Protein AF-0000000083462001 (afdb_homodimer)

Radius of gyration: 26.42 Å; Cα contacts (8 Å, |Δi|>4): 1053; chains: 2; bounding box: 104×72×60 Å

InterPro domains:
  IPR003000 Sirtuin family [PF02146] (65-248)
  IPR017328 Sirtuin, class I [PIRSF037938] (41-307)
  IPR026590 Sirtuin family, catalytic core domain [PS50305] (39-300)
  IPR026591 Sirtuin, catalytic core small domain superfamily [G3DSA:3.30.1600.10] (71-220)
  IPR029035 DHS-like NAD/FAD-binding domain superfamily [SSF52467] (35-302)
  IPR050134 NAD-dependent sirtuin protein deacylases [PTHR11085] (43-302)

pLDDT: mean 82.97, std 24.14, range [19.23, 98.94]

Secondary structure (DSSP, 8-state):
--------------------------S-HHHHHHHHHH-S--HHHHHHHHHHHHHT-S-EEEEE-HHHHGGGT---TTSTTSHHHHHHHTT--SSGGGGGBHHHHHH--HHHHHHHHHH-TTTS----HHHHHHHHHHHTT-EEEEEE---S-HHHHTT--GGGEEETTEEEEEEEETTT-PEE-HHHHHHHHHTT---B-TTT--BEEEEEPPBTSPPPHHHHHHHTTHHHH-SEEEEES----STTGGGHHHHS-TTSEEEEEESS--TTTTSSTTEEEEES-HHHHHHHHHHHHT-HHHHHHHHHHHH-/--------------------------S-HHHHHHHHHH-S--HHHHHHHHHHHHHT-S-EEEEE-HHHHGGGT---TTSTTSHHHHHHHTT--SSGGGGGBHHHHHH--HHHHHHHHHH-TTTS----HHHHHHHHHHHTT-EEEEEE---S-HHHHTT--GGGEEETTEEEEEEEETTT--EE-HHHHHHHHHTT---B-TTT--BEEEEEPPBTSPPPHHHHHHHTTHHHH-SEEEEES----STTGGGHHHHS-TTSEEEEEESS--TTTTSSTTEEEEES-HHHHHHHHHHHHT-HHHHHHHHHHHH-

Nearest PDB structures (foldseek):
  4bn5-assembly2_B  TM=9.596E-01  e=2.320E-32  Homo sapiens
  5ol0-assembly1_A  TM=9.399E-01  e=1.014E-30  Leishmania infantum
  5g4c-assembly2_B  TM=9.016E-01  e=3.365E-30  Homo sapiens
  5ol0-assembly2_B  TM=9.178E-01  e=3.981E-27  Leishmania infantum
  7bot-assembly1_A  TM=8.966E-01  e=7.427E-28  Homo sapiens

Organism: Laodelphax striatellus (NCBI:txid195883)

Foldseek 3Di:
DDDPPPPPPPPPVVDPPPPPPPPDCDVCVPVVVVLVVPLPPDPVLLLVQLCCLQPPAQEEEEEEEPQQQVVQVDDDCVDPPDPNVVVLVVVVDVDSLLQQAPVSCQVPVQSVLSVCLVQAEPPRTEHDLSLLLQVVCVVSNRYNAYEYCDQSCRNVLLPDDPVRYHHFQAYLCWKAFPPPGHTDHSVVCSVCSNVVHFDADPPPRGGMGGSGHGPPGDTDPVCVVCLVPSLAVGQEYEYAGDQLPDPPSSVSQVSRDLNHAYEYQYQDDHDCASVHPSYHYDHRRRNVVSCVSCVSSVNNVVSVVSVVVSVD/DDDPPPPPPPPVVVDDPCPCPPPDPDVCVVVVVVLVVPLPPDPVLLLVQLCCLQPPAQEEEEEEEPQQQVVQVDDDCVDPPDPNVVVLVVVVDVDSLLQQALVSCQVPVQSVLSVCLVQAEPPRTEHDLSLLLQVVCVVSNRYNAYEYCDQSCRNVLLPDDPVRYHHFQAYLCWKAFPPPGHTDHSVVCSVCSNVVHFDADPPPRGGMGGSGHGPPGDTDPVCVVCLVPSLAVGQEYEYAGDQLPDPPSSVSQVSRDLNHAYEYQYQDDHDCASVHPSYHYDHRRRNVVSCVSCVSSVNNVVSVVSVVVSVD

Sequence (624 aa):
MHGIIGFIKPHIQFGAIPVLFPLKKVKVKGALLQLLQRCSTTSNSFQNAANQLKNSSSRVLVLTGAGLSTASGIPDFRSPGSGLYDNLEKYNLPYPEAIFDLSYFHQNPKPFLTLAQELYPGSKYVPNIGHYFVRLLENKKKLLRVFTQNIDGLERLAGVSDELLVEAHGSFVTASCIKCKRQADGELVKQQILTNKIPECEICKNLVKPDIVFFGEQLPERYIELSMNDPFLADFLIVIGTSLQVYPFAGLANMVPSNVTRMLINRETVGSFGMRDNDVVLNGDITSNIELLAKELGWWDDLVALEKDLVSMHGIIGFIKPHIQFGAIPVLFPLKKVKVKGALLQLLQRCSTTSNSFQNAANQLKNSSSRVLVLTGAGLSTASGIPDFRSPGSGLYDNLEKYNLPYPEAIFDLSYFHQNPKPFLTLAQELYPGSKYVPNIGHYFVRLLENKKKLLRVFTQNIDGLERLAGVSDELLVEAHGSFVTASCIKCKRQADGELVKQQILTNKIPECEICKNLVKPDIVFFGEQLPERYIELSMNDPFLADFLIVIGTSLQVYPFAGLANMVPSNVTRMLINRETVGSFGMRDNDVVLNGDITSNIELLAKELGWWDDLVALEKDLVS

Structure (mmCIF, N/CA/C/O backbone):
data_AF-0000000083462001-model_v1
#
loop_
_entity.id
_entity.type
_entity.pdbx_description
1 polymer 'NAD-dependent protein deacetylase'
#
loop_
_atom_site.group_PDB
_atom_site.id
_atom_site.type_symbol
_atom_site.label_atom_id
_atom_site.label_alt_id
_atom_site.label_comp_id
_atom_site.label_asym_id
_atom_site.label_entity_id
_atom_site.label_seq_id
_atom_site.pdbx_PDB_ins_code
_atom_site.Cartn_x
_atom_site.Cartn_y
_atom_site.Cartn_z
_atom_site.occupancy
_atom_site.B_iso_or_equiv
_atom_site.auth_seq_id
_atom_site.auth_comp_id
_atom_site.auth_asym_id
_atom_site.auth_atom_id
_atom_site.pdbx_PDB_model_num
ATOM 1 N N . MET A 1 1 ? -54.531 16.297 -11.859 1 21.23 1 MET A N 1
ATOM 2 C CA . MET A 1 1 ? -53.844 16.984 -12.945 1 21.23 1 MET A CA 1
ATOM 3 C C . MET A 1 1 ? -52.344 17 -12.719 1 21.23 1 MET A C 1
ATOM 5 O O . MET A 1 1 ? -51.812 17.906 -12.07 1 21.23 1 MET A O 1
ATOM 9 N N . HIS A 1 2 ? -51.688 15.898 -12.172 1 22.28 2 HIS A N 1
ATOM 10 C CA . HIS A 1 2 ? -50.656 15.305 -11.32 1 22.28 2 HIS A CA 1
ATOM 11 C C . HIS A 1 2 ? -49.281 15.305 -12.023 1 22.28 2 HIS A C 1
ATOM 13 O O . HIS A 1 2 ? -49.125 14.641 -13.039 1 22.28 2 HIS A O 1
ATOM 19 N N . GLY A 1 3 ? -48.531 16.469 -12.094 1 20.16 3 GLY A N 1
ATOM 20 C CA . GLY A 1 3 ? -47.438 16.938 -12.922 1 20.16 3 GLY A CA 1
ATOM 21 C C . GLY A 1 3 ? -46.188 16.094 -12.812 1 20.16 3 GLY A C 1
ATOM 22 O O . GLY A 1 3 ? -45.812 15.648 -11.711 1 20.16 3 GLY A O 1
ATOM 23 N N . ILE A 1 4 ? -45.656 15.273 -13.828 1 20.52 4 ILE A N 1
ATOM 24 C CA . ILE A 1 4 ? -44.781 14.203 -14.266 1 20.52 4 ILE A CA 1
ATOM 25 C C . ILE A 1 4 ? -43.312 14.664 -14.141 1 20.52 4 ILE A C 1
ATOM 27 O O . ILE A 1 4 ? -42.844 15.43 -14.969 1 20.52 4 ILE A O 1
ATOM 31 N N . ILE A 1 5 ? -42.844 15.258 -12.953 1 20.39 5 ILE A N 1
ATOM 32 C CA . ILE A 1 5 ? -41.562 15.953 -12.914 1 20.39 5 ILE A CA 1
ATOM 33 C C . ILE A 1 5 ? -40.438 14.984 -13.281 1 20.39 5 ILE A C 1
ATOM 35 O O . ILE A 1 5 ? -40.312 13.914 -12.672 1 20.39 5 ILE A O 1
ATOM 39 N N . GLY A 1 6 ? -40 14.914 -14.531 1 19.36 6 GLY A N 1
ATOM 40 C CA . GLY A 1 6 ? -39.062 14.141 -15.328 1 19.36 6 GLY A CA 1
ATOM 41 C C . GLY A 1 6 ? -37.656 14.117 -14.75 1 19.36 6 GLY A C 1
ATOM 42 O O . GLY A 1 6 ? -37.062 15.172 -14.492 1 19.36 6 GLY A O 1
ATOM 43 N N . PHE A 1 7 ? -37.312 13.242 -13.805 1 19.61 7 PHE A N 1
ATOM 44 C CA . PHE A 1 7 ? -36.125 13.016 -12.984 1 19.61 7 PHE A CA 1
ATOM 45 C C . PHE A 1 7 ? -34.906 12.844 -13.852 1 19.61 7 PHE A C 1
ATOM 47 O O . PHE A 1 7 ? -34.875 11.969 -14.719 1 19.61 7 PHE A O 1
ATOM 54 N N . ILE A 1 8 ? -34.25 13.969 -14.312 1 19.55 8 ILE A N 1
ATOM 55 C CA . ILE A 1 8 ? -33.125 14.023 -15.227 1 19.55 8 ILE A CA 1
ATOM 56 C C . ILE A 1 8 ? -31.953 13.227 -14.648 1 19.55 8 ILE A C 1
ATOM 58 O O . ILE A 1 8 ? -31.531 13.469 -13.516 1 19.55 8 ILE A O 1
ATOM 62 N N . LYS A 1 9 ? -31.812 12.031 -15.062 1 21.17 9 LYS A N 1
ATOM 63 C CA . LYS A 1 9 ? -30.812 11.016 -14.734 1 21.17 9 LYS A CA 1
ATOM 64 C C . LYS A 1 9 ? -29.406 11.562 -14.867 1 21.17 9 LYS A C 1
ATOM 66 O O . LYS A 1 9 ? -28.953 11.867 -15.969 1 21.17 9 LYS A O 1
ATOM 71 N N . PRO A 1 10 ? -28.938 12.508 -13.93 1 20.69 10 PRO A N 1
ATOM 72 C CA . PRO A 1 10 ? -27.656 13.141 -14.234 1 20.69 10 PRO A CA 1
ATOM 73 C C . PRO A 1 10 ? -26.516 12.133 -14.367 1 20.69 10 PRO A C 1
ATOM 75 O O . PRO A 1 10 ? -26.422 11.195 -13.57 1 20.69 10 PRO A O 1
ATOM 78 N N . HIS A 1 11 ? -26.203 11.664 -15.57 1 21.38 11 HIS A N 1
ATOM 79 C CA . HIS A 1 11 ? -25.125 10.805 -16.062 1 21.38 11 HIS A CA 1
ATOM 80 C C . HIS A 1 11 ? -23.766 11.281 -15.562 1 21.38 11 HIS A C 1
ATOM 82 O O . HIS A 1 11 ? -23.172 12.195 -16.141 1 21.38 11 HIS A O 1
ATOM 88 N N . ILE A 1 12 ? -23.672 11.555 -14.266 1 20.73 12 ILE A N 1
ATOM 89 C CA . ILE A 1 12 ? -22.422 12.148 -13.797 1 20.73 12 ILE A CA 1
ATOM 90 C C . ILE A 1 12 ? -21.25 11.25 -14.18 1 20.73 12 ILE A C 1
ATOM 92 O O . ILE A 1 12 ? -21.172 10.102 -13.727 1 20.73 12 ILE A O 1
ATOM 96 N N . GLN A 1 13 ? -20.906 11.227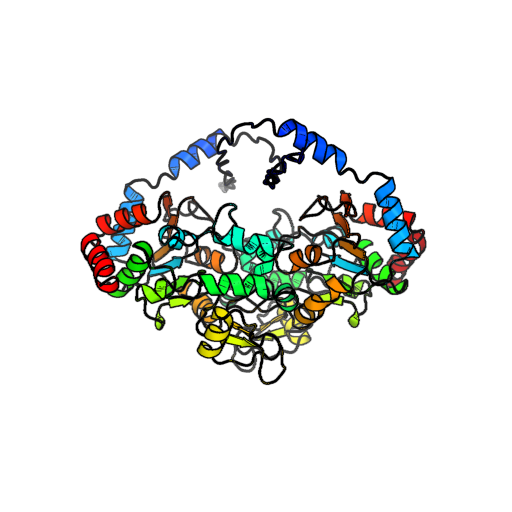 -15.453 1 20.03 13 GLN A N 1
ATOM 97 C CA . GLN A 1 13 ? -19.734 10.555 -16.031 1 20.03 13 GLN A CA 1
ATOM 98 C C . GLN A 1 13 ? -18.453 10.961 -15.297 1 20.03 13 GLN A C 1
ATOM 100 O O . GLN A 1 13 ? -18.094 12.141 -15.258 1 20.03 13 GLN A O 1
ATOM 105 N N . PHE A 1 14 ? -18.266 10.445 -14.195 1 20.81 14 PHE A N 1
ATOM 106 C CA . PHE A 1 14 ? -17.047 10.656 -13.406 1 20.81 14 PHE A CA 1
ATOM 107 C C . PHE A 1 14 ? -15.805 10.555 -14.281 1 20.81 14 PHE A C 1
ATOM 109 O O . PHE A 1 14 ? -15.562 9.516 -14.898 1 20.81 14 PHE A O 1
ATOM 116 N N . GLY A 1 15 ? -15.5 11.656 -15.023 1 20.8 15 GLY A N 1
ATOM 117 C CA . GLY A 1 15 ? -14.438 11.836 -16 1 20.8 15 GLY A CA 1
ATOM 118 C C . GLY A 1 15 ? -13.078 11.43 -15.477 1 20.8 15 GLY A C 1
ATOM 119 O O . GLY A 1 15 ? -12.812 11.516 -14.273 1 20.8 15 GLY A O 1
ATOM 120 N N . ALA A 1 16 ? -12.539 10.492 -16.078 1 21.52 16 ALA A N 1
ATOM 121 C CA . ALA A 1 16 ? -11.188 9.945 -16 1 21.52 16 ALA A CA 1
ATOM 122 C C . ALA A 1 16 ? -10.141 11.047 -16.125 1 21.52 16 ALA A C 1
ATOM 124 O O . ALA A 1 16 ? -10.141 11.805 -17.109 1 21.52 16 ALA A O 1
ATOM 125 N N . ILE A 1 17 ? -9.977 11.906 -15.164 1 20.69 17 ILE A N 1
ATOM 126 C CA . ILE A 1 17 ? -9.023 13 -15.25 1 20.69 17 ILE A CA 1
ATOM 127 C C . ILE A 1 17 ? -7.707 12.5 -15.844 1 20.69 17 ILE A C 1
ATOM 129 O O . ILE A 1 17 ? -7.074 11.594 -15.297 1 20.69 17 ILE A O 1
ATOM 133 N N . PRO A 1 18 ? -7.57 12.609 -17.172 1 21.91 18 PRO A N 1
ATOM 134 C CA . PRO A 1 18 ? -6.359 12.164 -17.875 1 21.91 18 PRO A CA 1
ATOM 135 C C . PRO A 1 18 ? -5.109 12.914 -17.422 1 21.91 18 PRO A C 1
ATOM 137 O O . PRO A 1 18 ? -5.082 14.148 -17.438 1 21.91 18 PRO A O 1
ATOM 140 N N . VAL A 1 19 ? -4.695 12.844 -16.359 1 20.06 19 VAL A N 1
ATOM 141 C CA . VAL A 1 19 ? -3.512 13.625 -16.016 1 20.06 19 VAL A CA 1
ATOM 142 C C . VAL A 1 19 ? -2.41 13.367 -17.031 1 20.06 19 VAL A C 1
ATOM 144 O O . VAL A 1 19 ? -1.828 12.281 -17.078 1 20.06 19 VAL A O 1
ATOM 147 N N . LEU A 1 20 ? -2.68 13.805 -18.328 1 21.11 20 LEU A N 1
ATOM 148 C CA . LEU A 1 20 ? -1.68 13.688 -19.391 1 21.11 20 LEU A CA 1
ATOM 149 C C . LEU A 1 20 ? -0.491 14.602 -19.109 1 21.11 20 LEU A C 1
ATOM 151 O O . LEU A 1 20 ? -0.658 15.812 -18.984 1 21.11 20 LEU A O 1
ATOM 155 N N . PHE A 1 21 ? 0.269 14.422 -18.281 1 20.11 21 PHE A N 1
ATOM 156 C CA . PHE A 1 21 ? 1.467 15.25 -18.375 1 20.11 21 PHE A CA 1
ATOM 157 C C . PHE A 1 21 ? 2.039 15.211 -19.797 1 20.11 21 PHE A C 1
ATOM 159 O O . PHE A 1 21 ? 2.109 14.141 -20.406 1 20.11 21 PHE A O 1
ATOM 166 N N . PRO A 1 22 ? 1.883 16.375 -20.5 1 22.61 22 PRO A N 1
ATOM 167 C CA . PRO A 1 22 ? 2.426 16.484 -21.844 1 22.61 22 PRO A CA 1
ATOM 168 C C . PRO A 1 22 ? 3.914 16.156 -21.922 1 22.61 22 PRO A C 1
ATOM 170 O O . PRO A 1 22 ? 4.723 16.812 -21.25 1 22.61 22 PRO A O 1
ATOM 173 N N . LEU A 1 23 ? 4.289 14.977 -21.812 1 21.08 23 LEU A N 1
ATOM 174 C CA . LEU A 1 23 ? 5.645 14.688 -22.281 1 21.08 23 LEU A CA 1
ATOM 175 C C . LEU A 1 23 ? 5.848 15.18 -23.703 1 21.08 23 LEU A C 1
ATOM 177 O O . LEU A 1 23 ? 5.008 14.945 -24.578 1 21.08 23 LEU A O 1
ATOM 181 N N . LYS A 1 24 ? 6.496 16.266 -23.828 1 24.2 24 LYS A N 1
ATOM 182 C CA . LYS A 1 24 ? 6.914 16.781 -25.125 1 24.2 24 LYS A CA 1
ATOM 183 C C . LYS A 1 24 ? 7.262 15.641 -26.078 1 24.2 24 LYS A C 1
ATOM 185 O O . LYS A 1 24 ? 7.723 14.586 -25.656 1 24.2 24 LYS A O 1
ATOM 190 N N . LYS A 1 25 ? 6.84 15.766 -27.375 1 26.2 25 LYS A N 1
ATOM 191 C CA . LYS A 1 25 ? 6.938 15.008 -28.609 1 26.2 25 LYS A CA 1
ATOM 192 C C . LYS A 1 25 ? 8.383 14.609 -28.906 1 26.2 25 LYS A C 1
ATOM 194 O O . LYS A 1 25 ? 9.109 15.336 -29.594 1 26.2 25 LYS A O 1
ATOM 199 N N . VAL A 1 26 ? 9.148 14.344 -28.016 1 22.38 26 VAL A N 1
ATOM 200 C CA . VAL A 1 26 ? 10.414 14.062 -28.688 1 22.38 26 VAL A CA 1
ATOM 201 C C . VAL A 1 26 ? 10.227 12.922 -29.688 1 22.38 26 VAL A C 1
ATOM 203 O O . VAL A 1 26 ? 9.406 12.023 -29.469 1 22.38 26 VAL A O 1
ATOM 206 N N . LYS A 1 27 ? 10.727 12.945 -30.906 1 25.91 27 LYS A N 1
ATOM 207 C CA . LYS A 1 27 ? 10.633 12.156 -32.125 1 25.91 27 LYS A CA 1
ATOM 208 C C . LYS A 1 27 ? 10.797 10.664 -31.844 1 25.91 27 LYS A C 1
ATOM 210 O O . LYS A 1 27 ? 11.891 10.117 -32 1 25.91 27 LYS A O 1
ATOM 215 N N . VAL A 1 28 ? 10.453 10.32 -30.703 1 26.23 28 VAL A N 1
ATOM 216 C CA . VAL A 1 28 ? 10.609 8.906 -30.406 1 26.23 28 VAL A CA 1
ATOM 217 C C . VAL A 1 28 ? 9.555 8.094 -31.156 1 26.23 28 VAL A C 1
ATOM 219 O O . VAL A 1 28 ? 9.258 6.957 -30.797 1 26.23 28 VAL A O 1
ATOM 222 N N . LYS A 1 29 ? 8.875 8.703 -32.094 1 27.66 29 LYS A N 1
ATOM 223 C CA . LYS A 1 29 ? 7.871 8.07 -32.969 1 27.66 29 LYS A CA 1
ATOM 224 C C . LYS A 1 29 ? 8.438 6.836 -33.656 1 27.66 29 LYS A C 1
ATOM 226 O O . LYS A 1 29 ? 7.746 5.82 -33.781 1 27.66 29 LYS A O 1
ATOM 231 N N . GLY A 1 30 ? 9.617 7.109 -34.156 1 27.28 30 GLY A N 1
ATOM 232 C CA . GLY A 1 30 ? 10.109 6.098 -35.094 1 27.28 30 GLY A CA 1
ATOM 233 C C . GLY A 1 30 ? 10.477 4.797 -34.406 1 27.28 30 GLY A C 1
ATOM 234 O O . GLY A 1 30 ? 10.18 3.715 -34.906 1 27.28 30 GLY A O 1
ATOM 235 N N . ALA A 1 31 ? 11.305 5.02 -33.312 1 28.08 31 ALA A N 1
ATOM 236 C CA . ALA A 1 31 ? 11.844 3.807 -32.688 1 28.08 31 ALA A CA 1
ATOM 237 C C . ALA A 1 31 ? 10.766 3.074 -31.891 1 28.08 31 ALA A C 1
ATOM 239 O O . ALA A 1 31 ? 10.781 1.844 -31.812 1 28.08 31 ALA A O 1
ATOM 240 N N . LEU A 1 32 ? 9.844 3.838 -31.281 1 31.02 32 LEU A N 1
ATOM 241 C CA . LEU A 1 32 ? 8.773 3.24 -30.484 1 31.02 32 LEU A CA 1
ATOM 242 C C . LEU A 1 32 ? 7.875 2.367 -31.359 1 31.02 32 LEU A C 1
ATOM 244 O O . LEU A 1 32 ? 7.453 1.288 -30.922 1 31.02 32 LEU A O 1
ATOM 248 N N . LEU A 1 33 ? 7.578 2.906 -32.5 1 29.3 33 LEU A N 1
ATOM 249 C CA . LEU A 1 33 ? 6.844 2.133 -33.5 1 29.3 33 LEU A CA 1
ATOM 250 C C . LEU A 1 33 ? 7.586 0.849 -33.844 1 29.3 33 LEU A C 1
ATOM 252 O O . LEU A 1 33 ? 6.965 -0.2 -34.031 1 29.3 33 LEU A O 1
ATOM 256 N N . GLN A 1 34 ? 8.891 1.005 -33.969 1 30.83 34 GLN A N 1
ATOM 257 C CA . GLN A 1 34 ? 9.68 -0.16 -34.344 1 30.83 34 GLN A CA 1
ATOM 258 C C . GLN A 1 34 ? 9.758 -1.177 -33.219 1 30.83 34 GLN A C 1
ATOM 260 O O . GLN A 1 34 ? 9.75 -2.385 -33.469 1 30.83 34 GLN A O 1
ATOM 265 N N . LEU A 1 35 ? 9.875 -0.706 -31.891 1 32.31 35 LEU A N 1
ATOM 266 C CA . LEU A 1 35 ? 9.93 -1.604 -30.75 1 32.31 35 LEU A CA 1
ATOM 267 C C . LEU A 1 35 ? 8.562 -2.227 -30.484 1 32.31 35 LEU A C 1
ATOM 269 O O . LEU A 1 35 ? 8.469 -3.408 -30.141 1 32.31 35 LEU A O 1
ATOM 273 N N . LEU A 1 36 ? 7.488 -1.529 -30.484 1 35.88 36 LEU A N 1
ATOM 274 C CA . LEU A 1 36 ? 6.141 -2.074 -30.359 1 35.88 36 LEU A CA 1
ATOM 275 C C . LEU A 1 36 ? 5.895 -3.143 -31.422 1 35.88 36 LEU A C 1
ATOM 277 O O . LEU A 1 36 ? 5.152 -4.098 -31.188 1 35.88 36 LEU A O 1
ATOM 281 N N . GLN A 1 37 ? 6.316 -2.867 -32.594 1 33.75 37 GLN A N 1
ATOM 282 C CA . GLN A 1 37 ? 6.16 -3.875 -33.625 1 33.75 37 GLN A CA 1
ATOM 283 C C . GLN A 1 37 ? 6.945 -5.141 -33.312 1 33.75 37 GLN A C 1
ATOM 285 O O . GLN A 1 37 ? 6.66 -6.215 -33.844 1 33.75 37 GLN A O 1
ATOM 290 N N . ARG A 1 38 ? 8.109 -4.918 -32.562 1 35.56 38 ARG A N 1
ATOM 291 C CA . ARG A 1 38 ? 8.969 -6.09 -32.406 1 35.56 38 ARG A CA 1
ATOM 292 C C . ARG A 1 38 ? 8.477 -6.969 -31.266 1 35.56 38 ARG A C 1
ATOM 294 O O . ARG A 1 38 ? 8.992 -8.07 -31.062 1 35.56 38 ARG A O 1
ATOM 301 N N . CYS A 1 39 ? 7.816 -6.418 -30.219 1 40.28 39 CYS A N 1
ATOM 302 C CA . CYS A 1 39 ? 7.52 -7.273 -29.078 1 40.28 39 CYS A CA 1
ATOM 303 C C . CYS A 1 39 ? 6.465 -8.312 -29.438 1 40.28 39 CYS A C 1
ATOM 305 O O . CYS A 1 39 ? 5.641 -8.68 -28.594 1 40.28 39 CYS A O 1
ATOM 307 N N . SER A 1 40 ? 5.969 -8.242 -30.5 1 39.47 40 SER A N 1
ATOM 308 C CA . SER A 1 40 ? 5.203 -9.422 -30.875 1 39.47 40 SER A CA 1
ATOM 309 C C . SER A 1 40 ? 5.98 -10.703 -30.594 1 39.47 40 SER A C 1
ATOM 311 O O . SER A 1 40 ? 7.164 -10.805 -30.922 1 39.47 40 SER A O 1
ATOM 313 N N . THR A 1 41 ? 5.785 -11.25 -29.359 1 50.62 41 THR A N 1
ATOM 314 C CA . THR A 1 41 ? 6.281 -12.602 -29.141 1 50.62 41 THR A CA 1
ATOM 315 C C . THR A 1 41 ? 6.418 -13.344 -30.469 1 50.62 41 THR A C 1
ATOM 317 O O . THR A 1 41 ? 5.441 -13.477 -31.219 1 50.62 41 THR A O 1
ATOM 320 N N . THR A 1 42 ? 7.523 -13.242 -31 1 53.5 42 THR A N 1
ATOM 321 C CA . THR A 1 42 ? 7.719 -14.125 -32.156 1 53.5 42 THR A CA 1
ATOM 322 C C . THR A 1 42 ? 7.293 -15.547 -31.812 1 53.5 42 THR A C 1
ATOM 324 O O . THR A 1 42 ? 7.328 -15.953 -30.641 1 53.5 42 THR A O 1
ATOM 327 N N . SER A 1 43 ? 6.371 -16.141 -32.562 1 61.5 43 SER A N 1
ATOM 328 C CA . SER A 1 43 ? 5.945 -17.531 -32.531 1 61.5 43 SER A CA 1
ATOM 329 C C . SER A 1 43 ? 7.035 -18.438 -31.953 1 61.5 43 SER A C 1
ATOM 331 O O . SER A 1 43 ? 6.754 -19.328 -31.156 1 61.5 43 SER A O 1
ATOM 333 N N . ASN A 1 44 ? 8.297 -17.969 -32.031 1 77.75 44 ASN A N 1
ATOM 334 C CA . ASN A 1 44 ? 9.383 -18.828 -31.578 1 77.75 44 ASN A CA 1
ATOM 335 C C . ASN A 1 44 ? 9.609 -18.688 -30.078 1 77.75 44 ASN A C 1
ATOM 337 O O . ASN A 1 44 ? 9.898 -19.672 -29.391 1 77.75 44 ASN A O 1
ATOM 341 N N . SER A 1 45 ? 9.266 -17.531 -29.531 1 90.19 45 SER A N 1
ATOM 342 C CA . SER A 1 45 ? 9.484 -17.328 -28.094 1 90.19 45 SER A CA 1
ATOM 343 C C . SER A 1 45 ? 8.43 -18.047 -27.266 1 90.19 45 SER A C 1
ATOM 345 O O . SER A 1 45 ? 8.75 -18.641 -26.234 1 90.19 45 SER A O 1
ATOM 347 N N . PHE A 1 46 ? 7.242 -18.047 -27.844 1 95.56 46 PHE A N 1
ATOM 348 C CA . PHE A 1 46 ? 6.148 -18.719 -27.156 1 95.56 46 PHE A CA 1
ATOM 349 C C . PHE A 1 46 ? 6.375 -20.234 -27.141 1 95.56 46 PHE A C 1
ATOM 351 O O . PHE A 1 46 ? 6.273 -20.875 -26.094 1 95.56 46 PHE A O 1
ATOM 358 N N . GLN A 1 47 ? 6.715 -20.812 -28.219 1 95.62 47 GLN A N 1
ATOM 359 C CA . GLN A 1 47 ? 6.949 -22.25 -28.312 1 95.62 47 GLN A CA 1
ATOM 360 C C . GLN A 1 47 ? 8.133 -22.672 -27.453 1 95.62 47 GLN A C 1
ATOM 362 O O . GLN A 1 47 ? 8.078 -23.703 -26.781 1 95.62 47 GLN A O 1
ATOM 367 N N . ASN A 1 48 ? 9.148 -21.859 -27.469 1 95.75 48 ASN A N 1
ATOM 368 C CA . ASN A 1 48 ? 10.32 -22.156 -26.641 1 95.75 48 ASN A CA 1
ATOM 369 C C . ASN A 1 48 ? 9.977 -22.125 -25.156 1 95.75 48 ASN A C 1
ATOM 371 O O . ASN A 1 48 ? 10.406 -23 -24.391 1 95.75 48 ASN A O 1
ATOM 375 N N . ALA A 1 49 ? 9.219 -21.172 -24.781 1 97.38 49 ALA A N 1
ATOM 376 C CA . ALA A 1 49 ? 8.812 -21.062 -23.391 1 97.38 49 ALA A CA 1
ATOM 377 C C . ALA A 1 49 ? 7.922 -22.234 -22.984 1 97.38 49 ALA A C 1
ATOM 379 O O . ALA A 1 49 ? 8.07 -22.781 -21.891 1 97.38 49 ALA A O 1
ATOM 380 N N . ALA A 1 50 ? 7.004 -22.578 -23.891 1 97.75 50 ALA A N 1
ATOM 381 C CA . ALA A 1 50 ? 6.145 -23.734 -23.625 1 97.75 50 ALA A CA 1
ATOM 382 C C . ALA A 1 50 ? 6.969 -25 -23.469 1 97.75 50 ALA A C 1
ATOM 384 O O . ALA A 1 50 ? 6.719 -25.812 -22.562 1 97.75 50 ALA A O 1
ATOM 385 N N . ASN A 1 51 ? 7.898 -25.156 -24.297 1 96.81 51 ASN A N 1
ATOM 386 C CA . ASN A 1 51 ? 8.781 -26.328 -24.219 1 96.81 51 ASN A CA 1
ATOM 387 C C . ASN A 1 51 ? 9.562 -26.344 -22.906 1 96.81 51 ASN A C 1
ATOM 389 O O . ASN A 1 51 ? 9.711 -27.391 -22.281 1 96.81 51 ASN A O 1
ATOM 393 N N . GLN A 1 52 ? 10.039 -25.234 -22.547 1 97.5 52 GLN A N 1
ATOM 394 C CA . GLN A 1 52 ? 10.742 -25.125 -21.266 1 97.5 52 GLN A CA 1
ATOM 395 C C . GLN A 1 52 ? 9.828 -25.484 -20.094 1 97.5 52 GLN A C 1
ATOM 397 O O . GLN A 1 52 ? 10.219 -26.25 -19.219 1 97.5 52 GLN A O 1
ATOM 402 N N . LEU A 1 53 ? 8.656 -24.922 -20.125 1 97.75 53 LEU A N 1
ATOM 403 C CA . LEU A 1 53 ? 7.68 -25.188 -19.078 1 97.75 53 LEU A CA 1
ATOM 404 C C . LEU A 1 53 ? 7.375 -26.672 -18.984 1 97.75 53 LEU A C 1
ATOM 406 O O . LEU A 1 53 ? 7.332 -27.234 -17.891 1 97.75 53 LEU A O 1
ATOM 410 N N . LYS A 1 54 ? 7.242 -27.297 -20.109 1 97.06 54 LYS A N 1
ATOM 411 C CA . LYS A 1 54 ? 6.852 -28.703 -20.172 1 97.06 54 LYS A CA 1
ATOM 412 C C . LYS A 1 54 ? 8.016 -29.609 -19.766 1 97.06 54 LYS A C 1
ATOM 414 O O . LYS A 1 54 ? 7.828 -30.562 -19.016 1 97.06 54 LYS A O 1
ATOM 419 N N . ASN A 1 55 ? 9.227 -29.266 -20.188 1 94.44 55 ASN A N 1
ATOM 420 C CA . ASN A 1 55 ? 10.281 -30.281 -20.141 1 94.44 55 ASN A CA 1
ATOM 421 C C . ASN A 1 55 ? 11.391 -29.906 -19.156 1 94.44 55 ASN A C 1
ATOM 423 O O . ASN A 1 55 ? 12.102 -30.766 -18.672 1 94.44 55 ASN A O 1
ATOM 427 N N . SER A 1 56 ? 11.523 -28.656 -18.797 1 92.12 56 SER A N 1
ATOM 428 C CA . SER A 1 56 ? 12.727 -28.234 -18.094 1 92.12 56 SER A CA 1
ATOM 429 C C . SER A 1 56 ? 12.391 -27.594 -16.75 1 92.12 56 SER A C 1
ATOM 431 O O . SER A 1 56 ? 13.211 -27.609 -15.828 1 92.12 56 SER A O 1
ATOM 433 N N . SER A 1 57 ? 11.242 -27.047 -16.641 1 94.06 57 SER A N 1
ATOM 434 C CA . SER A 1 57 ? 10.906 -26.328 -15.422 1 94.06 57 SER A CA 1
ATOM 435 C C . SER A 1 57 ? 10.188 -27.234 -14.414 1 94.06 57 SER A C 1
ATOM 437 O O . SER A 1 57 ? 9.344 -28.031 -14.797 1 94.06 57 SER A O 1
ATOM 439 N N . SER A 1 58 ? 10.602 -27.125 -13.133 1 95.25 58 SER A N 1
ATOM 440 C CA . SER A 1 58 ? 9.977 -27.922 -12.086 1 95.25 58 SER A CA 1
ATOM 441 C C . SER A 1 58 ? 9.609 -27.062 -10.883 1 95.25 58 SER A C 1
ATOM 443 O O . SER A 1 58 ? 9.055 -27.562 -9.898 1 95.25 58 SER A O 1
ATOM 445 N N . ARG A 1 59 ? 9.906 -25.797 -10.898 1 98.5 59 ARG A N 1
ATOM 446 C CA . ARG A 1 59 ? 9.586 -24.844 -9.836 1 98.5 59 ARG A CA 1
ATOM 447 C C . ARG A 1 59 ? 8.93 -23.594 -10.406 1 98.5 59 ARG A C 1
ATOM 449 O O . ARG A 1 59 ? 9.508 -22.5 -10.367 1 98.5 59 ARG A O 1
ATOM 456 N N . VAL A 1 60 ? 7.691 -23.781 -10.805 1 98.88 60 VAL A N 1
ATOM 457 C CA . VAL A 1 60 ? 6.949 -22.703 -11.461 1 98.88 60 VAL A CA 1
ATOM 458 C C . VAL A 1 60 ? 6.266 -21.828 -10.414 1 98.88 60 VAL A C 1
ATOM 460 O O . VAL A 1 60 ? 5.492 -22.328 -9.586 1 98.88 60 VAL A O 1
ATOM 463 N N . LEU A 1 61 ? 6.609 -20.578 -10.414 1 98.88 61 LEU A N 1
ATOM 464 C CA . LEU A 1 61 ? 5.922 -19.578 -9.594 1 98.88 61 LEU A CA 1
ATOM 465 C C . LEU A 1 61 ? 4.777 -18.938 -10.375 1 98.88 61 LEU A C 1
ATOM 467 O O . LEU A 1 61 ? 4.949 -18.547 -11.523 1 98.88 61 LEU A O 1
ATOM 471 N N . VAL A 1 62 ? 3.592 -18.875 -9.773 1 98.94 62 VAL A N 1
ATOM 472 C CA . VAL A 1 62 ? 2.432 -18.281 -10.43 1 98.94 62 VAL A CA 1
ATOM 473 C C . VAL A 1 62 ? 1.93 -17.094 -9.602 1 98.94 62 VAL A C 1
ATOM 475 O O . VAL A 1 62 ? 1.78 -17.203 -8.383 1 98.94 62 VAL A O 1
ATOM 478 N N . LEU A 1 63 ? 1.77 -15.969 -10.227 1 98.81 63 LEU A N 1
ATOM 479 C CA . LEU A 1 63 ? 1.153 -14.789 -9.633 1 98.81 63 LEU A CA 1
ATOM 480 C C . LEU A 1 63 ? -0.191 -14.492 -10.289 1 98.81 63 LEU A C 1
ATOM 482 O O . LEU A 1 63 ? -0.279 -14.375 -11.516 1 98.81 63 LEU A O 1
ATOM 486 N N . THR A 1 64 ? -1.257 -14.375 -9.492 1 98.5 64 THR A N 1
ATOM 487 C CA . THR A 1 64 ? -2.572 -14.133 -10.078 1 98.5 64 THR A CA 1
ATOM 488 C C . THR A 1 64 ? -3.236 -12.93 -9.422 1 98.5 64 THR A C 1
ATOM 490 O O . THR A 1 64 ? -2.912 -12.57 -8.289 1 98.5 64 THR A O 1
ATOM 493 N N . GLY A 1 65 ? -4.078 -12.297 -10.172 1 95.81 65 GLY A N 1
ATOM 494 C CA . GLY A 1 65 ? -4.875 -11.188 -9.688 1 95.81 65 GLY A CA 1
ATOM 495 C C . GLY A 1 65 ? -6.312 -11.227 -10.172 1 95.81 65 GLY A C 1
ATOM 496 O O . GLY A 1 65 ? -6.793 -12.266 -10.617 1 95.81 65 GLY A O 1
ATOM 497 N N . ALA A 1 66 ? -7 -10.062 -10.062 1 92.5 66 ALA A N 1
ATOM 498 C CA . ALA A 1 66 ? -8.438 -9.992 -10.281 1 92.5 66 ALA A CA 1
ATOM 499 C C . ALA A 1 66 ? -8.797 -10.344 -11.719 1 92.5 66 ALA A C 1
ATOM 501 O O . ALA A 1 66 ? -9.883 -10.859 -11.992 1 92.5 66 ALA A O 1
ATOM 502 N N . GLY A 1 67 ? -7.906 -10.148 -12.641 1 93.25 67 GLY A N 1
ATOM 503 C CA . GLY A 1 67 ? -8.172 -10.469 -14.031 1 93.25 67 GLY A CA 1
ATOM 504 C C . GLY A 1 67 ? -8.484 -11.938 -14.258 1 93.25 67 GLY A C 1
ATOM 505 O O . GLY A 1 67 ? -9.273 -12.281 -15.141 1 93.25 67 GLY A O 1
ATOM 506 N N . LEU A 1 68 ? -7.879 -12.766 -13.539 1 96.12 68 LEU A N 1
ATOM 507 C CA . LEU A 1 68 ? -8.094 -14.203 -13.68 1 96.12 68 LEU A CA 1
ATOM 508 C C . LEU A 1 68 ? -9.539 -14.562 -13.344 1 96.12 68 LEU A C 1
ATOM 510 O O . LEU A 1 68 ? -10.102 -15.492 -13.93 1 96.12 68 LEU A O 1
ATOM 514 N N . SER A 1 69 ? -10.117 -13.805 -12.43 1 93.31 69 SER A N 1
ATOM 515 C CA . SER A 1 69 ? -11.422 -14.195 -11.898 1 93.31 69 SER A CA 1
ATOM 516 C C . SER A 1 69 ? -12.555 -13.547 -12.68 1 93.31 69 SER A C 1
ATOM 518 O O . SER A 1 69 ? -13.727 -13.844 -12.438 1 93.31 69 SER A O 1
ATOM 520 N N . THR A 1 70 ? -12.227 -12.664 -13.594 1 89.56 70 THR A N 1
ATOM 521 C CA . THR A 1 70 ? -13.266 -11.961 -14.336 1 89.56 70 THR A CA 1
ATOM 522 C C . THR A 1 70 ? -14.156 -12.953 -15.094 1 89.56 70 THR A C 1
ATOM 524 O O . THR A 1 70 ? -15.375 -12.789 -15.148 1 89.56 70 THR A O 1
ATOM 527 N N . ALA A 1 71 ? -13.555 -14.008 -15.594 1 91.44 71 ALA A N 1
ATOM 528 C CA . ALA A 1 71 ? -14.297 -14.992 -16.375 1 91.44 71 ALA A CA 1
ATOM 529 C C . ALA A 1 71 ? -15.203 -15.836 -15.492 1 91.44 71 ALA A C 1
ATOM 531 O O . ALA A 1 71 ? -16.078 -16.562 -15.984 1 91.44 71 ALA A O 1
ATOM 532 N N . SER A 1 72 ? -14.992 -15.766 -14.242 1 92.62 72 SER A N 1
ATOM 533 C CA . SER A 1 72 ? -15.844 -16.484 -13.289 1 92.62 72 SER A CA 1
ATOM 534 C C . SER A 1 72 ? -17.062 -15.641 -12.898 1 92.62 72 SER A C 1
ATOM 536 O O . SER A 1 72 ? -17.859 -16.062 -12.062 1 92.62 72 SER A O 1
ATOM 538 N N . GLY A 1 73 ? -17.109 -14.422 -13.445 1 86.19 73 GLY A N 1
ATOM 539 C CA . GLY A 1 73 ? -18.281 -13.586 -13.234 1 86.19 73 GLY A CA 1
ATOM 540 C C . GLY A 1 73 ? -18.141 -12.641 -12.062 1 86.19 73 GLY A C 1
ATOM 541 O O . GLY A 1 73 ? -19.125 -12.055 -11.602 1 86.19 73 GLY A O 1
ATOM 542 N N . ILE A 1 74 ? -17 -12.562 -11.484 1 82.25 74 ILE A N 1
ATOM 543 C CA . ILE A 1 74 ? -16.797 -11.633 -10.375 1 82.25 74 ILE A CA 1
ATOM 544 C C . ILE A 1 74 ? -16.641 -10.211 -10.914 1 82.25 74 ILE A C 1
ATOM 546 O O . ILE A 1 74 ? -15.727 -9.93 -11.695 1 82.25 74 ILE A O 1
ATOM 550 N N . PRO A 1 75 ? -17.562 -9.398 -10.609 1 69.56 75 PRO A N 1
ATOM 551 C CA . PRO A 1 75 ? -17.5 -8.031 -11.133 1 69.56 75 PRO A CA 1
ATOM 552 C C . PRO A 1 75 ? -16.375 -7.215 -10.508 1 69.56 75 PRO A C 1
ATOM 554 O O . PRO A 1 75 ? -15.938 -7.504 -9.391 1 69.56 75 PRO A O 1
ATOM 557 N N . ASP A 1 76 ? -15.789 -6.41 -11.328 1 64.88 76 ASP A N 1
ATOM 558 C CA . ASP A 1 76 ? -14.891 -5.391 -10.781 1 64.88 76 ASP A CA 1
ATOM 559 C C . ASP A 1 76 ? -15.656 -4.406 -9.898 1 64.88 76 ASP A C 1
ATOM 561 O O . ASP A 1 76 ? -16.703 -3.904 -10.289 1 64.88 76 ASP A O 1
ATOM 565 N N . PHE A 1 77 ? -15.445 -4.289 -8.672 1 62.91 77 PHE A N 1
ATOM 566 C CA . PHE A 1 77 ? -16.266 -3.453 -7.805 1 62.91 77 PHE A CA 1
ATOM 567 C C . PHE A 1 77 ? -15.992 -1.975 -8.062 1 62.91 77 PHE A C 1
ATOM 569 O O . PHE A 1 77 ? -16.656 -1.107 -7.5 1 62.91 77 PHE A O 1
ATOM 576 N N . ARG A 1 78 ? -15.086 -1.736 -8.984 1 61.69 78 ARG A N 1
ATOM 577 C CA . ARG A 1 78 ? -14.766 -0.336 -9.242 1 61.69 78 ARG A CA 1
ATOM 578 C C . ARG A 1 78 ? -15.445 0.149 -10.523 1 61.69 78 ARG A C 1
ATOM 580 O O . ARG A 1 78 ? -15.5 1.353 -10.781 1 61.69 78 ARG A O 1
ATOM 587 N N . SER A 1 79 ? -15.898 -0.875 -11.281 1 60.41 79 SER A N 1
ATOM 588 C CA . SER A 1 79 ? -16.469 -0.499 -12.57 1 60.41 79 SER A CA 1
ATOM 589 C C . SER A 1 79 ? -17.953 -0.188 -12.453 1 60.41 79 SER A C 1
ATOM 591 O O . SER A 1 79 ? -18.734 -1.032 -12.008 1 60.41 79 SER A O 1
ATOM 593 N N . PRO A 1 80 ? -18.297 1.072 -12.844 1 61.47 80 PRO A N 1
ATOM 594 C CA . PRO A 1 80 ? -19.719 1.407 -12.844 1 61.47 80 PRO A CA 1
ATOM 595 C C . PRO A 1 80 ? -20.562 0.444 -13.68 1 61.47 80 PRO A C 1
ATOM 597 O O . PRO A 1 80 ? -20.109 0.007 -14.75 1 61.47 80 PRO A O 1
ATOM 600 N N . GLY A 1 81 ? -21.719 0.05 -13.219 1 61 81 GLY A N 1
ATOM 601 C CA . GLY A 1 81 ? -22.641 -0.798 -13.953 1 61 81 GLY A CA 1
ATOM 602 C C . GLY A 1 81 ? -22.594 -2.254 -13.523 1 61 81 GLY A C 1
ATOM 603 O O . GLY A 1 81 ? -23.469 -3.045 -13.883 1 61 81 GLY A O 1
ATOM 604 N N . SER A 1 82 ? -21.547 -2.414 -12.781 1 64.19 82 SER A N 1
ATOM 605 C CA . SER A 1 82 ? -21.562 -3.773 -12.25 1 64.19 82 SER A CA 1
ATOM 606 C C . SER A 1 82 ? -22.5 -3.893 -1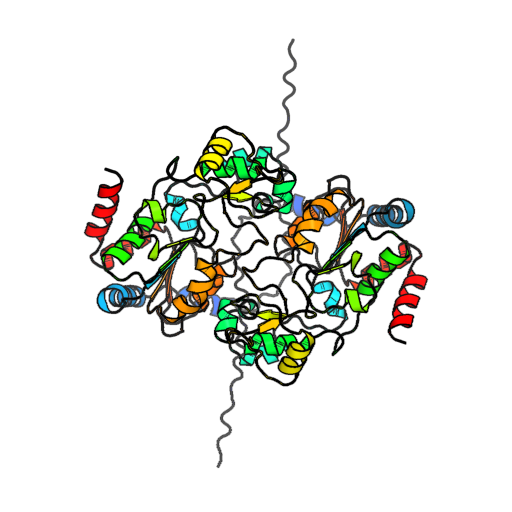1.062 1 64.19 82 SER A C 1
ATOM 608 O O . SER A 1 82 ? -22.828 -2.895 -10.414 1 64.19 82 SER A O 1
ATOM 610 N N . GLY A 1 83 ? -23.141 -5.09 -10.969 1 63.12 83 GLY A N 1
ATOM 611 C CA . GLY A 1 83 ? -24.031 -5.336 -9.836 1 63.12 83 GLY A CA 1
ATOM 612 C C . GLY A 1 83 ? -23.406 -5 -8.5 1 63.12 83 GLY A C 1
ATOM 613 O O . GLY A 1 83 ? -24.016 -4.332 -7.668 1 63.12 83 GLY A O 1
ATOM 614 N N . LEU A 1 84 ? -22.141 -5.238 -8.281 1 70.75 84 LEU A N 1
ATOM 615 C CA . LEU A 1 84 ? -21.453 -4.992 -7.016 1 70.75 84 LEU A CA 1
ATOM 616 C C . LEU A 1 84 ? -21.203 -3.5 -6.816 1 70.75 84 LEU A C 1
ATOM 618 O O . LEU A 1 84 ? -21.391 -2.979 -5.715 1 70.75 84 LEU A O 1
ATOM 622 N N . TYR A 1 85 ? -20.797 -2.857 -7.891 1 68.44 85 TYR A N 1
ATOM 623 C CA . TYR A 1 85 ? -20.609 -1.414 -7.805 1 68.44 85 TYR A CA 1
ATOM 624 C C . TYR A 1 85 ? -21.891 -0.711 -7.398 1 68.44 85 TYR A C 1
ATOM 626 O O . TYR A 1 85 ? -21.875 0.164 -6.527 1 68.44 85 TYR A O 1
ATOM 634 N N . ASP A 1 86 ? -22.953 -1.146 -8.055 1 71.19 86 ASP A N 1
ATOM 635 C CA . ASP A 1 86 ? -24.25 -0.53 -7.77 1 71.19 86 ASP A CA 1
ATOM 636 C C . ASP A 1 86 ? -24.641 -0.737 -6.309 1 71.19 86 ASP A C 1
ATOM 638 O O . ASP A 1 86 ? -25.156 0.177 -5.664 1 71.19 86 ASP A O 1
ATOM 642 N N . ASN A 1 87 ? -24.391 -1.895 -5.883 1 74.38 87 ASN A N 1
ATOM 643 C CA . ASN A 1 87 ? -24.703 -2.209 -4.492 1 74.38 87 ASN A CA 1
ATOM 644 C C . ASN A 1 87 ? -23.859 -1.38 -3.525 1 74.38 87 ASN A C 1
ATOM 646 O O . ASN A 1 87 ? -24.297 -1.068 -2.42 1 74.38 87 ASN A O 1
ATOM 650 N N . LEU A 1 88 ? -22.734 -0.998 -3.99 1 79.56 88 LEU A N 1
ATOM 651 C CA . LEU A 1 88 ? -21.812 -0.275 -3.113 1 79.56 88 LEU A CA 1
ATOM 652 C C . LEU A 1 88 ? -22.016 1.231 -3.236 1 79.56 88 LEU A C 1
ATOM 654 O O . LEU A 1 88 ? -21.656 1.987 -2.334 1 79.56 88 LEU A O 1
ATOM 658 N N . GLU A 1 89 ? -22.656 1.616 -4.285 1 78.19 89 GLU A N 1
ATOM 659 C CA . GLU A 1 89 ? -22.891 3.033 -4.547 1 78.19 89 GLU A CA 1
ATOM 660 C C . GLU A 1 89 ? -23.781 3.66 -3.477 1 78.19 89 GLU A C 1
ATOM 662 O O . GLU A 1 89 ? -23.609 4.832 -3.137 1 78.19 89 GLU A O 1
ATOM 667 N N . LYS A 1 90 ? -24.641 2.865 -2.947 1 80.5 90 LYS A N 1
ATOM 668 C CA . LYS A 1 90 ? -25.594 3.361 -1.96 1 80.5 90 LYS A CA 1
ATOM 669 C C . LYS A 1 90 ? -24.875 3.859 -0.707 1 80.5 90 LYS A C 1
ATOM 671 O O . LYS A 1 90 ? -25.453 4.609 0.085 1 80.5 90 LYS A O 1
ATOM 676 N N . TYR A 1 91 ? -23.688 3.484 -0.547 1 83.81 91 TYR A N 1
ATOM 677 C CA . TYR A 1 91 ? -22.984 3.85 0.675 1 83.81 91 TYR A CA 1
ATOM 678 C C . TYR A 1 91 ? -22.172 5.129 0.48 1 83.81 91 TYR A C 1
ATOM 680 O O . TYR A 1 91 ? -21.562 5.637 1.422 1 83.81 91 TYR A O 1
ATOM 688 N N . ASN A 1 92 ? -22.156 5.723 -0.656 1 82.25 92 ASN A N 1
ATOM 689 C CA . ASN A 1 92 ? -21.5 6.996 -0.914 1 82.25 92 ASN A CA 1
ATOM 690 C C . ASN A 1 92 ? -20.062 7.008 -0.372 1 82.25 92 ASN A C 1
ATOM 692 O O . ASN A 1 92 ? -19.688 7.906 0.379 1 82.25 92 ASN A O 1
ATOM 696 N N . LEU A 1 93 ? -19.375 6.066 -0.837 1 85.12 93 LEU A N 1
ATOM 697 C CA . LEU A 1 93 ? -17.984 5.98 -0.399 1 85.12 93 LEU A CA 1
ATOM 698 C C . LEU A 1 93 ? -17.219 7.262 -0.737 1 85.12 93 LEU A C 1
ATOM 700 O O . LEU A 1 93 ? -17.406 7.832 -1.813 1 85.12 93 LEU A O 1
ATOM 704 N N . PRO A 1 94 ? -16.453 7.762 0.186 1 80.06 94 PRO A N 1
ATOM 705 C CA . PRO A 1 94 ? -15.688 8.969 -0.112 1 80.06 94 PRO A CA 1
ATOM 706 C C . PRO A 1 94 ? -14.703 8.773 -1.261 1 80.06 94 PRO A C 1
ATOM 708 O O . PRO A 1 94 ? -14.367 9.734 -1.961 1 80.06 94 PRO A O 1
ATOM 711 N N . TYR A 1 95 ? -14.141 7.617 -1.479 1 75.88 95 TYR A N 1
ATOM 712 C CA . TYR A 1 95 ? -13.312 7.137 -2.582 1 75.88 95 TYR A CA 1
ATOM 713 C C . TYR A 1 95 ? -13.406 5.621 -2.707 1 75.88 95 TYR A C 1
ATOM 715 O O . TYR A 1 95 ? -13.68 4.926 -1.726 1 75.88 95 TYR A O 1
ATOM 723 N N . PRO A 1 96 ? -13.289 5.066 -3.84 1 75.44 96 PRO A N 1
ATOM 724 C CA . PRO A 1 96 ? -13.547 3.639 -4.039 1 75.44 96 PRO A CA 1
ATOM 725 C C . PRO A 1 96 ? -12.734 2.754 -3.098 1 75.44 96 PRO A C 1
ATOM 727 O O . PRO A 1 96 ? -13.266 1.781 -2.551 1 75.44 96 PRO A O 1
ATOM 730 N N . GLU A 1 97 ? -11.523 3.107 -2.824 1 81.25 97 GLU A N 1
ATOM 731 C CA . GLU A 1 97 ? -10.625 2.285 -2.023 1 81.25 97 GLU A CA 1
ATOM 732 C C . GLU A 1 97 ? -11 2.332 -0.545 1 81.25 97 GLU A C 1
ATOM 734 O O . GLU A 1 97 ? -10.523 1.516 0.247 1 81.25 97 GLU A O 1
ATOM 739 N N . ALA A 1 98 ? -11.992 3.158 -0.214 1 87.19 98 ALA A N 1
ATOM 740 C CA . ALA A 1 98 ? -12.375 3.338 1.185 1 87.19 98 ALA A CA 1
ATOM 741 C C . ALA A 1 98 ? -12.93 2.043 1.772 1 87.19 98 ALA A C 1
ATOM 743 O O . ALA A 1 98 ? -12.852 1.822 2.982 1 87.19 98 ALA A O 1
ATOM 744 N N . ILE A 1 99 ? -13.422 1.221 0.889 1 89.19 99 ILE A N 1
ATOM 745 C CA . ILE A 1 99 ? -14.047 -0.025 1.319 1 89.19 99 ILE A CA 1
ATOM 746 C C . ILE A 1 99 ? -13.008 -0.918 1.993 1 89.19 99 ILE A C 1
ATOM 748 O O . ILE A 1 99 ? -13.359 -1.781 2.803 1 89.19 99 ILE A O 1
ATOM 752 N N . PHE A 1 100 ? -11.727 -0.703 1.684 1 90.56 100 PHE A N 1
ATOM 753 C CA . PHE A 1 100 ? -10.656 -1.506 2.256 1 90.56 100 PHE A CA 1
ATOM 754 C C . PHE A 1 100 ? -9.766 -0.658 3.156 1 90.56 100 PHE A C 1
ATOM 756 O O . PHE A 1 100 ? -8.57 -0.927 3.287 1 90.56 100 PHE A O 1
ATOM 763 N N . ASP A 1 101 ? -10.281 0.328 3.713 1 90.31 101 ASP A N 1
ATOM 764 C CA . ASP A 1 101 ? -9.594 1.215 4.641 1 90.31 101 ASP A CA 1
ATOM 765 C C . ASP A 1 101 ? -10.062 0.982 6.078 1 90.31 101 ASP A C 1
ATOM 767 O O . ASP A 1 101 ? -11.25 1.119 6.375 1 90.31 101 ASP A O 1
ATOM 771 N N . LEU A 1 102 ? -9.148 0.684 6.93 1 88.81 102 LEU A N 1
ATOM 772 C CA . LEU A 1 102 ? -9.484 0.325 8.305 1 88.81 102 LEU A CA 1
ATOM 773 C C . LEU A 1 102 ? -10.188 1.479 9.008 1 88.81 102 LEU A C 1
ATOM 775 O O . LEU A 1 102 ? -11.148 1.265 9.75 1 88.81 102 LEU A O 1
ATOM 779 N N . SER A 1 103 ? -9.695 2.66 8.836 1 86.88 103 SER A N 1
ATOM 780 C CA . SER A 1 103 ? -10.297 3.82 9.484 1 86.88 103 SER A CA 1
ATOM 781 C C . SER A 1 103 ? -11.734 4.035 9.023 1 86.88 103 SER A C 1
ATOM 783 O O . SER A 1 103 ? -12.609 4.344 9.836 1 86.88 103 SER A O 1
ATOM 785 N N . TYR A 1 104 ? -11.93 3.854 7.797 1 89.19 104 TYR A N 1
ATOM 786 C CA . TYR A 1 104 ? -13.289 3.986 7.285 1 89.19 104 TYR A CA 1
ATOM 787 C C . TYR A 1 104 ? -14.172 2.846 7.777 1 89.19 104 TYR A C 1
ATOM 789 O O . TYR A 1 104 ? -15.336 3.059 8.125 1 89.19 104 TYR A O 1
ATOM 797 N N . PHE A 1 105 ? -13.648 1.677 7.777 1 93.62 105 PHE A N 1
ATOM 798 C CA . PHE A 1 105 ? -14.375 0.515 8.273 1 93.62 105 PHE A CA 1
ATOM 799 C C . PHE A 1 105 ? -14.836 0.738 9.703 1 93.62 105 PHE A C 1
ATOM 801 O O . PHE A 1 105 ? -15.953 0.357 10.07 1 93.62 105 PHE A O 1
ATOM 808 N N . HIS A 1 106 ? -13.992 1.294 10.438 1 90.69 106 HIS A N 1
ATOM 809 C CA . HIS A 1 106 ? -14.336 1.591 11.82 1 90.69 106 HIS A CA 1
ATOM 810 C C . HIS A 1 106 ? -15.547 2.514 11.906 1 90.69 106 HIS A C 1
ATOM 812 O O . HIS A 1 106 ? -16.406 2.34 12.766 1 90.69 106 HIS A O 1
ATOM 818 N N . GLN A 1 107 ? -15.617 3.438 11.008 1 88.75 107 GLN A N 1
ATOM 819 C CA . GLN A 1 107 ? -16.703 4.414 11.008 1 88.75 107 GLN A CA 1
ATOM 820 C C . GLN A 1 107 ? -17.953 3.842 10.367 1 88.75 107 GLN A C 1
ATOM 822 O O . GLN A 1 107 ? -19.078 4.09 10.836 1 88.75 107 GLN A O 1
ATOM 827 N N . ASN A 1 108 ? -17.766 3.15 9.32 1 92.19 108 ASN A N 1
ATOM 828 C CA . ASN A 1 108 ? -18.859 2.562 8.555 1 92.19 108 ASN A CA 1
ATOM 829 C C . ASN A 1 108 ? -18.484 1.194 7.992 1 92.19 108 ASN A C 1
ATOM 831 O O . ASN A 1 108 ? -17.969 1.096 6.875 1 92.19 108 ASN A O 1
ATOM 835 N N . PRO A 1 109 ? -18.828 0.132 8.727 1 95 109 PRO A N 1
ATOM 836 C CA . PRO A 1 109 ? -18.406 -1.208 8.32 1 95 109 PRO A CA 1
ATOM 837 C C . PRO A 1 109 ? -19.297 -1.812 7.238 1 95 109 PRO A C 1
ATOM 839 O O . PRO A 1 109 ? -18.938 -2.832 6.645 1 95 109 PRO A O 1
ATOM 842 N N . LYS A 1 110 ? -20.406 -1.205 6.914 1 93.81 110 LYS A N 1
ATOM 843 C CA . LYS A 1 110 ? -21.453 -1.821 6.109 1 93.81 110 LYS A CA 1
ATOM 844 C C . LYS A 1 110 ? -20.984 -2.061 4.68 1 93.81 110 LYS A C 1
ATOM 846 O O . LYS A 1 110 ? -21.25 -3.119 4.102 1 93.81 110 LYS A O 1
ATOM 851 N N . PRO A 1 111 ? -20.234 -1.026 4.141 1 91.25 111 PRO A N 1
ATOM 852 C CA . PRO A 1 111 ? -19.828 -1.253 2.754 1 91.25 111 PRO A CA 1
ATOM 853 C C . PRO A 1 111 ? -18.984 -2.518 2.59 1 91.25 111 PRO A C 1
ATOM 855 O O . PRO A 1 111 ? -19.25 -3.33 1.702 1 91.25 111 PRO A O 1
ATOM 858 N N . PHE A 1 112 ? -18.047 -2.752 3.4 1 93.62 112 PHE A N 1
ATOM 859 C CA . PHE A 1 112 ? -17.219 -3.943 3.303 1 93.62 112 PHE A CA 1
ATOM 860 C C . PHE A 1 112 ? -18.031 -5.199 3.594 1 93.62 112 PHE A C 1
ATOM 862 O O . PHE A 1 112 ? -17.859 -6.223 2.924 1 93.62 112 PHE A O 1
ATOM 869 N N . LEU A 1 113 ? -18.875 -5.117 4.555 1 92.88 113 LEU A N 1
ATOM 870 C CA . LEU A 1 113 ? -19.672 -6.289 4.922 1 92.88 113 LEU A CA 1
ATOM 871 C C . LEU A 1 113 ? -20.609 -6.688 3.785 1 92.88 113 LEU A C 1
ATOM 873 O O . LEU A 1 113 ? -20.844 -7.879 3.562 1 92.88 113 LEU A O 1
ATOM 877 N N . THR A 1 114 ? -21.078 -5.738 3.117 1 89.56 114 THR A N 1
ATOM 878 C CA . THR A 1 114 ? -21.891 -6.004 1.936 1 89.56 114 THR A CA 1
ATOM 879 C C . THR A 1 114 ? -21.062 -6.699 0.857 1 89.56 114 THR A C 1
ATOM 881 O O . THR A 1 114 ? -21.516 -7.668 0.247 1 89.56 114 THR A O 1
ATOM 884 N N . LEU A 1 115 ? -19.875 -6.191 0.65 1 87.81 115 LEU A N 1
ATOM 885 C CA . LEU A 1 115 ? -18.969 -6.828 -0.299 1 87.81 115 LEU A CA 1
ATOM 886 C C . LEU A 1 115 ? -18.641 -8.258 0.13 1 87.81 115 LEU A C 1
ATOM 888 O O . LEU A 1 115 ? -18.641 -9.172 -0.697 1 87.81 115 LEU A O 1
ATOM 892 N N . ALA A 1 116 ? -18.406 -8.406 1.38 1 90.25 116 ALA A N 1
ATOM 893 C CA . ALA A 1 116 ? -18.062 -9.711 1.932 1 90.25 116 ALA A CA 1
ATOM 894 C C . ALA A 1 116 ? -19.172 -10.719 1.695 1 90.25 116 ALA A C 1
ATOM 896 O O . ALA A 1 116 ? -18.922 -11.875 1.359 1 90.25 116 ALA A O 1
ATOM 897 N N . GLN A 1 117 ? -20.344 -10.273 1.826 1 89 117 GLN A N 1
ATOM 898 C CA . GLN A 1 117 ? -21.5 -11.141 1.571 1 89 117 GLN A CA 1
ATOM 899 C C . GLN A 1 117 ? -21.453 -11.695 0.149 1 89 117 GLN A C 1
ATOM 901 O O . GLN A 1 117 ? -21.812 -12.852 -0.081 1 89 117 GLN A O 1
ATOM 906 N N . GLU A 1 118 ? -20.984 -10.859 -0.664 1 83.25 118 GLU A N 1
ATOM 907 C CA . GLU A 1 118 ? -20.953 -11.242 -2.074 1 83.25 118 GLU A CA 1
ATOM 908 C C . GLU A 1 118 ? -19.781 -12.164 -2.375 1 83.25 118 GLU A C 1
ATOM 910 O O . GLU A 1 118 ? -19.859 -13.008 -3.27 1 83.25 118 GLU A O 1
ATOM 915 N N . LEU A 1 119 ? -18.75 -12.086 -1.616 1 85.31 119 LEU A N 1
ATOM 916 C CA . LEU A 1 119 ? -17.484 -12.711 -2.037 1 85.31 119 LEU A CA 1
ATOM 917 C C . LEU A 1 119 ? -17.203 -13.969 -1.222 1 85.31 119 LEU A C 1
ATOM 919 O O . LEU A 1 119 ? -16.297 -14.734 -1.551 1 85.31 119 LEU A O 1
ATOM 923 N N . TYR A 1 120 ? -17.938 -14.086 -0.174 1 86.31 120 TYR A N 1
ATOM 924 C CA . TYR A 1 120 ? -17.672 -15.312 0.577 1 86.31 120 TYR A CA 1
ATOM 925 C C . TYR A 1 120 ? -17.609 -16.516 -0.35 1 86.31 120 TYR A C 1
ATOM 927 O O . TYR A 1 120 ? -18.5 -16.719 -1.179 1 86.31 120 TYR A O 1
ATOM 935 N N . PRO A 1 121 ? -16.531 -17.266 -0.234 1 74.25 121 PRO A N 1
ATOM 936 C CA . PRO A 1 121 ? -16.312 -18.391 -1.143 1 74.25 121 PRO A CA 1
ATOM 937 C C . PRO A 1 121 ? -17.453 -19.422 -1.083 1 74.25 121 PRO A C 1
ATOM 939 O O . PRO A 1 121 ? -17.984 -19.688 -0.007 1 74.25 121 PRO A O 1
ATOM 942 N N . GLY A 1 122 ? -17.609 -20.078 -2.184 1 69.62 122 GLY A N 1
ATOM 943 C CA . GLY A 1 122 ? -18.578 -21.156 -2.277 1 69.62 122 GLY A CA 1
ATOM 944 C C . GLY A 1 122 ? -20.016 -20.656 -2.449 1 69.62 122 GLY A C 1
ATOM 945 O O . GLY A 1 122 ? -20.938 -21.453 -2.59 1 69.62 122 GLY A O 1
ATOM 946 N N . SER A 1 123 ? -20.141 -19.422 -2.5 1 68.81 123 SER A N 1
ATOM 947 C CA . SER A 1 123 ? -21.516 -18.922 -2.525 1 68.81 123 SER A CA 1
ATOM 948 C C . SER A 1 123 ? -21.984 -18.656 -3.953 1 68.81 123 SER A C 1
ATOM 950 O O . SER A 1 123 ? -23.031 -19.156 -4.371 1 68.81 123 SER A O 1
ATOM 952 N N . LYS A 1 124 ? -21.188 -17.922 -4.738 1 81.06 124 LYS A N 1
ATOM 953 C CA . LYS A 1 124 ? -21.75 -17.422 -5.98 1 81.06 124 LYS A CA 1
ATOM 954 C C . LYS A 1 124 ? -20.828 -17.688 -7.164 1 81.06 124 LYS A C 1
ATOM 956 O O . LYS A 1 124 ? -21.297 -18 -8.266 1 81.06 124 LYS A O 1
ATOM 961 N N . TYR A 1 125 ? -19.562 -17.859 -6.91 1 88.25 125 TYR A N 1
ATOM 962 C CA . TYR A 1 125 ? -18.609 -17.875 -8.008 1 88.25 125 TYR A CA 1
ATOM 963 C C . TYR A 1 125 ? -17.844 -19.188 -8.055 1 88.25 125 TYR A C 1
ATOM 965 O O . TYR A 1 125 ? -17.594 -19.812 -7.02 1 88.25 125 TYR A O 1
ATOM 973 N N . VAL A 1 126 ? -17.578 -19.625 -9.273 1 92 126 VAL A N 1
ATOM 974 C CA . VAL A 1 126 ? -16.875 -20.891 -9.469 1 92 126 VAL A CA 1
ATOM 975 C C . VAL A 1 126 ? -15.578 -20.641 -10.234 1 92 126 VAL A C 1
ATOM 977 O O . VAL A 1 126 ? -15.477 -19.688 -11 1 92 126 VAL A O 1
ATOM 980 N N . PRO A 1 127 ? -14.594 -21.531 -10.047 1 95.88 127 PRO A N 1
ATOM 981 C CA . PRO A 1 127 ? -13.336 -21.406 -10.789 1 95.88 127 PRO A CA 1
ATOM 982 C C . PRO A 1 127 ? -13.523 -21.547 -12.297 1 95.88 127 PRO A C 1
ATOM 984 O O . PRO A 1 127 ? -14.477 -22.203 -12.742 1 95.88 127 PRO A O 1
ATOM 987 N N . ASN A 1 128 ? -12.742 -20.922 -13.047 1 95.88 128 ASN A N 1
ATOM 988 C CA . ASN A 1 128 ? -12.68 -21.094 -14.492 1 95.88 128 ASN A CA 1
ATOM 989 C C . ASN A 1 128 ? -11.422 -21.844 -14.922 1 95.88 128 ASN A C 1
ATOM 991 O O . ASN A 1 128 ? -10.672 -22.328 -14.07 1 95.88 128 ASN A O 1
ATOM 995 N N . ILE A 1 129 ? -11.188 -21.969 -16.188 1 97.25 129 ILE A N 1
ATOM 996 C CA . ILE A 1 129 ? -10.141 -22.812 -16.719 1 97.25 129 ILE A CA 1
ATOM 997 C C . ILE A 1 129 ? -8.773 -22.312 -16.266 1 97.25 129 ILE A C 1
ATOM 999 O O . ILE A 1 129 ? -7.836 -23.094 -16.094 1 97.25 129 ILE A O 1
ATOM 1003 N N . GLY A 1 130 ? -8.648 -21.031 -16.078 1 98.06 130 GLY A N 1
ATOM 1004 C CA . GLY A 1 130 ? -7.395 -20.469 -15.586 1 98.06 130 GLY A CA 1
ATOM 1005 C C . GLY A 1 130 ? -7.027 -20.953 -14.203 1 98.06 130 GLY A C 1
ATOM 1006 O O . GLY A 1 130 ? -5.863 -21.25 -13.93 1 98.06 130 GLY A O 1
ATOM 1007 N N . HIS A 1 131 ? -7.957 -21.031 -13.312 1 98.19 131 HIS A N 1
ATOM 1008 C CA . HIS A 1 131 ? -7.723 -21.562 -11.977 1 98.19 131 HIS A CA 1
ATOM 1009 C C . HIS A 1 131 ? -7.332 -23.031 -12.039 1 98.19 131 HIS A C 1
ATOM 1011 O O . HIS A 1 131 ? -6.398 -23.469 -11.352 1 98.19 131 HIS A O 1
ATOM 1017 N N . TYR A 1 132 ? -8.031 -23.734 -12.875 1 98.25 132 TYR A N 1
ATOM 1018 C CA . TYR A 1 132 ? -7.742 -25.156 -13.008 1 98.25 132 TYR A CA 1
ATOM 1019 C C . TYR A 1 132 ? -6.371 -25.391 -13.625 1 98.25 132 TYR A C 1
ATOM 1021 O O . TYR A 1 132 ? -5.711 -26.391 -13.344 1 98.25 132 TYR A O 1
ATOM 1029 N N . PHE A 1 133 ? -5.914 -24.516 -14.461 1 98.75 133 PHE A N 1
ATOM 1030 C CA . PHE A 1 133 ? -4.574 -24.625 -15.031 1 98.75 133 PHE A CA 1
ATOM 1031 C C . PHE A 1 133 ? -3.518 -24.594 -13.938 1 98.75 133 PHE A C 1
ATOM 1033 O O . PHE A 1 133 ? -2.541 -25.344 -13.984 1 98.75 133 PHE A O 1
ATOM 1040 N N . VAL A 1 134 ? -3.715 -23.688 -12.977 1 98.69 134 VAL A N 1
ATOM 1041 C CA . VAL A 1 134 ? -2.791 -23.625 -11.852 1 98.69 134 VAL A CA 1
ATOM 1042 C C . VAL A 1 134 ? -2.789 -24.969 -11.109 1 98.69 134 VAL A C 1
ATOM 1044 O O . VAL A 1 134 ? -1.728 -25.5 -10.773 1 98.69 134 VAL A O 1
ATOM 1047 N N . ARG A 1 135 ? -3.969 -25.5 -10.93 1 98.38 135 ARG A N 1
ATOM 1048 C CA . ARG A 1 135 ? -4.094 -26.828 -10.312 1 98.38 135 ARG A CA 1
ATOM 1049 C C . ARG A 1 135 ? -3.379 -27.891 -11.141 1 98.38 135 ARG A C 1
ATOM 1051 O O . ARG A 1 135 ? -2.732 -28.781 -10.594 1 98.38 135 ARG A O 1
ATOM 1058 N N . LEU A 1 136 ? -3.525 -27.812 -12.391 1 98.56 136 LEU A N 1
ATOM 1059 C CA . LEU A 1 136 ? -2.889 -28.766 -13.297 1 98.56 136 LEU A CA 1
ATOM 1060 C C . LEU A 1 136 ? -1.37 -28.703 -13.156 1 98.56 136 LEU A C 1
ATOM 1062 O O . LEU A 1 136 ? -0.702 -29.734 -13.188 1 98.56 136 LEU A O 1
ATOM 1066 N N . LEU A 1 137 ? -0.782 -27.484 -13.016 1 98.62 137 LEU A N 1
ATOM 1067 C CA . LEU A 1 137 ? 0.652 -27.359 -12.789 1 98.62 137 LEU A CA 1
ATOM 1068 C C . LEU A 1 137 ? 1.08 -28.141 -11.555 1 98.62 137 LEU A C 1
ATOM 1070 O O . LEU A 1 137 ? 2.15 -28.75 -11.547 1 98.62 137 LEU A O 1
ATOM 1074 N N . GLU A 1 138 ? 0.255 -28.047 -10.5 1 98.5 138 GLU A N 1
ATOM 1075 C CA . GLU A 1 138 ? 0.529 -28.844 -9.305 1 98.5 138 GLU A CA 1
ATOM 1076 C C . GLU A 1 138 ? 0.483 -30.328 -9.594 1 98.5 138 GLU A C 1
ATOM 1078 O O . GLU A 1 138 ? 1.38 -31.078 -9.195 1 98.5 138 GLU A O 1
ATOM 1083 N N . ASN A 1 139 ? -0.53 -30.75 -10.352 1 97.75 139 ASN A N 1
ATOM 1084 C CA . ASN A 1 139 ? -0.667 -32.156 -10.695 1 97.75 139 ASN A CA 1
ATOM 1085 C C . ASN A 1 139 ? 0.536 -32.656 -11.492 1 97.75 139 ASN A C 1
ATOM 1087 O O . ASN A 1 139 ? 0.941 -33.812 -11.352 1 97.75 139 ASN A O 1
ATOM 1091 N N . LYS A 1 140 ? 1.025 -31.812 -12.328 1 98.12 140 LYS A N 1
ATOM 1092 C CA . LYS A 1 140 ? 2.178 -32.156 -13.156 1 98.12 140 LYS A CA 1
ATOM 1093 C C . LYS A 1 140 ? 3.477 -32.031 -12.359 1 98.12 140 LYS A C 1
ATOM 1095 O O . LYS A 1 140 ? 4.566 -32.188 -12.914 1 98.12 140 LYS A O 1
ATOM 1100 N N . LYS A 1 141 ? 3.355 -31.703 -11 1 97.94 141 LYS A N 1
ATOM 1101 C CA . LYS A 1 141 ? 4.473 -31.594 -10.07 1 97.94 141 LYS A CA 1
ATOM 1102 C C . LYS A 1 141 ? 5.445 -30.5 -10.508 1 97.94 141 LYS A C 1
ATOM 1104 O O . LYS A 1 141 ? 6.664 -30.672 -10.422 1 97.94 141 LYS A O 1
ATOM 1109 N N . LYS A 1 142 ? 4.875 -29.453 -10.977 1 98.56 142 LYS A N 1
ATOM 1110 C CA . LYS A 1 142 ? 5.715 -28.359 -11.484 1 98.56 142 LYS A CA 1
ATOM 1111 C C . LYS A 1 142 ? 5.535 -27.094 -10.656 1 98.56 142 LYS A C 1
ATOM 1113 O O . LYS A 1 142 ? 6.383 -26.203 -10.695 1 98.56 142 LYS A O 1
ATOM 1118 N N . LEU A 1 143 ? 4.469 -26.984 -9.93 1 98.81 143 LEU A N 1
ATOM 1119 C CA . LEU A 1 143 ? 4.109 -25.766 -9.211 1 98.81 143 LEU A CA 1
ATOM 1120 C C . LEU A 1 143 ? 4.961 -25.594 -7.957 1 98.81 143 LEU A C 1
ATOM 1122 O O . LEU A 1 143 ? 4.914 -26.438 -7.059 1 98.81 143 LEU A O 1
ATOM 1126 N N . LEU A 1 144 ? 5.715 -24.578 -7.945 1 98.75 144 LEU A N 1
ATOM 1127 C CA . LEU A 1 144 ? 6.426 -24.203 -6.727 1 98.75 144 LEU A CA 1
ATOM 1128 C C . LEU A 1 144 ? 5.477 -23.578 -5.715 1 98.75 144 LEU A C 1
ATOM 1130 O O . LEU A 1 144 ? 5.418 -24.016 -4.559 1 98.75 144 LEU A O 1
ATOM 1134 N N . ARG A 1 145 ? 4.762 -22.516 -6.172 1 98.88 145 ARG A N 1
ATOM 1135 C CA . ARG A 1 145 ? 3.826 -21.734 -5.367 1 98.88 145 ARG A CA 1
ATOM 1136 C C . ARG A 1 145 ? 2.9 -20.906 -6.254 1 98.88 145 ARG A C 1
ATOM 1138 O O . ARG A 1 145 ? 3.273 -20.516 -7.363 1 98.88 145 ARG A O 1
ATOM 1145 N N . VAL A 1 146 ? 1.738 -20.75 -5.84 1 98.88 146 VAL A N 1
ATOM 1146 C CA . VAL A 1 146 ? 0.887 -19.719 -6.426 1 98.88 146 VAL A CA 1
ATOM 1147 C C . VAL A 1 146 ? 0.588 -18.641 -5.383 1 98.88 146 VAL A C 1
ATOM 1149 O O . VAL A 1 146 ? 0.111 -18.938 -4.289 1 98.88 146 VAL A O 1
ATOM 1152 N N . PHE A 1 147 ? 0.985 -17.422 -5.707 1 98.75 147 PHE A N 1
ATOM 1153 C CA . PHE A 1 147 ? 0.572 -16.234 -4.965 1 98.75 147 PHE A CA 1
ATOM 1154 C C . PHE A 1 147 ? -0.624 -15.562 -5.633 1 98.75 147 PHE A C 1
ATOM 1156 O O . PHE A 1 147 ? -0.565 -15.211 -6.812 1 98.75 147 PHE A O 1
ATOM 1163 N N . THR A 1 148 ? -1.68 -15.398 -4.898 1 98.12 148 THR A N 1
ATOM 1164 C CA . THR A 1 148 ? -2.842 -14.719 -5.461 1 98.12 148 THR A CA 1
ATOM 1165 C C . THR A 1 148 ? -3.193 -13.484 -4.637 1 98.12 148 THR A C 1
ATOM 1167 O O . THR A 1 148 ? -3.129 -13.508 -3.406 1 98.12 148 THR A O 1
ATOM 1170 N N . GLN A 1 149 ? -3.494 -12.414 -5.344 1 96.06 149 GLN A N 1
ATOM 1171 C CA . GLN A 1 149 ? -4.016 -11.211 -4.703 1 96.06 149 GLN A CA 1
ATOM 1172 C C . GLN A 1 149 ? -5.508 -11.344 -4.418 1 96.06 149 GLN A C 1
ATOM 1174 O O . GLN A 1 149 ? -6.078 -10.523 -3.688 1 96.06 149 GLN A O 1
ATOM 1179 N N . ASN A 1 150 ? -6.133 -12.297 -4.992 1 93.12 150 ASN A N 1
ATOM 1180 C CA . ASN A 1 150 ? -7.582 -12.445 -4.91 1 93.12 150 ASN A CA 1
ATOM 1181 C C . ASN A 1 150 ? -8.008 -12.984 -3.551 1 93.12 150 ASN A C 1
ATOM 1183 O O . ASN A 1 150 ? -7.32 -13.82 -2.963 1 93.12 150 ASN A O 1
ATOM 1187 N N . ILE A 1 151 ? -9.172 -12.539 -3.162 1 92.06 151 ILE A N 1
ATOM 1188 C CA . ILE A 1 151 ? -9.711 -13 -1.89 1 92.06 151 ILE A CA 1
ATOM 1189 C C . ILE A 1 151 ? -10.953 -13.852 -2.135 1 92.06 151 ILE A C 1
ATOM 1191 O O . ILE A 1 151 ? -11.641 -14.242 -1.19 1 92.06 151 ILE A O 1
ATOM 1195 N N . ASP A 1 152 ? -11.219 -14.211 -3.34 1 89.81 152 ASP A N 1
ATOM 1196 C CA . ASP A 1 152 ? -12.453 -14.891 -3.719 1 89.81 152 ASP A CA 1
ATOM 1197 C C . ASP A 1 152 ? -12.359 -16.391 -3.447 1 89.81 152 ASP A C 1
ATOM 1199 O O . ASP A 1 152 ? -13.367 -17.094 -3.473 1 89.81 152 ASP A O 1
ATOM 1203 N N . GLY A 1 153 ? -11.188 -16.891 -3.262 1 92.12 153 GLY A N 1
ATOM 1204 C CA . GLY A 1 153 ? -10.992 -18.281 -2.871 1 92.12 153 GLY A CA 1
ATOM 1205 C C . GLY A 1 153 ? -11.086 -19.25 -4.035 1 92.12 153 GLY A C 1
ATOM 1206 O O . GLY A 1 153 ? -11.141 -20.469 -3.838 1 92.12 153 GLY A O 1
ATOM 1207 N N . LEU A 1 154 ? -10.977 -18.797 -5.211 1 94.62 154 LEU A N 1
ATOM 1208 C CA . LEU A 1 154 ? -11.258 -19.656 -6.359 1 94.62 154 LEU A CA 1
ATOM 1209 C C . LEU A 1 154 ? -10.094 -20.609 -6.621 1 94.62 154 LEU A C 1
ATOM 1211 O O . LEU A 1 154 ? -10.297 -21.734 -7.082 1 94.62 154 LEU A O 1
ATOM 1215 N N . GLU A 1 155 ? -8.883 -20.219 -6.301 1 96.25 155 GLU A N 1
ATOM 1216 C CA . GLU A 1 155 ? -7.758 -21.141 -6.418 1 96.25 155 GLU A CA 1
ATOM 1217 C C . GLU A 1 155 ? -7.945 -22.359 -5.527 1 96.25 155 GLU A C 1
ATOM 1219 O O . GLU A 1 155 ? -7.715 -23.484 -5.957 1 96.25 155 GLU A O 1
ATOM 1224 N N . ARG A 1 156 ? -8.383 -22.078 -4.328 1 93.44 156 ARG A N 1
ATOM 1225 C CA . ARG A 1 156 ? -8.664 -23.156 -3.396 1 93.44 156 ARG A CA 1
ATOM 1226 C C . ARG A 1 156 ? -9.797 -24.047 -3.912 1 93.44 156 ARG A C 1
ATOM 1228 O O . ARG A 1 156 ? -9.703 -25.266 -3.861 1 93.44 156 ARG A O 1
ATOM 1235 N N . LEU A 1 157 ? -10.812 -23.438 -4.383 1 93 157 LEU A N 1
ATOM 1236 C CA . LEU A 1 157 ? -11.961 -24.172 -4.906 1 93 157 LEU A CA 1
ATOM 1237 C C . LEU A 1 157 ? -11.562 -25.031 -6.105 1 93 157 LEU A C 1
ATOM 1239 O O . LEU A 1 157 ? -12.125 -26.094 -6.328 1 93 157 LEU A O 1
ATOM 1243 N N . ALA A 1 158 ? -10.609 -24.516 -6.824 1 96.12 158 ALA A N 1
ATOM 1244 C CA . ALA A 1 158 ? -10.125 -25.266 -7.988 1 96.12 158 ALA A CA 1
ATOM 1245 C C . ALA A 1 158 ? -9.281 -26.469 -7.559 1 96.12 158 ALA A C 1
ATOM 1247 O O . ALA A 1 158 ? -8.906 -27.297 -8.391 1 96.12 158 ALA A O 1
ATOM 1248 N N . GLY A 1 159 ? -8.93 -26.484 -6.277 1 95.81 159 GLY A N 1
ATOM 1249 C CA . GLY A 1 159 ? -8.273 -27.672 -5.75 1 95.81 159 GLY A CA 1
ATOM 1250 C C . GLY A 1 159 ? -6.789 -27.484 -5.523 1 95.81 159 GLY A C 1
ATOM 1251 O O . GLY A 1 159 ? -6.066 -28.453 -5.273 1 95.81 159 GLY A O 1
ATOM 1252 N N . VAL A 1 160 ? -6.258 -26.328 -5.609 1 97.88 160 VAL A N 1
ATOM 1253 C CA . VAL A 1 160 ? -4.852 -26.094 -5.289 1 97.88 160 VAL A CA 1
ATOM 1254 C C . VAL A 1 160 ? -4.605 -26.375 -3.809 1 97.88 160 VAL A C 1
ATOM 1256 O O . VAL A 1 160 ? -5.383 -25.953 -2.951 1 97.88 160 VAL A O 1
ATOM 1259 N N . SER A 1 161 ? -3.547 -27.109 -3.506 1 97.94 161 SER A N 1
ATOM 1260 C CA . SER A 1 161 ? -3.234 -27.469 -2.127 1 97.94 161 SER A CA 1
ATOM 1261 C C . SER A 1 161 ? -2.869 -26.25 -1.299 1 97.94 161 SER A C 1
ATOM 1263 O O . SER A 1 161 ? -2.203 -25.328 -1.792 1 97.94 161 SER A O 1
ATOM 1265 N N . ASP A 1 162 ? -3.242 -26.234 -0.006 1 96.19 162 ASP A N 1
ATOM 1266 C CA . ASP A 1 162 ? -2.986 -25.141 0.911 1 96.19 162 ASP A CA 1
ATOM 1267 C C . ASP A 1 162 ? -1.492 -24.844 1.011 1 96.19 162 ASP A C 1
ATOM 1269 O O . ASP A 1 162 ? -1.09 -23.688 1.129 1 96.19 162 ASP A O 1
ATOM 1273 N N . GLU A 1 163 ? -0.761 -25.875 0.903 1 97.5 163 GLU A N 1
ATOM 1274 C CA . GLU A 1 163 ? 0.683 -25.734 1.064 1 97.5 163 GLU A CA 1
ATOM 1275 C C . GLU A 1 163 ? 1.292 -24.953 -0.091 1 97.5 163 GLU A C 1
ATOM 1277 O O . GLU A 1 163 ? 2.352 -24.328 0.059 1 97.5 163 GLU A O 1
ATOM 1282 N N . LEU A 1 164 ? 0.62 -24.938 -1.222 1 98.56 164 LEU A N 1
ATOM 1283 C CA . LEU A 1 164 ? 1.181 -24.312 -2.408 1 98.56 164 LEU A CA 1
ATOM 1284 C C . LEU A 1 164 ? 0.461 -23 -2.713 1 98.56 164 LEU A C 1
ATOM 1286 O O . LEU A 1 164 ? 0.825 -22.281 -3.654 1 98.56 164 LEU A O 1
ATOM 1290 N N . LEU A 1 165 ? -0.501 -22.719 -1.914 1 98.31 165 LEU A N 1
ATOM 1291 C CA . LEU A 1 165 ? -1.322 -21.531 -2.139 1 98.31 165 LEU A CA 1
ATOM 1292 C C . LEU A 1 165 ? -0.995 -20.438 -1.122 1 98.31 165 LEU A C 1
ATOM 1294 O O . LEU A 1 165 ? -0.969 -20.703 0.084 1 98.31 165 LEU A O 1
ATOM 1298 N N . VAL A 1 166 ? -0.708 -19.281 -1.634 1 98.19 166 VAL A N 1
ATOM 1299 C CA . VAL A 1 166 ? -0.518 -18.109 -0.785 1 98.19 166 VAL A CA 1
ATOM 1300 C C . VAL A 1 166 ? -1.531 -17.031 -1.159 1 98.19 166 VAL A C 1
ATOM 1302 O O . VAL A 1 166 ? -1.46 -16.453 -2.248 1 98.19 166 VAL A O 1
ATOM 1305 N N . GLU A 1 167 ? -2.43 -16.781 -0.302 1 97.06 167 GLU A N 1
ATOM 1306 C CA . GLU A 1 167 ? -3.363 -15.672 -0.441 1 97.06 167 GLU A CA 1
ATOM 1307 C C . GLU A 1 167 ? -2.773 -14.383 0.123 1 97.06 167 GLU A C 1
ATOM 1309 O O . GLU A 1 167 ? -2.877 -14.117 1.323 1 97.06 167 GLU A O 1
ATOM 1314 N N . ALA A 1 168 ? -2.285 -13.555 -0.764 1 96.94 168 ALA A N 1
ATOM 1315 C CA . ALA A 1 168 ? -1.433 -12.422 -0.41 1 96.94 168 ALA A CA 1
ATOM 1316 C C . ALA A 1 168 ? -2.211 -11.375 0.382 1 96.94 168 ALA A C 1
ATOM 1318 O O . ALA A 1 168 ? -1.631 -10.625 1.172 1 96.94 168 ALA A O 1
ATOM 1319 N N . HIS A 1 169 ? -3.525 -11.281 0.164 1 95.56 169 HIS A N 1
ATOM 1320 C CA . HIS A 1 169 ? -4.332 -10.273 0.835 1 95.56 169 HIS A CA 1
ATOM 1321 C C . HIS A 1 169 ? -5.289 -10.898 1.838 1 95.56 169 HIS A C 1
ATOM 1323 O O . HIS A 1 169 ? -6.34 -10.336 2.141 1 95.56 169 HIS A O 1
ATOM 1329 N N . GLY A 1 170 ? -4.938 -12.109 2.303 1 94.94 170 GLY A N 1
ATOM 1330 C CA . GLY A 1 170 ? -5.734 -12.781 3.318 1 94.94 170 GLY A CA 1
ATOM 1331 C C . GLY A 1 170 ? -6.91 -13.547 2.744 1 94.94 170 GLY A C 1
ATOM 1332 O O . GLY A 1 170 ? -6.973 -13.789 1.535 1 94.94 170 GLY A O 1
ATOM 1333 N N . SER A 1 171 ? -7.785 -14.047 3.613 1 91.75 171 SER A N 1
ATOM 1334 C CA . SER A 1 171 ? -8.914 -14.875 3.199 1 91.75 171 SER A CA 1
ATOM 1335 C C . SER A 1 171 ? -10.102 -14.695 4.145 1 91.75 171 SER A C 1
ATOM 1337 O O . SER A 1 171 ? -9.977 -14.07 5.199 1 91.75 171 SER A O 1
ATOM 1339 N N . PHE A 1 172 ? -11.164 -15.258 3.777 1 91.44 172 PHE A N 1
ATOM 1340 C CA . PHE A 1 172 ? -12.406 -15.172 4.539 1 91.44 172 PHE A CA 1
ATOM 1341 C C . PHE A 1 172 ? -12.5 -16.297 5.555 1 91.44 172 PHE A C 1
ATOM 1343 O O . PHE A 1 172 ? -13.492 -16.406 6.277 1 91.44 172 PHE A O 1
ATOM 1350 N N . VAL A 1 173 ? -11.5 -17.078 5.652 1 87.88 173 VAL A N 1
ATOM 1351 C CA . VAL A 1 173 ? -11.562 -18.281 6.473 1 87.88 173 VAL A CA 1
ATOM 1352 C C . VAL A 1 173 ? -11.516 -17.906 7.949 1 87.88 173 VAL A C 1
ATOM 1354 O O . VAL A 1 173 ? -12.281 -18.453 8.758 1 87.88 173 VAL A O 1
ATOM 1357 N N . THR A 1 174 ? -10.641 -17.016 8.305 1 93 174 THR A N 1
ATOM 1358 C CA . THR A 1 174 ? -10.5 -16.562 9.688 1 93 174 THR A CA 1
ATOM 1359 C C . THR A 1 174 ? -10.969 -15.125 9.852 1 93 174 THR A C 1
ATOM 1361 O O . THR A 1 174 ? -11.234 -14.438 8.859 1 93 174 THR A O 1
ATOM 1364 N N . ALA A 1 175 ? -11.148 -14.75 11.094 1 96.81 175 ALA A N 1
ATOM 1365 C CA . ALA A 1 175 ? -11.594 -13.398 11.422 1 96.81 175 ALA A CA 1
ATOM 1366 C C . ALA A 1 175 ? -10.961 -12.906 12.719 1 96.81 175 ALA A C 1
ATOM 1368 O O . ALA A 1 175 ? -10.656 -13.711 13.602 1 96.81 175 ALA A O 1
ATOM 1369 N N . SER A 1 176 ? -10.758 -11.641 12.789 1 97 176 SER A N 1
ATOM 1370 C CA . SER A 1 176 ? -10.109 -11.078 13.969 1 97 176 SER A CA 1
ATOM 1371 C C . SER A 1 176 ? -10.672 -9.695 14.297 1 97 176 SER A C 1
ATOM 1373 O O . SER A 1 176 ? -11.195 -9.008 13.422 1 97 176 SER A O 1
ATOM 1375 N N . CYS A 1 177 ? -10.594 -9.375 15.578 1 96.38 177 CYS A N 1
ATOM 1376 C CA . CYS A 1 177 ? -10.953 -8.039 16.031 1 96.38 177 CYS A CA 1
ATOM 1377 C C . CYS A 1 177 ? -10 -6.992 15.461 1 96.38 177 CYS A C 1
ATOM 1379 O O . CYS A 1 177 ? -8.789 -7.211 15.414 1 96.38 177 CYS A O 1
ATOM 1381 N N . ILE A 1 178 ? -10.523 -5.801 15.109 1 92.38 178 ILE A N 1
ATOM 1382 C CA . ILE A 1 178 ? -9.695 -4.797 14.438 1 92.38 178 ILE A CA 1
ATOM 1383 C C . ILE A 1 178 ? -8.906 -4.008 15.477 1 92.38 178 ILE A C 1
ATOM 1385 O O . ILE A 1 178 ? -7.965 -3.289 15.133 1 92.38 178 ILE A O 1
ATOM 1389 N N . LYS A 1 179 ? -9.234 -4.184 16.719 1 89.38 179 LYS A N 1
ATOM 1390 C CA . LYS A 1 179 ? -8.578 -3.414 17.766 1 89.38 179 LYS A CA 1
ATOM 1391 C C . LYS A 1 179 ? -7.633 -4.293 18.578 1 89.38 179 LYS A C 1
ATOM 1393 O O . LYS A 1 179 ? -6.418 -4.098 18.562 1 89.38 179 LYS A O 1
ATOM 1398 N N . CYS A 1 180 ? -8.148 -5.324 19.234 1 91.88 180 CYS A N 1
ATOM 1399 C CA . CYS A 1 180 ? -7.309 -6.121 20.109 1 91.88 180 CYS A CA 1
ATOM 1400 C C . CYS A 1 180 ? -6.672 -7.281 19.359 1 91.88 180 CYS A C 1
ATOM 1402 O O . CYS A 1 180 ? -5.84 -8 19.922 1 91.88 180 CYS A O 1
ATOM 1404 N N . LYS A 1 181 ? -7.109 -7.574 18.125 1 91.31 181 LYS A N 1
ATOM 1405 C CA . LYS A 1 181 ? -6.512 -8.523 17.203 1 91.31 181 LYS A CA 1
ATOM 1406 C C . LYS A 1 181 ? -6.832 -9.961 17.609 1 91.31 181 LYS A C 1
ATOM 1408 O O . LYS A 1 181 ? -6.305 -10.906 17.016 1 91.31 181 LYS A O 1
ATOM 1413 N N . ARG A 1 182 ? -7.668 -10.062 18.5 1 94.5 182 ARG A N 1
ATOM 1414 C CA . ARG A 1 182 ? -8.062 -11.406 18.906 1 94.5 182 ARG A CA 1
ATOM 1415 C C . ARG A 1 182 ? -8.797 -12.125 17.797 1 94.5 182 ARG A C 1
ATOM 1417 O O . ARG A 1 182 ? -9.641 -11.531 17.109 1 94.5 182 ARG A O 1
ATOM 1424 N N . GLN A 1 183 ? -8.523 -13.406 17.719 1 95.56 183 GLN A N 1
ATOM 1425 C CA . GLN A 1 183 ? -9.18 -14.219 16.703 1 95.56 183 GLN A CA 1
ATOM 1426 C C . GLN A 1 183 ? -10.617 -14.547 17.109 1 95.56 183 GLN A C 1
ATOM 1428 O O . GLN A 1 183 ? -10.883 -14.844 18.281 1 95.56 183 GLN A O 1
ATOM 1433 N N . ALA A 1 184 ? -11.461 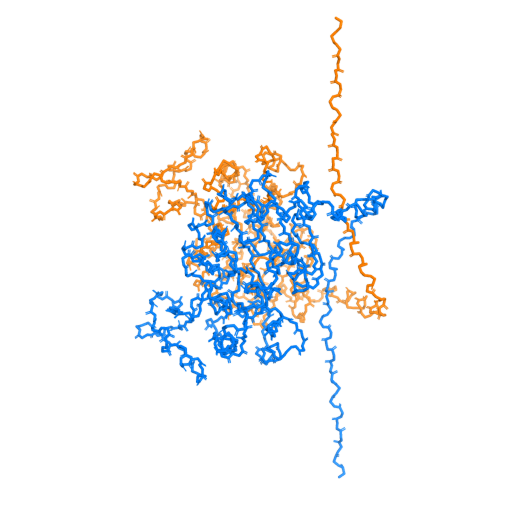-14.367 16.188 1 96.69 184 ALA A N 1
ATOM 1434 C CA . ALA A 1 184 ? -12.852 -14.781 16.328 1 96.69 184 ALA A CA 1
ATOM 1435 C C . ALA A 1 184 ? -13.133 -16.062 15.539 1 96.69 184 ALA A C 1
ATOM 1437 O O . ALA A 1 184 ? -12.305 -16.5 14.75 1 96.69 184 ALA A O 1
ATOM 1438 N N . ASP A 1 185 ? -14.234 -16.656 15.914 1 95.62 185 ASP A N 1
ATOM 1439 C CA . ASP A 1 185 ? -14.656 -17.828 15.148 1 95.62 185 ASP A CA 1
ATOM 1440 C C . ASP A 1 185 ? -15.07 -17.438 13.727 1 95.62 185 ASP A C 1
ATOM 1442 O O . ASP A 1 185 ? -16.094 -16.781 13.531 1 95.62 185 ASP A O 1
ATOM 1446 N N . GLY A 1 186 ? -14.352 -17.891 12.781 1 94.62 186 GLY A N 1
ATOM 1447 C CA . GLY A 1 186 ? -14.578 -17.531 11.398 1 94.62 186 GLY A CA 1
ATOM 1448 C C . GLY A 1 186 ? -15.969 -17.875 10.906 1 94.62 186 GLY A C 1
ATOM 1449 O O . GLY A 1 186 ? -16.578 -17.109 10.156 1 94.62 186 GLY A O 1
ATOM 1450 N N . GLU A 1 187 ? -16.438 -19 11.297 1 94.31 187 GLU A N 1
ATOM 1451 C CA . GLU A 1 187 ? -17.75 -19.438 10.867 1 94.31 187 GLU A CA 1
ATOM 1452 C C . GLU A 1 187 ?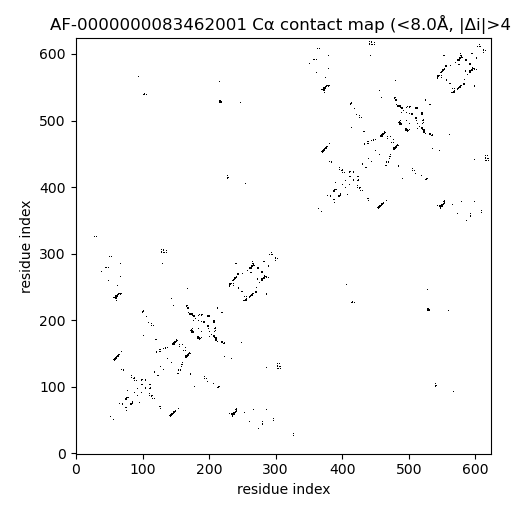 -18.844 -18.578 11.5 1 94.31 187 GLU A C 1
ATOM 1454 O O . GLU A 1 187 ? -19.844 -18.25 10.852 1 94.31 187 GLU A O 1
ATOM 1459 N N . LEU A 1 188 ? -18.672 -18.281 12.703 1 95.5 188 LEU A N 1
ATOM 1460 C CA . LEU A 1 188 ? -19.641 -17.422 13.383 1 95.5 188 LEU A CA 1
ATOM 1461 C C . LEU A 1 188 ? -19.688 -16.031 12.734 1 95.5 188 LEU A C 1
ATOM 1463 O O . LEU A 1 188 ? -20.766 -15.484 12.523 1 95.5 188 LEU A O 1
ATOM 1467 N N . VAL A 1 189 ? -18.547 -15.531 12.43 1 96.88 189 VAL A N 1
ATOM 1468 C CA . VAL A 1 189 ? -18.453 -14.227 11.797 1 96.88 189 VAL A CA 1
ATOM 1469 C C . VAL A 1 189 ? -19.125 -14.266 10.422 1 96.88 189 VAL A C 1
ATOM 1471 O O . VAL A 1 189 ? -19.875 -13.367 10.062 1 96.88 189 VAL A O 1
ATOM 1474 N N . LYS A 1 190 ? -18.859 -15.312 9.727 1 94.69 190 LYS A N 1
ATOM 1475 C CA . LYS A 1 190 ? -19.484 -15.508 8.422 1 94.69 190 LYS A CA 1
ATOM 1476 C C . LYS A 1 190 ? -21 -15.484 8.531 1 94.69 190 LYS A C 1
ATOM 1478 O O . LYS A 1 190 ? -21.672 -14.781 7.773 1 94.69 190 LYS A O 1
ATOM 1483 N N . GLN A 1 191 ? -21.5 -16.172 9.438 1 95.31 191 GLN A N 1
ATOM 1484 C CA . GLN A 1 191 ? -22.953 -16.234 9.617 1 95.31 191 GLN A CA 1
ATOM 1485 C C . GLN A 1 191 ? -23.531 -14.875 9.969 1 95.31 191 GLN A C 1
ATOM 1487 O O . GLN A 1 191 ? -24.594 -14.5 9.461 1 95.31 191 GLN A O 1
ATOM 1492 N N . GLN A 1 192 ? -22.828 -14.195 10.781 1 96.31 192 GLN A N 1
ATOM 1493 C CA . GLN A 1 192 ? -23.281 -12.852 11.148 1 96.31 192 GLN A CA 1
ATOM 1494 C C . GLN A 1 192 ? -23.312 -11.938 9.93 1 96.31 192 GLN A C 1
ATOM 1496 O O . GLN A 1 192 ? -24.312 -11.242 9.703 1 96.31 192 GLN A O 1
ATOM 1501 N N . ILE A 1 193 ? -22.312 -11.992 9.172 1 95.06 193 ILE A N 1
ATOM 1502 C CA . ILE A 1 193 ? -22.219 -11.133 7.996 1 95.06 193 ILE A CA 1
ATOM 1503 C C . ILE A 1 193 ? -23.312 -11.5 6.996 1 95.06 193 ILE A C 1
ATOM 1505 O O . ILE A 1 193 ? -23.984 -10.625 6.445 1 95.06 193 ILE A O 1
ATOM 1509 N N . LEU A 1 194 ? -23.562 -12.797 6.793 1 93.44 194 LEU A N 1
ATOM 1510 C CA . LEU A 1 194 ? -24.547 -13.266 5.816 1 93.44 194 LEU A CA 1
ATOM 1511 C C . LEU A 1 194 ? -25.969 -12.898 6.25 1 93.44 194 LEU A C 1
ATOM 1513 O O . LEU A 1 194 ? -26.875 -12.836 5.422 1 93.44 194 LEU A O 1
ATOM 1517 N N . THR A 1 195 ? -26.109 -12.664 7.562 1 94.94 195 THR A N 1
ATOM 1518 C CA . THR A 1 195 ? -27.422 -12.297 8.07 1 94.94 195 THR A CA 1
ATOM 1519 C C . THR A 1 195 ? -27.484 -10.797 8.359 1 94.94 195 THR A C 1
ATOM 1521 O O . THR A 1 195 ? -28.281 -10.359 9.195 1 94.94 195 THR A O 1
ATOM 1524 N N . ASN A 1 196 ? -26.562 -10.055 7.852 1 93.38 196 ASN A N 1
ATOM 1525 C CA . ASN A 1 196 ? -26.547 -8.594 7.883 1 93.38 196 ASN A CA 1
ATOM 1526 C C . ASN A 1 196 ? -26.312 -8.07 9.297 1 93.38 196 ASN A C 1
ATOM 1528 O O . ASN A 1 196 ? -26.859 -7.035 9.68 1 93.38 196 ASN A O 1
ATOM 1532 N N . LYS A 1 197 ? -25.656 -8.828 10.047 1 96.06 197 LYS A N 1
ATOM 1533 C CA . LYS A 1 197 ? -25.234 -8.367 11.367 1 96.06 197 LYS A CA 1
ATOM 1534 C C . LYS A 1 197 ? -23.766 -7.922 11.336 1 96.06 197 LYS A C 1
ATOM 1536 O O . LYS A 1 197 ? -22.984 -8.398 10.516 1 96.06 197 LYS A O 1
ATOM 1541 N N . ILE A 1 198 ? -23.484 -7.016 12.188 1 97.19 198 ILE A N 1
ATOM 1542 C CA . ILE A 1 198 ? -22.125 -6.496 12.305 1 97.19 198 ILE A CA 1
ATOM 1543 C C . ILE A 1 198 ? -21.375 -7.242 13.406 1 97.19 198 ILE A C 1
ATOM 1545 O O . ILE A 1 198 ? -21.703 -7.109 14.586 1 97.19 198 ILE A O 1
ATOM 1549 N N . PRO A 1 199 ? -20.359 -7.992 13.039 1 97.69 199 PRO A N 1
ATOM 1550 C CA . PRO A 1 199 ? -19.641 -8.766 14.062 1 97.69 199 PRO A CA 1
ATOM 1551 C C . PRO A 1 199 ? -18.859 -7.887 15.039 1 97.69 199 PRO A C 1
ATOM 1553 O O . PRO A 1 199 ? -18.219 -6.926 14.625 1 97.69 199 PRO A O 1
ATOM 1556 N N . GLU A 1 200 ? -18.953 -8.258 16.281 1 97.31 200 GLU A N 1
ATOM 1557 C CA . GLU A 1 200 ? -18.25 -7.535 17.344 1 97.31 200 GLU A CA 1
ATOM 1558 C C . GLU A 1 200 ? -17.422 -8.484 18.203 1 97.31 200 GLU A C 1
ATOM 1560 O O . GLU A 1 200 ? -17.797 -9.641 18.406 1 97.31 200 GLU A O 1
ATOM 1565 N N . CYS A 1 201 ? -16.391 -7.941 18.672 1 96.81 201 CYS A N 1
ATOM 1566 C CA . CYS A 1 201 ? -15.508 -8.688 19.547 1 96.81 201 CYS A CA 1
ATOM 1567 C C . CYS A 1 201 ? -16.188 -8.977 20.891 1 96.81 201 CYS A C 1
ATOM 1569 O O . CYS A 1 201 ? -16.797 -8.094 21.469 1 96.81 201 CYS A O 1
ATOM 1571 N N . GLU A 1 202 ? -15.969 -10.117 21.359 1 93.5 202 GLU A N 1
ATOM 1572 C CA . GLU A 1 202 ? -16.594 -10.539 22.609 1 93.5 202 GLU A CA 1
ATOM 1573 C C . GLU A 1 202 ? -15.898 -9.914 23.812 1 93.5 202 GLU A C 1
ATOM 1575 O O . GLU A 1 202 ? -16.5 -9.781 24.891 1 93.5 202 GLU A O 1
ATOM 1580 N N . ILE A 1 203 ? -14.727 -9.531 23.578 1 93.81 203 ILE A N 1
ATOM 1581 C CA . ILE A 1 203 ? -13.914 -9.062 24.688 1 93.81 203 ILE A CA 1
ATOM 1582 C C . ILE A 1 203 ? -13.945 -7.539 24.75 1 93.81 203 ILE A C 1
ATOM 1584 O O . ILE A 1 203 ? -14.398 -6.953 25.734 1 93.81 203 ILE A O 1
ATOM 1588 N N . CYS A 1 204 ? -13.586 -6.805 23.625 1 94.94 204 CYS A N 1
ATOM 1589 C CA . CYS A 1 204 ? -13.422 -5.359 23.703 1 94.94 204 CYS A CA 1
ATOM 1590 C C . CYS A 1 204 ? -14.57 -4.645 22.984 1 94.94 204 CYS A C 1
ATOM 1592 O O . CYS A 1 204 ? -14.617 -3.412 22.969 1 94.94 204 CYS A O 1
ATOM 1594 N N . LYS A 1 205 ? -15.398 -5.348 22.328 1 95.06 205 LYS A N 1
ATOM 1595 C CA . LYS A 1 205 ? -16.656 -4.879 21.75 1 95.06 205 LYS A CA 1
ATOM 1596 C C . LYS A 1 205 ? -16.406 -4.082 20.469 1 95.06 205 LYS A C 1
ATOM 1598 O O . LYS A 1 205 ? -17.344 -3.486 19.922 1 95.06 205 LYS A O 1
ATOM 1603 N N . ASN A 1 206 ? -15.156 -4.109 19.984 1 94.69 206 ASN A N 1
ATOM 1604 C CA . ASN A 1 206 ? -14.883 -3.482 18.688 1 94.69 206 ASN A CA 1
ATOM 1605 C C . ASN A 1 206 ? -15.234 -4.402 17.531 1 94.69 206 ASN A C 1
ATOM 1607 O O . ASN A 1 206 ? -15.625 -5.555 17.734 1 94.69 206 ASN A O 1
ATOM 1611 N N . LEU A 1 207 ? -15.156 -3.889 16.391 1 96.56 207 LEU A N 1
ATOM 1612 C CA . LEU A 1 207 ? -15.586 -4.605 15.195 1 96.56 207 LEU A CA 1
ATOM 1613 C C . LEU A 1 207 ? -14.672 -5.785 14.906 1 96.56 207 LEU A C 1
ATOM 1615 O O . LEU A 1 207 ? -13.469 -5.73 15.195 1 96.56 207 LEU A O 1
ATOM 1619 N N . VAL A 1 208 ? -15.289 -6.816 14.406 1 97.38 208 VAL A N 1
ATOM 1620 C CA . VAL A 1 208 ? -14.562 -7.977 13.891 1 97.38 208 VAL A CA 1
ATOM 1621 C C . VAL A 1 208 ? -14.781 -8.086 12.383 1 97.38 208 VAL A C 1
ATOM 1623 O O . VAL A 1 208 ? -15.883 -7.855 11.883 1 97.38 208 VAL A O 1
ATOM 1626 N N . LYS A 1 209 ? -13.766 -8.312 11.68 1 96.75 209 LYS A N 1
ATOM 1627 C CA . LYS A 1 209 ? -13.883 -8.547 10.242 1 96.75 209 LYS A CA 1
ATOM 1628 C C . LYS A 1 209 ? -13.109 -9.797 9.828 1 96.75 209 LYS A C 1
ATOM 1630 O O . LYS A 1 209 ? -12.219 -10.25 10.547 1 96.75 209 LYS A O 1
ATOM 1635 N N . PRO A 1 210 ? -13.484 -10.438 8.641 1 96.12 210 PRO A N 1
ATOM 1636 C CA . PRO A 1 210 ? -12.609 -11.461 8.07 1 96.12 210 PRO A CA 1
ATOM 1637 C C . PRO A 1 210 ? -11.18 -10.969 7.859 1 96.12 210 PRO A C 1
ATOM 1639 O O . PRO A 1 210 ? -10.953 -9.766 7.691 1 96.12 210 PRO A O 1
ATOM 1642 N N . ASP A 1 211 ? -10.258 -11.93 7.902 1 95.38 211 ASP A N 1
ATOM 1643 C CA . ASP A 1 211 ? -8.852 -11.547 7.84 1 95.38 211 ASP A CA 1
ATOM 1644 C C . ASP A 1 211 ? -8.43 -11.242 6.406 1 95.38 211 ASP A C 1
ATOM 1646 O O . ASP A 1 211 ? -7.488 -11.852 5.887 1 95.38 211 ASP A O 1
ATOM 1650 N N . ILE A 1 212 ? -9.141 -10.367 5.852 1 95.06 212 ILE A N 1
ATOM 1651 C CA . ILE A 1 212 ? -8.773 -9.695 4.613 1 95.06 212 ILE A CA 1
ATOM 1652 C C . ILE A 1 212 ? -7.902 -8.477 4.922 1 95.06 212 ILE A C 1
ATOM 1654 O O . ILE A 1 212 ? -8.211 -7.695 5.824 1 95.06 212 ILE A O 1
ATOM 1658 N N . VAL A 1 213 ? -6.883 -8.352 4.207 1 94.94 213 VAL A N 1
ATOM 1659 C CA . VAL A 1 213 ? -5.926 -7.297 4.512 1 94.94 213 VAL A CA 1
ATOM 1660 C C . VAL A 1 213 ? -6.449 -5.961 3.986 1 94.94 213 VAL A C 1
ATOM 1662 O O . VAL A 1 213 ? -6.738 -5.824 2.795 1 94.94 213 VAL A O 1
ATOM 1665 N N . PHE A 1 214 ? -6.582 -4.996 4.895 1 93.38 214 PHE A N 1
ATOM 1666 C CA . PHE A 1 214 ? -6.918 -3.623 4.535 1 93.38 214 PHE A CA 1
ATOM 1667 C C . PHE A 1 214 ? -5.66 -2.791 4.332 1 93.38 214 PHE A C 1
ATOM 1669 O O . PHE A 1 214 ? -4.562 -3.215 4.699 1 93.38 214 PHE A O 1
ATOM 1676 N N . PHE A 1 215 ? -5.84 -1.666 3.727 1 87.88 215 PHE A N 1
ATOM 1677 C CA . PHE A 1 215 ? -4.719 -0.747 3.568 1 87.88 215 PHE A CA 1
ATOM 1678 C C . PHE A 1 215 ? -4.133 -0.369 4.926 1 87.88 215 PHE A C 1
ATOM 1680 O O . PHE A 1 215 ? -4.871 -0.03 5.852 1 87.88 215 PHE A O 1
ATOM 1687 N N . GLY A 1 216 ? -2.816 -0.526 4.918 1 84.25 216 GLY A N 1
ATOM 1688 C CA . GLY A 1 216 ? -2.119 -0.162 6.141 1 84.25 216 GLY A CA 1
ATOM 1689 C C . GLY A 1 216 ? -1.926 -1.331 7.09 1 84.25 216 GLY A C 1
ATOM 1690 O O . GLY A 1 216 ? -1.184 -1.227 8.07 1 84.25 216 GLY A O 1
ATOM 1691 N N . GLU A 1 217 ? -2.596 -2.359 6.773 1 90.81 217 GLU A N 1
ATOM 1692 C CA . GLU A 1 217 ? -2.43 -3.562 7.586 1 90.81 217 GLU A CA 1
ATOM 1693 C C . GLU A 1 217 ? -1.263 -4.41 7.086 1 90.81 217 GLU A C 1
ATOM 1695 O O . GLU A 1 217 ? -0.881 -4.32 5.914 1 90.81 217 GLU A O 1
ATOM 1700 N N . GLN A 1 218 ? -0.788 -5.215 8.047 1 90.81 218 GLN A N 1
ATOM 1701 C CA . GLN A 1 218 ? 0.296 -6.133 7.711 1 90.81 218 GLN A CA 1
ATOM 1702 C C . GLN A 1 218 ? -0.197 -7.258 6.805 1 90.81 218 GLN A C 1
ATOM 1704 O O . GLN A 1 218 ? -1.271 -7.82 7.035 1 90.81 218 GLN A O 1
ATOM 1709 N N . LEU A 1 219 ? 0.575 -7.523 5.793 1 93.81 219 LEU A N 1
ATOM 1710 C CA . LEU A 1 219 ? 0.27 -8.695 4.973 1 93.81 219 LEU A CA 1
ATOM 1711 C C . LEU A 1 219 ? 0.454 -9.977 5.773 1 93.81 219 LEU A C 1
ATOM 1713 O O . LEU A 1 219 ? 1.141 -9.984 6.797 1 93.81 219 LEU A O 1
ATOM 1717 N N . PRO A 1 220 ? -0.168 -11.062 5.344 1 94.44 220 PRO A N 1
ATOM 1718 C CA . PRO A 1 220 ? -0.056 -12.336 6.055 1 94.44 220 PRO A CA 1
ATOM 1719 C C . PRO A 1 220 ? 1.39 -12.812 6.199 1 94.44 220 PRO A C 1
ATOM 1721 O O . PRO A 1 220 ? 2.191 -12.641 5.273 1 94.44 220 PRO A O 1
ATOM 1724 N N . GLU A 1 221 ? 1.661 -13.383 7.328 1 91.19 221 GLU A N 1
ATOM 1725 C CA . GLU A 1 221 ? 3.01 -13.867 7.609 1 91.19 221 GLU A CA 1
ATOM 1726 C C . GLU A 1 221 ? 3.479 -14.852 6.547 1 91.19 221 GLU A C 1
ATOM 1728 O O . GLU A 1 221 ? 4.637 -14.812 6.121 1 91.19 221 GLU A O 1
ATOM 1733 N N . ARG A 1 222 ? 2.629 -15.703 6.152 1 94.19 222 ARG A N 1
ATOM 1734 C CA . ARG A 1 222 ? 2.969 -16.688 5.133 1 94.19 222 ARG A CA 1
ATOM 1735 C C . ARG A 1 222 ? 3.432 -16.016 3.848 1 94.19 222 ARG A C 1
ATOM 1737 O O . ARG A 1 222 ? 4.383 -16.469 3.207 1 94.19 222 ARG A O 1
ATOM 1744 N N . TYR A 1 223 ? 2.75 -14.961 3.473 1 96.06 223 TYR A N 1
ATOM 1745 C CA . TYR A 1 223 ? 3.162 -14.211 2.295 1 96.06 223 TYR A CA 1
ATOM 1746 C C . TYR A 1 223 ? 4.57 -13.648 2.471 1 96.06 223 TYR A C 1
ATOM 1748 O O . TYR A 1 223 ? 5.414 -13.781 1.581 1 96.06 223 TYR A O 1
ATOM 1756 N N . ILE A 1 224 ? 4.797 -13.023 3.564 1 91.75 224 ILE A N 1
ATOM 1757 C CA . ILE A 1 224 ? 6.078 -12.375 3.83 1 91.75 224 ILE A CA 1
ATOM 1758 C C . ILE A 1 224 ? 7.195 -13.414 3.789 1 91.75 224 ILE A C 1
ATOM 1760 O O . ILE A 1 224 ? 8.211 -13.219 3.117 1 91.75 224 ILE A O 1
ATOM 1764 N N . GLU A 1 225 ? 6.977 -14.477 4.414 1 92.06 225 GLU A N 1
ATOM 1765 C CA . GLU A 1 225 ? 8 -15.508 4.523 1 92.06 225 GLU A CA 1
ATOM 1766 C C . GLU A 1 225 ? 8.32 -16.109 3.16 1 92.06 225 GLU A C 1
ATOM 1768 O O . GLU A 1 225 ? 9.492 -16.203 2.775 1 92.06 225 GLU A O 1
ATOM 1773 N N . LEU A 1 226 ? 7.348 -16.484 2.453 1 96.38 226 LEU A N 1
ATOM 1774 C CA . LEU A 1 226 ? 7.555 -17.203 1.208 1 96.38 226 LEU A CA 1
ATOM 1775 C C . LEU A 1 226 ? 7.98 -16.266 0.089 1 96.38 226 LEU A C 1
ATOM 1777 O O . LEU A 1 226 ? 8.703 -16.672 -0.825 1 96.38 226 LEU A O 1
ATOM 1781 N N . SER A 1 227 ? 7.516 -15.008 0.171 1 95.19 227 SER A N 1
ATOM 1782 C CA . SER A 1 227 ? 7.883 -14.039 -0.856 1 95.19 227 SER A CA 1
ATOM 1783 C C . SER A 1 227 ? 9.367 -13.711 -0.799 1 95.19 227 SER A C 1
ATOM 1785 O O . SER A 1 227 ? 9.945 -13.227 -1.778 1 95.19 227 SER A O 1
ATOM 1787 N N . MET A 1 228 ? 10 -13.961 0.308 1 89.88 228 MET A N 1
ATOM 1788 C CA . MET A 1 228 ? 11.414 -13.656 0.492 1 89.88 228 MET A CA 1
ATOM 1789 C C . MET A 1 228 ? 12.281 -14.656 -0.263 1 89.88 228 MET A C 1
ATOM 1791 O O . MET A 1 228 ? 13.406 -14.344 -0.647 1 89.88 228 MET A O 1
ATOM 1795 N N . ASN A 1 229 ? 11.742 -15.852 -0.532 1 93.38 229 ASN A N 1
ATOM 1796 C CA . ASN A 1 229 ? 12.609 -16.906 -1.071 1 93.38 229 ASN A CA 1
ATOM 1797 C C . ASN A 1 229 ? 12.07 -17.438 -2.396 1 93.38 229 ASN A C 1
ATOM 1799 O O . ASN A 1 229 ? 12.844 -17.688 -3.322 1 93.38 229 ASN A O 1
ATOM 1803 N N . ASP A 1 230 ? 10.797 -17.516 -2.543 1 97.38 230 ASP A N 1
ATOM 1804 C CA . ASP A 1 230 ? 10.195 -18.234 -3.656 1 97.38 230 ASP A CA 1
ATOM 1805 C C . ASP A 1 230 ? 10.594 -17.625 -4.996 1 97.38 230 ASP A C 1
ATOM 1807 O O . ASP A 1 230 ? 10.922 -18.344 -5.941 1 97.38 230 ASP A O 1
ATOM 1811 N N . PRO A 1 231 ? 10.633 -16.297 -5.09 1 96.25 231 PRO A N 1
ATOM 1812 C CA . PRO A 1 231 ? 11.023 -15.727 -6.383 1 96.25 231 PRO A CA 1
ATOM 1813 C C . PRO A 1 231 ? 12.43 -16.141 -6.805 1 96.25 231 PRO A C 1
ATOM 1815 O O . PRO A 1 231 ? 12.711 -16.25 -8 1 96.25 231 PRO A O 1
ATOM 1818 N N . PHE A 1 232 ? 13.227 -16.453 -5.918 1 93.75 232 PHE A N 1
ATOM 1819 C CA . PHE A 1 232 ? 14.617 -16.766 -6.219 1 93.75 232 PHE A CA 1
ATOM 1820 C C . PHE A 1 232 ? 14.805 -18.266 -6.43 1 93.75 232 PHE A C 1
ATOM 1822 O O . PHE A 1 232 ? 15.844 -18.703 -6.918 1 93.75 232 PHE A O 1
ATOM 1829 N N . LEU A 1 233 ? 13.844 -18.969 -6.066 1 96.94 233 LEU A N 1
ATOM 1830 C CA . LEU A 1 233 ? 13.883 -20.422 -6.262 1 96.94 233 LEU A CA 1
ATOM 1831 C C . LEU A 1 233 ? 13.227 -20.797 -7.586 1 96.94 233 LEU A C 1
ATOM 1833 O O . LEU A 1 233 ? 13.492 -21.891 -8.117 1 96.94 233 LEU A O 1
ATOM 1837 N N . ALA A 1 234 ? 12.422 -19.938 -8.086 1 98.06 234 ALA A N 1
ATOM 1838 C CA . ALA A 1 234 ? 11.625 -20.25 -9.273 1 98.06 234 ALA A CA 1
ATOM 1839 C C . ALA A 1 234 ? 12.523 -20.391 -10.5 1 98.06 234 ALA A C 1
ATOM 1841 O O . ALA A 1 234 ? 13.492 -19.656 -10.664 1 98.06 234 ALA A O 1
ATOM 1842 N N . ASP A 1 235 ? 12.172 -21.312 -11.383 1 98.56 235 ASP A N 1
ATOM 1843 C CA . ASP A 1 235 ? 12.875 -21.453 -12.656 1 98.56 235 ASP A CA 1
ATOM 1844 C C . ASP A 1 235 ? 11.969 -21.062 -13.828 1 98.56 235 ASP A C 1
ATOM 1846 O O . ASP A 1 235 ? 12.383 -21.156 -14.984 1 98.56 235 ASP A O 1
ATOM 1850 N N . PHE A 1 236 ? 10.766 -20.719 -13.523 1 98.75 236 PHE A N 1
ATOM 1851 C CA . PHE A 1 236 ? 9.773 -20.203 -14.469 1 98.75 236 PHE A CA 1
ATOM 1852 C C . PHE A 1 236 ? 8.711 -19.375 -13.75 1 98.75 236 PHE A C 1
ATOM 1854 O O . PHE A 1 236 ? 8.258 -19.75 -12.664 1 98.75 236 PHE A O 1
ATOM 1861 N N . LEU A 1 237 ? 8.336 -18.203 -14.297 1 98.75 237 LEU A N 1
ATOM 1862 C CA . LEU A 1 237 ? 7.293 -17.359 -13.711 1 98.75 237 LEU A CA 1
ATOM 1863 C C . LEU A 1 237 ? 6.113 -17.219 -14.672 1 98.75 237 LEU A C 1
ATOM 1865 O O . LEU A 1 237 ? 6.305 -16.906 -15.852 1 98.75 237 LEU A O 1
ATOM 1869 N N . ILE A 1 238 ? 4.902 -17.469 -14.195 1 98.88 238 ILE A N 1
ATOM 1870 C CA . ILE A 1 238 ? 3.682 -17.172 -14.93 1 98.88 238 ILE A CA 1
ATOM 1871 C C . ILE A 1 238 ? 2.852 -16.141 -14.164 1 98.88 238 ILE A C 1
ATOM 1873 O O . ILE A 1 238 ? 2.559 -16.344 -12.977 1 98.88 238 ILE A O 1
ATOM 1877 N N . VAL A 1 239 ? 2.557 -15.07 -14.789 1 98.88 239 VAL A N 1
ATOM 1878 C CA . VAL A 1 239 ? 1.688 -14.039 -14.227 1 98.88 239 VAL A CA 1
ATOM 1879 C C . VAL A 1 239 ? 0.363 -14.008 -14.984 1 98.88 239 VAL A C 1
ATOM 1881 O O . VAL A 1 239 ? 0.344 -13.906 -16.219 1 98.88 239 VAL A O 1
ATOM 1884 N N . ILE A 1 240 ? -0.759 -14.109 -14.219 1 98.62 240 ILE A N 1
ATOM 1885 C CA . ILE A 1 240 ? -2.053 -14.25 -14.875 1 98.62 240 ILE A CA 1
ATOM 1886 C C . ILE A 1 240 ? -3.033 -13.219 -14.32 1 98.62 240 ILE A C 1
ATOM 1888 O O . ILE A 1 240 ? -3.371 -13.25 -13.133 1 98.62 240 ILE A O 1
ATOM 1892 N N . GLY A 1 241 ? -3.496 -12.344 -15.141 1 97 241 GLY A N 1
ATOM 1893 C CA . GLY A 1 241 ? -4.668 -11.539 -14.844 1 97 241 GLY A CA 1
ATOM 1894 C C . GLY A 1 241 ? -4.434 -10.531 -13.734 1 97 241 GLY A C 1
ATOM 1895 O O . GLY A 1 241 ? -5.211 -10.453 -12.781 1 97 241 GLY A O 1
ATOM 1896 N N . THR A 1 242 ? -3.432 -9.68 -13.859 1 95.88 242 THR A N 1
ATOM 1897 C CA . THR A 1 242 ? -3.135 -8.664 -12.859 1 95.88 242 THR A CA 1
ATOM 1898 C C . THR A 1 242 ? -2.578 -7.402 -13.516 1 95.88 242 THR A C 1
ATOM 1900 O O . THR A 1 242 ? -1.913 -7.48 -14.555 1 95.88 242 THR A O 1
ATOM 1903 N N . SER A 1 243 ? -2.885 -6.266 -12.891 1 91.44 243 SER A N 1
ATOM 1904 C CA . SER A 1 243 ? -2.334 -5 -13.375 1 91.44 243 SER A CA 1
ATOM 1905 C C . SER A 1 243 ? -0.911 -4.793 -12.867 1 91.44 243 SER A C 1
ATOM 1907 O O . SER A 1 243 ? -0.2 -3.908 -13.352 1 91.44 243 SER A O 1
ATOM 1909 N N . LEU A 1 244 ? -0.461 -5.555 -12 1 93.19 244 LEU A N 1
ATOM 1910 C CA . LEU A 1 244 ? 0.846 -5.445 -11.367 1 93.19 244 LEU A CA 1
ATOM 1911 C C . LEU A 1 244 ? 1.106 -4.016 -10.898 1 93.19 244 LEU A C 1
ATOM 1913 O O . LEU A 1 244 ? 2.184 -3.467 -11.141 1 93.19 244 LEU A O 1
ATOM 1917 N N . GLN A 1 245 ? 0.076 -3.482 -10.18 1 85.44 245 GLN A N 1
ATOM 1918 C CA . GLN A 1 245 ? 0.175 -2.098 -9.734 1 85.44 245 GLN A CA 1
ATOM 1919 C C . GLN A 1 245 ? 0.286 -2.016 -8.211 1 85.44 245 GLN A C 1
ATOM 1921 O O . GLN A 1 245 ? 0.717 -0.997 -7.668 1 85.44 245 GLN A O 1
ATOM 1926 N N . VAL A 1 246 ? -0.07 -3.004 -7.578 1 85.62 246 VAL A N 1
ATOM 1927 C CA . VAL A 1 246 ? -0.135 -2.936 -6.121 1 85.62 246 VAL A CA 1
ATOM 1928 C C . VAL A 1 246 ? 1.097 -3.605 -5.516 1 85.62 246 VAL A C 1
ATOM 1930 O O . VAL A 1 246 ? 1.297 -4.812 -5.68 1 85.62 246 VAL A O 1
ATOM 1933 N N . TYR A 1 247 ? 1.854 -2.824 -4.871 1 88.19 247 TYR A N 1
ATOM 1934 C CA . TYR A 1 247 ? 3.047 -3.33 -4.199 1 88.19 247 TYR A CA 1
ATOM 1935 C C . TYR A 1 247 ? 2.732 -3.74 -2.764 1 88.19 247 TYR A C 1
ATOM 1937 O O . TYR A 1 247 ? 1.85 -3.162 -2.125 1 88.19 247 TYR A O 1
ATOM 1945 N N . PRO A 1 248 ? 3.455 -4.777 -2.285 1 91.19 248 PRO A N 1
ATOM 1946 C CA . PRO A 1 248 ? 4.691 -5.355 -2.816 1 91.19 248 PRO A CA 1
ATOM 1947 C C . PRO A 1 248 ? 4.438 -6.512 -3.775 1 91.19 248 PRO A C 1
ATOM 1949 O O . PRO A 1 248 ? 5.379 -7.039 -4.379 1 91.19 248 PRO A O 1
ATOM 1952 N N . PHE A 1 249 ? 3.203 -6.922 -3.949 1 95.06 249 PHE A N 1
ATOM 1953 C CA . PHE A 1 249 ? 2.891 -8.094 -4.766 1 95.06 249 PHE A CA 1
ATOM 1954 C C . PHE A 1 249 ? 3.467 -7.938 -6.168 1 95.06 249 PHE A C 1
ATOM 1956 O O . PHE A 1 249 ? 4.109 -8.859 -6.684 1 95.06 249 PHE A O 1
ATOM 1963 N N . ALA A 1 250 ? 3.303 -6.793 -6.703 1 93.75 250 ALA A N 1
ATOM 1964 C CA . ALA A 1 250 ? 3.77 -6.52 -8.062 1 93.75 250 ALA A CA 1
ATOM 1965 C C . ALA A 1 250 ? 5.281 -6.711 -8.172 1 93.75 250 ALA A C 1
ATOM 1967 O O . ALA A 1 250 ? 5.789 -7.082 -9.227 1 93.75 250 ALA A O 1
ATOM 1968 N N . GLY A 1 251 ? 5.965 -6.492 -7.113 1 93.44 251 GLY A N 1
ATOM 1969 C CA . GLY A 1 251 ? 7.418 -6.578 -7.117 1 93.44 251 GLY A CA 1
ATOM 1970 C C . GLY A 1 251 ? 7.934 -7.996 -7.293 1 93.44 251 GLY A C 1
ATOM 1971 O O . GLY A 1 251 ? 9.062 -8.203 -7.734 1 93.44 251 GLY A O 1
ATOM 1972 N N . LEU A 1 252 ? 7.133 -8.953 -6.996 1 95.75 252 LEU A N 1
ATOM 1973 C CA . LEU A 1 252 ? 7.539 -10.352 -7.09 1 95.75 252 LEU A CA 1
ATOM 1974 C C . LEU A 1 252 ? 7.953 -10.703 -8.516 1 95.75 252 LEU A C 1
ATOM 1976 O O . LEU A 1 252 ? 8.898 -11.469 -8.727 1 95.75 252 LEU A O 1
ATOM 1980 N N . ALA A 1 253 ? 7.289 -10.117 -9.445 1 96.44 253 ALA A N 1
ATOM 1981 C CA . ALA A 1 253 ? 7.574 -10.398 -10.852 1 96.44 253 ALA A CA 1
ATOM 1982 C C . ALA A 1 253 ? 8.961 -9.898 -11.234 1 96.44 253 ALA A C 1
ATOM 1984 O O . ALA A 1 253 ? 9.578 -10.422 -12.172 1 96.44 253 ALA A O 1
ATOM 1985 N N . ASN A 1 254 ? 9.406 -8.93 -10.547 1 94 254 ASN A N 1
ATOM 1986 C CA . ASN A 1 254 ? 10.703 -8.328 -10.859 1 94 254 ASN A CA 1
ATOM 1987 C C . ASN A 1 254 ? 11.82 -8.945 -10.023 1 94 254 ASN A C 1
ATOM 1989 O O . ASN A 1 254 ? 13 -8.758 -10.32 1 94 254 ASN A O 1
ATOM 1993 N N . MET A 1 255 ? 11.453 -9.625 -9.07 1 92.69 255 MET A N 1
ATOM 1994 C CA . MET A 1 255 ? 12.445 -10.195 -8.164 1 92.69 255 MET A CA 1
ATOM 1995 C C . MET A 1 255 ? 13.016 -11.492 -8.727 1 92.69 255 MET A C 1
ATOM 1997 O O . MET A 1 255 ? 14.078 -11.953 -8.297 1 92.69 255 MET A O 1
ATOM 2001 N N . VAL A 1 256 ? 12.297 -12.086 -9.633 1 95.31 256 VAL A N 1
ATOM 2002 C CA . VAL A 1 256 ? 12.789 -13.305 -10.258 1 95.31 256 VAL A CA 1
ATOM 2003 C C . VAL A 1 256 ? 14.07 -13.008 -11.039 1 95.31 256 VAL A C 1
ATOM 2005 O O . VAL A 1 256 ? 14.156 -12 -11.742 1 95.31 256 VAL A O 1
ATOM 2008 N N . PRO A 1 257 ? 15.047 -13.914 -10.93 1 93.44 257 PRO A N 1
ATOM 2009 C CA . PRO A 1 257 ? 16.312 -13.68 -11.633 1 93.44 257 PRO A CA 1
ATOM 2010 C C . PRO A 1 257 ? 16.125 -13.469 -13.133 1 93.44 257 PRO A C 1
ATOM 2012 O O . PRO A 1 257 ? 15.148 -13.953 -13.711 1 93.44 257 PRO A O 1
ATOM 2015 N N . SER A 1 258 ? 17.125 -12.789 -13.727 1 92.75 258 SER A N 1
ATOM 2016 C CA . SER A 1 258 ? 17.016 -12.328 -15.102 1 92.75 258 SER A CA 1
ATOM 2017 C C . SER A 1 258 ? 17.031 -13.5 -16.078 1 92.75 258 SER A C 1
ATOM 2019 O O . SER A 1 258 ? 16.562 -13.391 -17.203 1 92.75 258 SER A O 1
ATOM 2021 N N . ASN A 1 259 ? 17.594 -14.562 -15.688 1 94.69 259 ASN A N 1
ATOM 2022 C CA . ASN A 1 259 ? 17.703 -15.711 -16.578 1 94.69 259 ASN A CA 1
ATOM 2023 C C . ASN A 1 259 ? 16.438 -16.562 -16.562 1 94.69 259 ASN A C 1
ATOM 2025 O O . ASN A 1 259 ? 16.312 -17.516 -17.328 1 94.69 259 ASN A O 1
ATOM 2029 N N . VAL A 1 260 ? 15.555 -16.234 -15.695 1 96.94 260 VAL A N 1
ATOM 2030 C CA . VAL A 1 260 ? 14.312 -16.984 -15.578 1 96.94 260 VAL A CA 1
ATOM 2031 C C . VAL A 1 260 ? 13.289 -16.453 -16.578 1 96.94 260 VAL A C 1
ATOM 2033 O O . VAL A 1 260 ? 13.094 -15.242 -16.688 1 96.94 260 VAL A O 1
ATOM 2036 N N . THR A 1 261 ? 12.648 -17.359 -17.328 1 97.75 261 THR A N 1
ATOM 2037 C CA . THR A 1 261 ? 11.586 -16.984 -18.25 1 97.75 261 THR A CA 1
ATOM 2038 C C . THR A 1 261 ? 10.352 -16.5 -17.5 1 97.75 261 THR A C 1
ATOM 2040 O O . THR A 1 261 ? 9.945 -17.094 -16.516 1 97.75 261 THR A O 1
ATOM 2043 N N . ARG A 1 262 ? 9.859 -15.383 -17.938 1 98.12 262 ARG A N 1
ATOM 2044 C CA . ARG A 1 262 ? 8.602 -14.875 -17.406 1 98.12 262 ARG A CA 1
ATOM 2045 C C . ARG A 1 262 ? 7.516 -14.867 -18.484 1 98.12 262 ARG A C 1
ATOM 2047 O O . ARG A 1 262 ? 7.73 -14.352 -19.578 1 98.12 262 ARG A O 1
ATOM 2054 N N . MET A 1 263 ? 6.379 -15.422 -18.156 1 98.62 263 MET A N 1
ATOM 2055 C CA . MET A 1 263 ? 5.23 -15.43 -19.062 1 98.62 263 MET A CA 1
ATOM 2056 C C . MET A 1 263 ? 4.066 -14.641 -18.469 1 98.62 263 MET A C 1
ATOM 2058 O O . MET A 1 263 ? 3.654 -14.891 -17.344 1 98.62 263 MET A O 1
ATOM 2062 N N . LEU A 1 264 ? 3.615 -13.672 -19.203 1 98.69 264 LEU A N 1
ATOM 2063 C CA . LEU A 1 264 ? 2.449 -12.883 -18.828 1 98.69 264 LEU A CA 1
ATOM 2064 C C . LEU A 1 264 ? 1.226 -13.297 -19.641 1 98.69 264 LEU A C 1
ATOM 2066 O O . LEU A 1 264 ? 1.266 -13.305 -20.875 1 98.69 264 LEU A O 1
ATOM 2070 N N . ILE A 1 265 ? 0.188 -13.727 -18.984 1 98.56 265 ILE A N 1
ATOM 2071 C CA . ILE A 1 265 ? -1.119 -13.984 -19.578 1 98.56 265 ILE A CA 1
ATOM 2072 C C . ILE A 1 265 ? -2.131 -12.969 -19.047 1 98.56 265 ILE A C 1
ATOM 2074 O O . ILE A 1 265 ? -2.639 -13.109 -17.938 1 98.56 265 ILE A O 1
ATOM 2078 N N . ASN A 1 266 ? -2.389 -11.992 -19.844 1 97.75 266 ASN A N 1
ATOM 2079 C CA . ASN A 1 266 ? -3.152 -10.828 -19.406 1 97.75 266 ASN A CA 1
ATOM 2080 C C . ASN A 1 266 ? -3.848 -10.141 -20.578 1 97.75 266 ASN A C 1
ATOM 2082 O O . ASN A 1 266 ? -3.479 -10.359 -21.734 1 97.75 266 ASN A O 1
ATOM 2086 N N . ARG A 1 267 ? -4.863 -9.336 -20.281 1 95.25 267 ARG A N 1
ATOM 2087 C CA . ARG A 1 267 ? -5.531 -8.586 -21.328 1 95.25 267 ARG A CA 1
ATOM 2088 C C . ARG A 1 267 ? -4.566 -7.609 -22 1 95.25 267 ARG A C 1
ATOM 2090 O O . ARG A 1 267 ? -4.523 -7.512 -23.234 1 95.25 267 ARG A O 1
ATOM 2097 N N . GLU A 1 268 ? -3.824 -6.938 -21.203 1 95.62 268 GLU A N 1
ATOM 2098 C CA . GLU A 1 268 ? -2.826 -5.984 -21.672 1 95.62 268 GLU A CA 1
ATOM 2099 C C . GLU A 1 268 ? -1.475 -6.227 -21.016 1 95.62 268 GLU A C 1
ATOM 2101 O O . GLU A 1 268 ? -1.397 -6.879 -19.969 1 95.62 268 GLU A O 1
ATOM 2106 N N . THR A 1 269 ? -0.449 -5.727 -21.734 1 96.69 269 THR A N 1
ATOM 2107 C CA . THR A 1 269 ? 0.886 -5.801 -21.141 1 96.69 269 THR A CA 1
ATOM 2108 C C . THR A 1 269 ? 0.987 -4.91 -19.906 1 96.69 269 THR A C 1
ATOM 2110 O O . THR A 1 269 ? 0.494 -3.779 -19.922 1 96.69 269 THR A O 1
ATOM 2113 N N . VAL A 1 270 ? 1.569 -5.402 -18.891 1 95.38 270 VAL A N 1
ATOM 2114 C CA . VAL A 1 270 ? 1.661 -4.656 -17.625 1 95.38 270 VAL A CA 1
ATOM 2115 C C . VAL A 1 270 ? 3.061 -4.812 -17.047 1 95.38 270 VAL A C 1
ATOM 2117 O O . VAL A 1 270 ? 3.816 -5.699 -17.438 1 95.38 270 VAL A O 1
ATOM 2120 N N . GLY A 1 271 ? 3.361 -3.922 -16.125 1 91.81 271 GLY A N 1
ATOM 2121 C CA . GLY A 1 271 ? 4.637 -3.994 -15.445 1 91.81 271 GLY A CA 1
ATOM 2122 C C . GLY A 1 271 ? 5.828 -3.896 -16.375 1 91.81 271 GLY A C 1
ATOM 2123 O O . GLY A 1 271 ? 5.812 -3.115 -17.328 1 91.81 271 GLY A O 1
ATOM 2124 N N . SER A 1 272 ? 6.844 -4.688 -16.047 1 92.25 272 SER A N 1
ATOM 2125 C CA . SER A 1 272 ? 8.078 -4.629 -16.812 1 92.25 272 SER A CA 1
ATOM 2126 C C . SER A 1 272 ? 8.109 -5.703 -17.891 1 92.25 272 SER A C 1
ATOM 2128 O O . SER A 1 272 ? 9.164 -5.992 -18.469 1 92.25 272 SER A O 1
ATOM 2130 N N . PHE A 1 273 ? 7.023 -6.301 -18.078 1 95.81 273 PHE A N 1
ATOM 2131 C CA . PHE A 1 273 ? 6.992 -7.367 -19.062 1 95.81 273 PHE A CA 1
ATOM 2132 C C . PHE A 1 273 ? 7.285 -6.816 -20.453 1 95.81 273 PHE A C 1
ATOM 2134 O O . PHE A 1 273 ? 6.773 -5.758 -20.828 1 95.81 273 PHE A O 1
ATOM 2141 N N . GLY A 1 274 ? 8.055 -7.543 -21.203 1 93.38 274 GLY A N 1
ATOM 2142 C CA . GLY A 1 274 ? 8.484 -7.098 -22.516 1 93.38 274 GLY A CA 1
ATOM 2143 C C . GLY A 1 274 ? 9.859 -6.457 -22.5 1 93.38 274 GLY A C 1
ATOM 2144 O O . GLY A 1 274 ? 10.461 -6.238 -23.562 1 93.38 274 GLY A O 1
ATOM 2145 N N . MET A 1 275 ? 10.391 -6.355 -21.344 1 90.81 275 MET A N 1
ATOM 2146 C CA . MET A 1 275 ? 11.672 -5.664 -21.234 1 90.81 275 MET A CA 1
ATOM 2147 C C . MET A 1 275 ? 12.828 -6.66 -21.188 1 90.81 275 MET A C 1
ATOM 2149 O O . MET A 1 275 ? 13.977 -6.293 -21.422 1 90.81 275 MET A O 1
ATOM 2153 N N . ARG A 1 276 ? 12.539 -7.875 -20.828 1 92.19 276 ARG A N 1
ATOM 2154 C CA . ARG A 1 276 ? 13.547 -8.93 -20.812 1 92.19 276 ARG A CA 1
ATOM 2155 C C . ARG A 1 276 ? 13.477 -9.758 -22.094 1 92.19 276 ARG A C 1
ATOM 2157 O O . ARG A 1 276 ? 12.391 -9.992 -22.625 1 92.19 276 ARG A O 1
ATOM 2164 N N . ASP A 1 277 ? 14.555 -10.305 -22.469 1 91.25 277 ASP A N 1
ATOM 2165 C CA . ASP A 1 277 ? 14.617 -11.102 -23.703 1 91.25 277 ASP A CA 1
ATOM 2166 C C . ASP A 1 277 ? 13.805 -12.383 -23.562 1 91.25 277 ASP A C 1
ATOM 2168 O O . ASP A 1 277 ? 13.234 -12.875 -24.531 1 91.25 277 ASP A O 1
ATOM 2172 N N . ASN A 1 278 ? 13.773 -12.852 -22.391 1 93.81 278 ASN A N 1
ATOM 2173 C CA . ASN A 1 278 ? 13.109 -14.133 -22.188 1 93.81 278 ASN A CA 1
ATOM 2174 C C . ASN A 1 278 ? 11.68 -13.938 -21.688 1 93.81 278 ASN A C 1
ATOM 2176 O O . ASN A 1 278 ? 11.07 -14.875 -21.156 1 93.81 278 ASN A O 1
ATOM 2180 N N . ASP A 1 279 ? 11.164 -12.758 -21.859 1 97.12 279 ASP A N 1
ATOM 2181 C CA . ASP A 1 279 ? 9.758 -12.5 -21.562 1 97.12 279 ASP A CA 1
ATOM 2182 C C . ASP A 1 279 ? 8.859 -13.023 -22.672 1 97.12 279 ASP A C 1
ATOM 2184 O O . ASP A 1 279 ? 9.188 -12.891 -23.859 1 97.12 279 ASP A O 1
ATOM 2188 N N . VAL A 1 280 ? 7.773 -13.625 -22.312 1 97.94 280 VAL A N 1
ATOM 2189 C CA . VAL A 1 280 ? 6.711 -14.016 -23.234 1 97.94 280 VAL A CA 1
ATOM 2190 C C . VAL A 1 280 ? 5.395 -13.359 -22.812 1 97.94 280 VAL A C 1
ATOM 2192 O O . VAL A 1 280 ? 4.961 -13.516 -21.672 1 97.94 280 VAL A O 1
ATOM 2195 N N . VAL A 1 281 ? 4.836 -12.664 -23.719 1 97.88 281 VAL A N 1
ATOM 2196 C CA . VAL A 1 281 ? 3.609 -11.938 -23.406 1 97.88 281 VAL A CA 1
ATOM 2197 C C . VAL A 1 281 ? 2.461 -12.461 -24.25 1 97.88 281 VAL A C 1
ATOM 2199 O O . VAL A 1 281 ? 2.525 -12.414 -25.484 1 97.88 281 VAL A O 1
ATOM 2202 N N . LEU A 1 282 ? 1.469 -12.977 -23.609 1 97.88 282 LEU A N 1
ATOM 2203 C CA . LEU A 1 282 ? 0.226 -13.391 -24.25 1 97.88 282 LEU A CA 1
ATOM 2204 C C . LEU A 1 282 ? -0.911 -12.43 -23.906 1 97.88 282 LEU A C 1
ATOM 2206 O O . LEU A 1 282 ? -1.617 -12.633 -22.922 1 97.88 282 LEU A O 1
ATOM 2210 N N . ASN A 1 283 ? -1.113 -11.484 -24.797 1 97.06 283 ASN A N 1
ATOM 2211 C CA . ASN A 1 283 ? -2.166 -10.5 -24.594 1 97.06 283 ASN A CA 1
ATOM 2212 C C . ASN A 1 283 ? -3.51 -10.992 -25.109 1 97.06 283 ASN A C 1
ATOM 2214 O O . ASN A 1 283 ? -3.564 -11.711 -26.109 1 97.06 283 ASN A O 1
ATOM 2218 N N . GLY A 1 284 ? -4.543 -10.609 -24.516 1 96.5 284 GLY A N 1
ATOM 2219 C CA . GLY A 1 284 ? -5.879 -10.984 -24.953 1 96.5 284 GLY A CA 1
ATOM 2220 C C . GLY A 1 284 ? -6.691 -11.656 -23.859 1 96.5 284 GLY A C 1
ATOM 2221 O O . GLY A 1 284 ? -6.434 -11.453 -22.672 1 96.5 284 GLY A O 1
ATOM 2222 N N . ASP A 1 285 ? -7.66 -12.352 -24.328 1 96.75 285 ASP A N 1
ATOM 2223 C CA . ASP A 1 285 ? -8.523 -13.039 -23.375 1 96.75 285 ASP A CA 1
ATOM 2224 C C . ASP A 1 285 ? -7.75 -14.109 -22.594 1 96.75 285 ASP A C 1
ATOM 2226 O O . ASP A 1 285 ? -7.078 -14.945 -23.188 1 96.75 285 ASP A O 1
ATOM 2230 N N . ILE A 1 286 ? -7.898 -14.094 -21.328 1 97.06 286 ILE A N 1
ATOM 2231 C CA . ILE A 1 286 ? -7.078 -14.922 -20.453 1 97.06 286 ILE A CA 1
ATOM 2232 C C . ILE A 1 286 ? -7.43 -16.391 -20.656 1 97.06 286 ILE A C 1
ATOM 2234 O O . ILE A 1 286 ? -6.539 -17.234 -20.797 1 97.06 286 ILE A O 1
ATOM 2238 N N . THR A 1 287 ? -8.703 -16.719 -20.734 1 97.38 287 THR A N 1
ATOM 2239 C CA . THR A 1 287 ? -9.117 -18.109 -20.875 1 97.38 287 THR A CA 1
ATOM 2240 C C . THR A 1 287 ? -8.68 -18.656 -22.234 1 97.38 287 THR A C 1
ATOM 2242 O O . THR A 1 287 ? -8.242 -19.812 -22.328 1 97.38 287 THR A O 1
ATOM 2245 N N . SER A 1 288 ? -8.766 -17.859 -23.219 1 98 288 SER A N 1
ATOM 2246 C CA . SER A 1 288 ? -8.328 -18.266 -24.547 1 98 288 SER A CA 1
ATOM 2247 C C . SER A 1 288 ? -6.824 -18.516 -24.578 1 98 288 SER A C 1
ATOM 2249 O O . SER A 1 288 ? -6.363 -19.484 -25.188 1 98 288 SER A O 1
ATOM 2251 N N . ASN A 1 289 ? -6.098 -17.672 -23.938 1 98.38 289 ASN A N 1
ATOM 2252 C CA . ASN A 1 289 ? -4.645 -17.812 -23.922 1 98.38 289 ASN A CA 1
ATOM 2253 C C . ASN A 1 289 ? -4.215 -19.031 -23.094 1 98.38 289 ASN A C 1
ATOM 2255 O O . ASN A 1 289 ? -3.215 -19.672 -23.406 1 98.38 289 ASN A O 1
ATOM 2259 N N . ILE A 1 290 ? -4.953 -19.328 -22.078 1 98.56 290 ILE A N 1
ATOM 2260 C CA . ILE A 1 290 ? -4.68 -20.516 -21.281 1 98.56 290 ILE A CA 1
ATOM 2261 C C . ILE A 1 290 ? -4.934 -21.766 -22.125 1 98.56 290 ILE A C 1
ATOM 2263 O O . ILE A 1 290 ? -4.156 -22.719 -22.094 1 98.56 290 ILE A O 1
ATOM 2267 N N . GLU A 1 291 ? -6.012 -21.688 -22.859 1 98 291 GLU A N 1
ATOM 2268 C CA . GLU A 1 291 ? -6.297 -22.781 -23.781 1 98 291 GLU A CA 1
ATOM 2269 C C . GLU A 1 291 ? -5.164 -22.969 -24.797 1 98 291 GLU A C 1
ATOM 2271 O O . GLU A 1 291 ? -4.715 -24.094 -25.031 1 98 291 GLU A O 1
ATOM 2276 N N . LEU A 1 292 ? -4.727 -21.891 -25.328 1 97.94 292 LEU A N 1
ATOM 2277 C CA . LEU A 1 292 ? -3.625 -21.922 -26.281 1 97.94 292 LEU A CA 1
ATOM 2278 C C . LEU A 1 292 ? -2.385 -22.547 -25.672 1 97.94 292 LEU A C 1
ATOM 2280 O O . LEU A 1 292 ? -1.747 -23.406 -26.281 1 97.94 292 LEU A O 1
ATOM 2284 N N . LEU A 1 293 ? -2.037 -22.141 -24.484 1 98.31 293 LEU A N 1
ATOM 2285 C CA . LEU A 1 293 ? -0.865 -22.672 -23.797 1 98.31 293 LEU A CA 1
ATOM 2286 C C . LEU A 1 293 ? -1.031 -24.156 -23.484 1 98.31 293 LEU A C 1
ATOM 2288 O O . LEU A 1 293 ? -0.115 -24.953 -23.719 1 98.31 293 LEU A O 1
ATOM 2292 N N . ALA A 1 294 ? -2.199 -24.531 -23.016 1 98.38 294 ALA A N 1
ATOM 2293 C CA . ALA A 1 294 ? -2.455 -25.922 -22.672 1 98.38 294 ALA A CA 1
ATOM 2294 C C . ALA A 1 294 ? -2.328 -26.812 -23.906 1 98.38 294 ALA A C 1
ATOM 2296 O O . ALA A 1 294 ? -1.786 -27.922 -23.828 1 98.38 294 ALA A O 1
ATOM 2297 N N . LYS A 1 295 ? -2.822 -26.359 -25 1 98.06 295 LYS A N 1
ATOM 2298 C CA . LYS A 1 295 ? -2.721 -27.109 -26.25 1 98.06 295 LYS A CA 1
ATOM 2299 C C . LYS A 1 295 ? -1.268 -27.25 -26.688 1 98.06 295 LYS A C 1
ATOM 2301 O O . LYS A 1 295 ? -0.831 -28.328 -27.094 1 98.06 295 LYS A O 1
ATOM 2306 N N . GLU A 1 296 ? -0.572 -26.141 -26.609 1 97.44 296 GLU A N 1
ATOM 2307 C CA . GLU A 1 296 ? 0.843 -26.172 -26.969 1 97.44 296 GLU A CA 1
ATOM 2308 C C . GLU A 1 296 ? 1.61 -27.156 -26.094 1 97.44 296 GLU A C 1
ATOM 2310 O O . GLU A 1 296 ? 2.533 -27.828 -26.578 1 97.44 296 GLU A O 1
ATOM 2315 N N . LEU A 1 297 ? 1.221 -27.312 -24.859 1 98 297 LEU A N 1
ATOM 2316 C CA . LEU A 1 297 ? 1.876 -28.203 -23.906 1 98 297 LEU A CA 1
ATOM 2317 C C . LEU A 1 297 ? 1.406 -29.641 -24.094 1 98 297 LEU A C 1
ATOM 2319 O O . LEU A 1 297 ? 2.012 -30.578 -23.547 1 98 297 LEU A O 1
ATOM 2323 N N . GLY A 1 298 ? 0.326 -29.828 -24.828 1 97.69 298 GLY A N 1
ATOM 2324 C CA . GLY A 1 298 ? -0.299 -31.141 -24.922 1 97.69 298 GLY A CA 1
ATOM 2325 C C . GLY A 1 298 ? -1.075 -31.531 -23.688 1 97.69 298 GLY A C 1
ATOM 2326 O O . GLY A 1 298 ? -1.193 -32.719 -23.359 1 97.69 298 GLY A O 1
ATOM 2327 N N . TRP A 1 299 ? -1.49 -30.531 -22.906 1 98.12 299 TRP A N 1
ATOM 2328 C CA . TRP A 1 299 ? -2.135 -30.781 -21.609 1 98.12 299 TRP A CA 1
ATOM 2329 C C . TRP A 1 299 ? -3.617 -30.422 -21.672 1 98.12 299 TRP A C 1
ATOM 2331 O O . TRP A 1 299 ? -4.297 -30.406 -20.641 1 98.12 299 TRP A O 1
ATOM 2341 N N . TRP A 1 300 ? -4.176 -30.125 -22.859 1 97.62 300 TRP A N 1
ATOM 2342 C CA . TRP A 1 300 ? -5.535 -29.609 -22.984 1 97.62 300 TRP A CA 1
ATOM 2343 C C . TRP A 1 300 ? -6.551 -30.609 -22.438 1 97.62 300 TRP A C 1
ATOM 2345 O O . TRP A 1 300 ? -7.43 -30.234 -21.656 1 97.62 300 TRP A O 1
ATOM 2355 N N . ASP A 1 301 ? -6.395 -31.875 -22.812 1 97.31 301 ASP A N 1
ATOM 2356 C CA . ASP A 1 301 ? -7.336 -32.875 -22.359 1 97.31 301 ASP A CA 1
ATOM 2357 C C . ASP A 1 301 ? -7.301 -33.062 -20.844 1 97.31 301 ASP A C 1
ATOM 2359 O O . ASP A 1 301 ? -8.344 -33.188 -20.203 1 97.31 301 ASP A O 1
ATOM 2363 N N . ASP A 1 302 ? -6.141 -33.062 -20.297 1 97.62 302 ASP A N 1
ATOM 2364 C CA . ASP A 1 302 ? -5.992 -33.156 -18.844 1 97.62 302 ASP A CA 1
ATOM 2365 C C . ASP A 1 302 ? -6.66 -31.953 -18.156 1 97.62 302 ASP A C 1
ATOM 2367 O O . ASP A 1 302 ? -7.309 -32.125 -17.109 1 97.62 302 ASP A O 1
ATOM 2371 N N . LEU A 1 303 ? -6.496 -30.734 -18.734 1 97.75 303 LEU A N 1
ATOM 2372 C CA . LEU A 1 303 ? -7.055 -29.516 -18.156 1 97.75 303 LEU A CA 1
ATOM 2373 C C . LEU A 1 303 ? -8.578 -29.562 -18.188 1 97.75 303 LEU A C 1
ATOM 2375 O O . LEU A 1 303 ? -9.227 -29.25 -17.188 1 97.75 303 LEU A O 1
ATOM 2379 N N . VAL A 1 304 ? -9.188 -29.953 -19.25 1 96.19 304 VAL A N 1
ATOM 2380 C CA . VAL A 1 304 ? -10.641 -30.047 -19.406 1 96.19 304 VAL A CA 1
ATOM 2381 C C . VAL A 1 304 ? -11.195 -31.078 -18.438 1 96.19 304 VAL A C 1
ATOM 2383 O O . VAL A 1 304 ? -12.258 -30.875 -17.844 1 96.19 304 VAL A O 1
ATOM 2386 N N . ALA A 1 305 ? -10.516 -32.156 -18.281 1 95.56 305 ALA A N 1
ATOM 2387 C CA . ALA A 1 305 ? -10.945 -33.219 -17.359 1 95.56 305 ALA A CA 1
ATOM 2388 C C . ALA A 1 305 ? -10.992 -32.719 -15.922 1 95.56 305 ALA A C 1
ATOM 2390 O O . ALA A 1 305 ? -11.898 -33.031 -15.172 1 95.56 305 ALA A O 1
ATOM 2391 N N . LEU A 1 306 ? -10.023 -31.938 -15.57 1 94.25 306 LEU A N 1
ATOM 2392 C CA . LEU A 1 306 ? -9.977 -31.359 -14.234 1 94.25 306 LEU A CA 1
ATOM 2393 C C . LEU A 1 306 ? -11.164 -30.438 -13.992 1 94.25 306 LEU A C 1
ATOM 2395 O O . LEU A 1 306 ? -11.734 -30.422 -12.898 1 94.25 306 LEU A O 1
ATOM 2399 N N . GLU A 1 307 ? -11.438 -29.594 -14.961 1 91.31 307 GLU A N 1
ATOM 2400 C CA . GLU A 1 307 ? -12.562 -28.672 -14.852 1 91.31 307 GLU A CA 1
ATOM 2401 C C . GLU A 1 307 ? -13.883 -29.422 -14.688 1 91.31 307 GLU A C 1
ATOM 2403 O O . GLU A 1 307 ? -14.742 -29 -13.914 1 91.31 307 GLU A O 1
ATOM 2408 N N . LYS A 1 308 ? -14.062 -30.547 -15.352 1 87.38 308 LYS A N 1
ATOM 2409 C CA . LYS A 1 308 ? -15.289 -31.344 -15.32 1 87.38 308 LYS A CA 1
ATOM 2410 C C . LYS A 1 308 ? -15.406 -32.125 -14.016 1 87.38 308 LYS A C 1
ATOM 2412 O O . LYS A 1 308 ? -16.516 -32.344 -13.516 1 87.38 308 LYS A O 1
ATOM 2417 N N . ASP A 1 309 ? -14.391 -32.594 -13.469 1 77.69 309 ASP A N 1
ATOM 2418 C CA . ASP A 1 309 ? -14.406 -33.406 -12.25 1 77.69 309 ASP A CA 1
ATOM 2419 C C . ASP A 1 309 ? -14.922 -32.594 -11.062 1 77.69 309 ASP A C 1
ATOM 2421 O O . ASP A 1 309 ? -15.602 -33.125 -10.188 1 77.69 309 ASP A O 1
ATOM 2425 N N . LEU A 1 310 ? -14.508 -31.344 -10.977 1 60.56 310 LEU A N 1
ATOM 2426 C CA . LEU A 1 310 ? -14.852 -30.562 -9.789 1 60.56 310 LEU A CA 1
ATOM 2427 C C . LEU A 1 310 ? -16.25 -29.969 -9.906 1 60.56 310 LEU A C 1
ATOM 2429 O O . LEU A 1 310 ? -16.891 -29.656 -8.898 1 60.56 310 LEU A O 1
ATOM 2433 N N . VAL A 1 311 ? -16.766 -29.75 -11.148 1 53.78 311 VAL A N 1
ATOM 2434 C CA . VAL A 1 311 ? -18.141 -29.281 -11.289 1 53.78 311 VAL A CA 1
ATOM 2435 C C . VAL A 1 311 ? -19.109 -30.453 -11.078 1 53.78 311 VAL A C 1
ATOM 2437 O O . VAL A 1 311 ? -20.266 -30.234 -10.711 1 53.78 311 VAL A O 1
ATOM 2440 N N . SER A 1 312 ? -18.656 -31.719 -11.203 1 44.12 312 SER A N 1
ATOM 2441 C CA . SER A 1 312 ? -19.531 -32.844 -10.961 1 44.12 312 SER A CA 1
ATOM 2442 C C . SER A 1 312 ? -19.562 -33.219 -9.484 1 44.12 312 SER A C 1
ATOM 2444 O O . SER A 1 312 ? -18.547 -33.156 -8.797 1 44.12 312 SER A O 1
ATOM 2446 N N . MET B 1 1 ? 51.469 3.262 -28.047 1 21.67 1 MET B N 1
ATOM 2447 C CA . MET B 1 1 ? 50.594 3.732 -29.109 1 21.67 1 MET B CA 1
ATOM 2448 C C . MET B 1 1 ? 49.156 3.355 -28.828 1 21.67 1 MET B C 1
ATOM 2450 O O . MET B 1 1 ? 48.75 2.207 -29.031 1 21.67 1 MET B O 1
ATOM 2454 N N . HIS B 1 2 ? 48.5 3.744 -27.609 1 21.97 2 HIS B N 1
ATOM 2455 C CA . HIS B 1 2 ? 47.656 3.459 -26.469 1 21.97 2 HIS B CA 1
ATOM 2456 C C . HIS B 1 2 ? 46.188 3.682 -26.828 1 21.97 2 HIS B C 1
ATOM 2458 O O . HIS B 1 2 ? 45.75 4.816 -27.062 1 21.97 2 HIS B O 1
ATOM 2464 N N . GLY B 1 3 ? 45.5 2.822 -27.7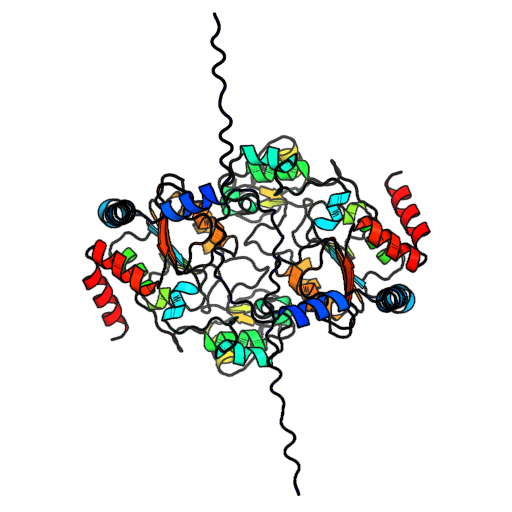03 1 19.92 3 GLY B N 1
ATOM 2465 C CA . GLY B 1 3 ? 44.281 2.902 -28.5 1 19.92 3 GLY B CA 1
ATOM 2466 C C . GLY B 1 3 ? 43.031 3.064 -27.656 1 19.92 3 GLY B C 1
ATOM 2467 O O . GLY B 1 3 ? 42.844 2.326 -26.688 1 19.92 3 GLY B O 1
ATOM 2468 N N . ILE B 1 4 ? 42.375 4.289 -27.453 1 20.95 4 ILE B N 1
ATOM 2469 C CA . ILE B 1 4 ? 41.406 5.047 -26.656 1 20.95 4 ILE B CA 1
ATOM 2470 C C . ILE B 1 4 ? 40 4.496 -26.891 1 20.95 4 ILE B C 1
ATOM 2472 O O . ILE B 1 4 ? 39.406 4.707 -27.953 1 20.95 4 ILE B O 1
ATOM 2476 N N . ILE B 1 5 ? 39.719 3.131 -26.703 1 20.53 5 ILE B N 1
ATOM 2477 C CA . ILE B 1 5 ? 38.469 2.512 -27.172 1 20.53 5 ILE B CA 1
ATOM 2478 C C . ILE B 1 5 ? 37.281 3.168 -26.484 1 20.53 5 ILE B C 1
ATOM 2480 O O . ILE B 1 5 ? 37.219 3.217 -25.266 1 20.53 5 ILE B O 1
ATOM 2484 N N . GLY B 1 6 ? 36.625 4.195 -27.078 1 19.39 6 GLY B N 1
ATOM 2485 C CA . GLY B 1 6 ? 35.562 5.133 -26.75 1 19.39 6 GLY B CA 1
ATOM 2486 C C . GLY B 1 6 ? 34.25 4.453 -26.406 1 19.39 6 GLY B C 1
ATOM 2487 O O . GLY B 1 6 ? 33.75 3.668 -27.203 1 19.39 6 GLY B O 1
ATOM 2488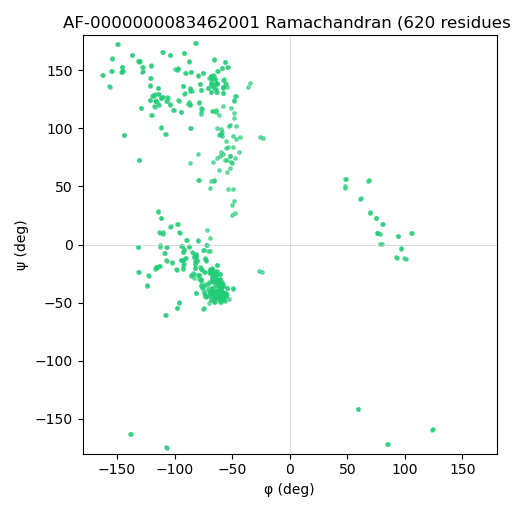 N N . PHE B 1 7 ? 34.031 3.91 -25.172 1 20.11 7 PHE B N 1
ATOM 2489 C CA . PHE B 1 7 ? 32.938 3.123 -24.625 1 20.11 7 PHE B CA 1
ATOM 2490 C C . PHE B 1 7 ? 31.625 3.842 -24.797 1 20.11 7 PHE B C 1
ATOM 2492 O O . PHE B 1 7 ? 31.469 5 -24.406 1 20.11 7 PHE B O 1
ATOM 2499 N N . ILE B 1 8 ? 30.922 3.627 -25.938 1 19.23 8 ILE B N 1
ATOM 2500 C CA . ILE B 1 8 ? 29.703 4.254 -26.406 1 19.23 8 ILE B CA 1
ATOM 2501 C C . ILE B 1 8 ? 28.578 4.023 -25.391 1 19.23 8 ILE B C 1
ATOM 2503 O O . ILE B 1 8 ? 28.297 2.885 -25.031 1 19.23 8 ILE B O 1
ATOM 2507 N N . LYS B 1 9 ? 28.297 4.992 -24.562 1 21.05 9 LYS B N 1
ATOM 2508 C CA . LYS B 1 9 ? 27.312 5.137 -23.5 1 21.05 9 LYS B CA 1
ATOM 2509 C C . LYS B 1 9 ? 25.906 4.793 -24.016 1 21.05 9 LYS B C 1
ATOM 2511 O O . LYS B 1 9 ? 25.375 5.488 -24.875 1 21.05 9 LYS B O 1
ATOM 2516 N N . PRO B 1 10 ? 25.562 3.439 -24.203 1 20.17 10 PRO B N 1
ATOM 2517 C CA . PRO B 1 10 ? 24.297 3.166 -24.891 1 20.17 10 PRO B CA 1
ATOM 2518 C C . PRO B 1 10 ? 23.094 3.756 -24.172 1 20.17 10 PRO B C 1
ATOM 2520 O O . PRO B 1 10 ? 22.984 3.648 -22.938 1 20.17 10 PRO B O 1
ATOM 2523 N N . HIS B 1 11 ? 22.609 4.957 -24.516 1 21.34 11 HIS B N 1
ATOM 2524 C CA . HIS B 1 11 ? 21.469 5.773 -24.125 1 21.34 11 HIS B CA 1
ATOM 2525 C C . HIS B 1 11 ? 20.156 4.996 -24.25 1 21.34 11 HIS B C 1
ATOM 2527 O O . HIS B 1 11 ? 19.594 4.906 -25.359 1 21.34 11 HIS B O 1
ATOM 2533 N N . ILE B 1 12 ? 20.109 3.764 -23.734 1 20.06 12 ILE B N 1
ATOM 2534 C CA . ILE B 1 12 ? 18.938 2.947 -24.047 1 20.06 12 ILE B CA 1
ATOM 2535 C C . ILE B 1 12 ? 17.672 3.66 -23.578 1 20.06 12 ILE B C 1
ATOM 2537 O O . ILE B 1 12 ? 17.5 3.91 -22.375 1 20.06 12 ILE B O 1
ATOM 2541 N N . GLN B 1 13 ? 17.203 4.656 -24.312 1 20.52 13 GLN B N 1
ATOM 2542 C CA . GLN B 1 13 ? 16 5.445 -24.109 1 20.52 13 GLN B CA 1
ATOM 2543 C C . GLN B 1 13 ? 14.75 4.566 -24.141 1 20.52 13 GLN B C 1
ATOM 2545 O O . GLN B 1 13 ? 14.461 3.932 -25.156 1 20.52 13 GLN B O 1
ATOM 2550 N N . PHE B 1 14 ? 14.43 3.83 -23.156 1 20.41 14 PHE B N 1
ATOM 2551 C CA . PHE B 1 14 ? 13.281 2.943 -23.016 1 20.41 14 PHE B CA 1
ATOM 2552 C C . PHE B 1 14 ? 11.992 3.664 -23.391 1 20.41 14 PHE B C 1
ATOM 2554 O O . PHE B 1 14 ? 11.656 4.691 -22.797 1 20.41 14 PHE B O 1
ATOM 2561 N N . GLY B 1 15 ? 11.648 3.723 -24.703 1 20.69 15 GLY B N 1
ATOM 2562 C CA . GLY B 1 15 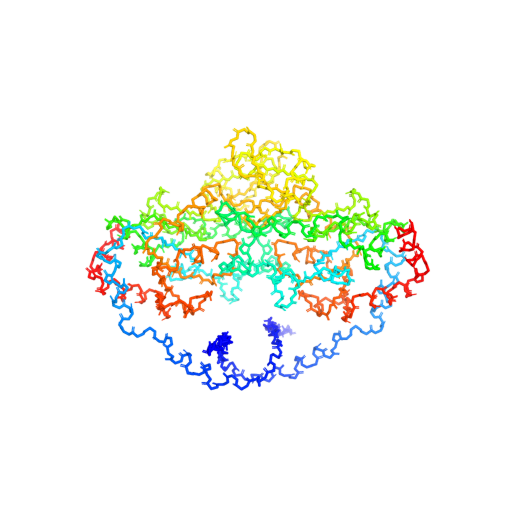? 10.531 4.406 -25.344 1 20.69 15 GLY B CA 1
ATOM 2563 C C . GLY B 1 15 ? 9.188 3.951 -24.812 1 20.69 15 GLY B C 1
ATOM 2564 O O . GLY B 1 15 ? 9 2.773 -24.5 1 20.69 15 GLY B O 1
ATOM 2565 N N . ALA B 1 16 ? 8.461 4.82 -24.266 1 20.89 16 ALA B N 1
ATOM 2566 C CA . ALA B 1 16 ? 7.125 4.855 -23.672 1 20.89 16 ALA B CA 1
ATOM 2567 C C . ALA B 1 16 ? 6.051 4.539 -24.719 1 20.89 16 ALA B C 1
ATOM 2569 O O . ALA B 1 16 ? 5.961 5.207 -25.75 1 20.89 16 ALA B O 1
ATOM 2570 N N . ILE B 1 17 ? 5.883 3.34 -25.141 1 20.75 17 ILE B N 1
ATOM 2571 C CA . ILE B 1 17 ? 4.887 2.971 -26.141 1 20.75 17 ILE B CA 1
ATOM 2572 C C . ILE B 1 17 ? 3.543 3.605 -25.797 1 20.75 17 ILE B C 1
ATOM 2574 O O . ILE B 1 17 ? 3.021 3.402 -24.703 1 20.75 17 ILE B O 1
ATOM 2578 N N . PRO B 1 18 ? 3.16 4.68 -26.453 1 22.08 18 PRO B N 1
ATOM 2579 C CA . PRO B 1 18 ? 1.929 5.441 -26.234 1 22.08 18 PRO B CA 1
ATOM 2580 C C . PRO B 1 18 ? 0.673 4.641 -26.578 1 22.08 18 PRO B C 1
ATOM 2582 O O . PRO B 1 18 ? 0.53 4.164 -27.719 1 22.08 18 PRO B O 1
ATOM 2585 N N . VAL B 1 19 ? 0.433 3.557 -26.078 1 20.03 19 VAL B N 1
ATOM 2586 C CA . VAL B 1 19 ? -0.777 2.863 -26.5 1 20.03 19 VAL B CA 1
ATOM 2587 C C . VAL B 1 19 ? -1.964 3.826 -26.469 1 20.03 19 VAL B C 1
ATOM 2589 O O . VAL B 1 19 ? -2.385 4.262 -25.391 1 20.03 19 VAL B O 1
ATOM 2592 N N . LEU B 1 20 ? -2.008 4.77 -27.5 1 21.27 20 LEU B N 1
ATOM 2593 C CA . LEU B 1 20 ? -3.059 5.762 -27.703 1 21.27 20 LEU B CA 1
ATOM 2594 C C . LEU B 1 20 ? -4.383 5.09 -28.047 1 21.27 20 LEU B C 1
ATOM 2596 O O . LEU B 1 20 ? -4.492 4.426 -29.078 1 21.27 20 LEU B O 1
ATOM 2600 N N . PHE B 1 21 ? -4.902 4.238 -27.375 1 20.14 21 PHE B N 1
ATOM 2601 C CA . PHE B 1 21 ? -6.23 3.922 -27.875 1 20.14 21 PHE B CA 1
ATOM 2602 C C . PHE B 1 21 ? -7.035 5.195 -28.109 1 20.14 21 PHE B C 1
ATOM 2604 O O . PHE B 1 21 ? -6.988 6.125 -27.312 1 20.14 21 PHE B O 1
ATOM 2611 N N . PRO B 1 22 ? -7.32 5.426 -29.453 1 22.39 22 PRO B N 1
ATOM 2612 C CA . PRO B 1 22 ? -8.07 6.609 -29.875 1 22.39 22 PRO B CA 1
ATOM 2613 C C . PRO B 1 22 ? -9.414 6.746 -29.156 1 22.39 22 PRO B C 1
ATOM 2615 O O . PRO B 1 22 ? -10.273 5.867 -29.266 1 22.39 22 PRO B O 1
ATOM 2618 N N . LEU B 1 23 ? -9.414 6.895 -27.922 1 20.78 23 LEU B N 1
ATOM 2619 C CA . LEU B 1 23 ? -10.727 7.297 -27.422 1 20.78 23 LEU B CA 1
ATOM 2620 C C . LEU B 1 23 ? -11.258 8.5 -28.188 1 20.78 23 LEU B C 1
ATOM 2622 O O . LEU B 1 23 ? -10.547 9.484 -28.391 1 20.78 23 LEU B O 1
ATOM 2626 N N . LYS B 1 24 ? -12.156 8.227 -29.062 1 24.41 24 LYS B N 1
ATOM 2627 C CA . LYS B 1 24 ? -12.867 9.25 -29.812 1 24.41 24 LYS B CA 1
ATOM 2628 C C . LYS B 1 24 ? -13.141 10.484 -28.969 1 24.41 24 LYS B C 1
ATOM 2630 O O . LYS B 1 24 ? -13.328 10.383 -27.75 1 24.41 24 LYS B O 1
ATOM 2635 N N . LYS B 1 25 ? -12.906 11.711 -29.562 1 27.33 25 LYS B N 1
ATOM 2636 C CA . LYS B 1 25 ? -13.031 13.125 -29.234 1 27.33 25 LYS B CA 1
ATOM 2637 C C . LYS B 1 25 ? -14.398 13.438 -28.641 1 27.33 25 LYS B C 1
ATOM 2639 O O . LYS B 1 25 ? -15.344 13.758 -29.375 1 27.33 25 LYS B O 1
ATOM 2644 N N . VAL B 1 26 ? -14.945 12.617 -27.875 1 23.84 26 VAL B N 1
ATOM 2645 C CA . VAL B 1 26 ? -16.25 13.188 -27.578 1 23.84 26 VAL B CA 1
ATOM 2646 C C . VAL B 1 26 ? -16.094 14.602 -27.031 1 23.84 26 VAL B C 1
ATOM 2648 O O . VAL B 1 26 ? -15.109 14.898 -26.359 1 23.84 26 VAL B O 1
ATOM 2651 N N . LYS B 1 27 ? -16.891 15.625 -27.469 1 26.3 27 LYS B N 1
ATOM 2652 C CA . LYS B 1 27 ? -16.891 17.078 -27.328 1 26.3 27 LYS B CA 1
ATOM 2653 C C . LYS B 1 27 ? -16.734 17.484 -25.875 1 26.3 27 LYS B C 1
ATOM 2655 O O . LYS B 1 27 ? -17.719 17.828 -25.219 1 26.3 27 LYS B O 1
ATOM 2660 N N . VAL B 1 28 ? -16.109 16.562 -25.109 1 25.08 28 VAL B N 1
ATOM 2661 C CA . VAL B 1 28 ? -16.016 16.891 -23.703 1 25.08 28 VAL B CA 1
ATOM 2662 C C . VAL B 1 28 ? -15.047 18.062 -23.516 1 25.08 28 VAL B C 1
ATOM 2664 O O . VAL B 1 28 ? -14.719 18.422 -22.375 1 25.08 28 VAL B O 1
ATOM 2667 N N . LYS B 1 29 ? -14.609 18.594 -24.578 1 29.25 29 LYS B N 1
ATOM 2668 C CA . LYS B 1 29 ? -13.68 19.719 -24.562 1 29.25 29 LYS B CA 1
ATOM 2669 C C . LYS B 1 29 ? -14.281 20.906 -23.828 1 29.25 29 LYS B C 1
ATOM 2671 O O . LYS B 1 29 ? -13.578 21.641 -23.125 1 29.25 29 LYS B O 1
ATOM 2676 N N . GLY B 1 30 ? -15.555 21.094 -24.25 1 28.53 30 GLY B N 1
ATOM 2677 C CA . GLY B 1 30 ? -16.125 22.359 -23.797 1 28.53 30 GLY B CA 1
ATOM 2678 C C . GLY B 1 30 ? -16.297 22.438 -22.297 1 28.53 30 GLY B C 1
ATOM 2679 O O . GLY B 1 30 ? -16.047 23.469 -21.672 1 28.53 30 GLY B O 1
ATOM 2680 N N . ALA B 1 31 ? -16.938 21.312 -21.797 1 28.36 31 ALA B N 1
ATOM 2681 C CA . ALA B 1 31 ? -17.281 21.359 -20.391 1 28.36 31 ALA B CA 1
ATOM 2682 C C . ALA B 1 31 ? -16.031 21.234 -19.516 1 28.36 31 ALA B C 1
ATOM 2684 O O . ALA B 1 31 ? -15.938 21.844 -18.453 1 28.36 31 ALA B O 1
ATOM 2685 N N . LEU B 1 32 ? -15.047 20.438 -19.984 1 31.58 32 LEU B N 1
ATOM 2686 C CA . LEU B 1 32 ? -13.805 20.297 -19.234 1 31.58 32 LEU B CA 1
ATOM 2687 C C . LEU B 1 32 ? -13.039 21.609 -19.172 1 31.58 32 LEU B C 1
ATOM 2689 O O . LEU B 1 32 ? -12.484 21.969 -18.141 1 31.58 32 LEU B O 1
ATOM 2693 N N . LEU B 1 33 ? -13 22.266 -20.312 1 30.73 33 LEU B N 1
ATOM 2694 C CA . LEU B 1 33 ? -12.406 23.594 -20.359 1 30.73 33 LEU B CA 1
ATOM 2695 C C . LEU B 1 33 ? -13.141 24.547 -19.422 1 30.73 33 LEU B C 1
ATOM 2697 O O . LEU B 1 33 ? -12.508 25.375 -18.766 1 30.73 33 LEU B O 1
ATOM 2701 N N . GLN B 1 34 ? -14.477 24.438 -19.438 1 31.97 34 GLN B N 1
ATOM 2702 C CA . GLN B 1 34 ? -15.25 25.328 -18.578 1 31.97 34 GLN B CA 1
ATOM 2703 C C . GLN B 1 34 ? -15.031 25 -17.109 1 31.97 34 GLN B C 1
ATOM 2705 O O . GLN B 1 34 ? -14.992 25.906 -16.266 1 31.97 34 GLN B O 1
ATOM 2710 N N . LEU B 1 35 ? -14.898 23.672 -16.703 1 32.78 35 LEU B N 1
ATOM 2711 C CA . LEU B 1 35 ? -14.641 23.266 -15.328 1 32.78 35 LEU B CA 1
ATOM 2712 C C . LEU B 1 35 ? -13.211 23.609 -14.922 1 32.78 35 LEU B C 1
ATOM 2714 O O . LEU B 1 35 ? -12.969 24.047 -13.797 1 32.78 35 LEU B O 1
ATOM 2718 N N . LEU B 1 36 ? -12.219 23.375 -15.688 1 36.47 36 LEU B N 1
ATOM 2719 C CA . LEU B 1 36 ? -10.844 23.781 -15.414 1 36.47 36 LEU B CA 1
ATOM 2720 C C . LEU B 1 36 ? -10.75 25.281 -15.227 1 36.47 36 LEU B C 1
ATOM 2722 O O . LEU B 1 36 ? -9.93 25.766 -14.445 1 36.47 36 LEU B O 1
ATOM 2726 N N . GLN B 1 37 ? -11.406 26.031 -16.062 1 34.34 37 GLN B N 1
ATOM 2727 C CA . GLN B 1 37 ? -11.375 27.484 -15.898 1 34.34 37 GLN B CA 1
ATOM 2728 C C . GLN B 1 37 ? -11.992 27.906 -14.57 1 34.34 37 GLN B C 1
ATOM 2730 O O . GLN B 1 37 ? -11.734 29 -14.078 1 34.34 37 GLN B O 1
ATOM 2735 N N . ARG B 1 38 ? -13.023 27.109 -14.133 1 36 38 ARG B N 1
ATOM 2736 C CA . ARG B 1 38 ? -13.75 27.609 -12.969 1 36 38 ARG B CA 1
ATOM 2737 C C . ARG B 1 38 ? -12.992 27.312 -11.68 1 36 38 ARG B C 1
ATOM 2739 O O . ARG B 1 38 ? -13.391 27.75 -10.602 1 36 38 ARG B O 1
ATOM 2746 N N . CYS B 1 39 ? -12.156 26.266 -11.633 1 40.69 39 CYS B N 1
ATOM 2747 C CA . CYS B 1 39 ? -11.578 25.938 -10.336 1 40.69 39 CYS B CA 1
ATOM 2748 C C . CYS B 1 39 ? -10.555 26.969 -9.906 1 40.69 39 CYS B C 1
ATOM 2750 O O . CYS B 1 39 ? -9.555 26.641 -9.258 1 40.69 39 CYS B O 1
ATOM 2752 N N . SER B 1 40 ? -10.281 27.844 -10.719 1 40.09 40 SER B N 1
ATOM 2753 C CA . SER B 1 40 ? -9.492 28.938 -10.156 1 40.09 40 SER B CA 1
ATOM 2754 C C . SER B 1 40 ? -10.117 29.453 -8.867 1 40.09 40 SER B C 1
ATOM 2756 O O . SER B 1 40 ? -11.328 29.688 -8.797 1 40.09 40 SER B O 1
ATOM 2758 N N . THR B 1 41 ? -9.656 28.906 -7.754 1 51.34 41 THR B N 1
ATOM 2759 C CA . THR B 1 41 ? -10 29.547 -6.488 1 51.34 41 THR B CA 1
ATOM 2760 C C . THR B 1 41 ? -10.289 31.031 -6.699 1 51.34 41 THR B C 1
ATOM 2762 O O . THR B 1 41 ? -9.445 31.766 -7.211 1 51.34 41 THR B O 1
ATOM 2765 N N . THR B 1 42 ? -11.477 31.328 -6.902 1 54.09 42 THR B N 1
ATOM 2766 C CA . THR B 1 42 ? -11.781 32.75 -6.863 1 54.09 42 THR B CA 1
ATOM 2767 C C . THR B 1 42 ? -11.18 33.406 -5.625 1 54.09 42 THR B C 1
ATOM 2769 O O . THR B 1 42 ? -10.977 32.75 -4.602 1 54.09 42 THR B O 1
ATOM 2772 N N . SER B 1 43 ? -10.359 34.469 -5.781 1 61.88 43 SER B N 1
ATOM 2773 C CA . SER B 1 43 ? -9.805 35.312 -4.742 1 61.88 43 SER B CA 1
ATOM 2774 C C . SER B 1 43 ? -10.688 35.344 -3.504 1 61.88 43 SER B C 1
ATOM 2776 O O . SER B 1 43 ? -10.195 35.281 -2.375 1 61.88 43 SER B O 1
ATOM 2778 N N . ASN B 1 44 ? -11.984 35.031 -3.682 1 77.81 44 ASN B N 1
ATOM 2779 C CA . ASN B 1 44 ? -12.891 35.125 -2.547 1 77.81 44 ASN B CA 1
ATOM 2780 C C . ASN B 1 44 ? -12.867 33.844 -1.716 1 77.81 44 ASN B C 1
ATOM 2782 O O . ASN B 1 44 ? -12.938 33.875 -0.487 1 77.81 44 ASN B O 1
ATOM 2786 N N . SER B 1 45 ? -12.539 32.75 -2.344 1 90.19 45 SER B N 1
ATOM 2787 C CA . SER B 1 45 ? -12.523 31.469 -1.624 1 90.19 45 SER B CA 1
ATOM 2788 C C . SER B 1 45 ? -11.281 31.344 -0.749 1 90.19 45 SER B C 1
ATOM 2790 O O . SER B 1 45 ? -11.359 30.875 0.388 1 90.19 45 SER B O 1
ATOM 2792 N N . PHE B 1 46 ? -10.219 31.891 -1.305 1 95.56 46 PHE B N 1
ATOM 2793 C CA . PHE B 1 46 ? -8.961 31.875 -0.558 1 95.56 46 PHE B CA 1
ATOM 2794 C C . PHE B 1 46 ? -9.055 32.781 0.673 1 95.56 46 PHE B C 1
ATOM 2796 O O . PHE B 1 46 ? -8.711 32.344 1.78 1 95.56 46 PHE B O 1
ATOM 2803 N N . GLN B 1 47 ? -9.523 33.938 0.544 1 95.69 47 GLN B N 1
ATOM 2804 C CA . GLN B 1 47 ? -9.641 34.875 1.653 1 95.69 47 GLN B CA 1
ATOM 2805 C C . GLN B 1 47 ? -10.617 34.375 2.711 1 95.69 47 GLN B C 1
ATOM 2807 O O . GLN B 1 47 ? -10.359 34.469 3.91 1 95.69 47 GLN B O 1
ATOM 2812 N N . ASN B 1 48 ? -11.688 33.812 2.236 1 95.75 48 ASN B N 1
ATOM 2813 C CA . ASN B 1 48 ? -12.664 33.219 3.162 1 95.75 48 ASN B CA 1
ATOM 2814 C C . ASN B 1 48 ? -12.07 32.094 3.963 1 95.75 48 ASN B C 1
ATOM 2816 O O . ASN B 1 48 ? -12.281 31.984 5.176 1 95.75 48 ASN B O 1
ATOM 2820 N N . ALA B 1 49 ? -11.359 31.266 3.311 1 97.38 49 ALA B N 1
ATOM 2821 C CA . ALA B 1 49 ? -10.719 30.141 3.98 1 97.38 49 ALA B CA 1
ATOM 2822 C C . ALA B 1 49 ? -9.672 30.609 4.984 1 97.38 49 ALA B C 1
ATOM 2824 O O . ALA B 1 49 ? -9.578 30.078 6.09 1 97.38 49 ALA B O 1
ATOM 2825 N N . ALA B 1 50 ? -8.898 31.625 4.547 1 97.75 50 ALA B N 1
ATOM 2826 C CA . ALA B 1 50 ? -7.91 32.188 5.453 1 97.75 50 ALA B CA 1
ATOM 2827 C C . ALA B 1 50 ? -8.578 32.781 6.695 1 97.75 50 ALA B C 1
ATOM 2829 O O . ALA B 1 50 ? -8.102 32.594 7.816 1 97.75 50 ALA B O 1
ATOM 2830 N N . ASN B 1 51 ? -9.625 33.438 6.496 1 96.81 51 ASN B N 1
ATOM 2831 C CA . ASN B 1 51 ? -10.367 34 7.613 1 96.81 51 ASN B CA 1
ATOM 2832 C C . ASN B 1 51 ? -10.906 32.938 8.539 1 96.81 51 ASN B C 1
ATOM 2834 O O . ASN B 1 51 ? -10.844 33.062 9.766 1 96.81 51 ASN B O 1
ATOM 2838 N N . GLN B 1 52 ? -11.406 31.922 7.977 1 97.56 52 GLN B N 1
ATOM 2839 C CA . GLN B 1 52 ? -11.883 30.797 8.773 1 97.56 52 GLN B CA 1
ATOM 2840 C C . GLN B 1 52 ? -10.75 30.188 9.594 1 97.56 52 GLN B C 1
ATOM 2842 O O . GLN B 1 52 ? -10.906 29.938 10.789 1 97.56 52 GLN B O 1
ATOM 2847 N N . LEU B 1 53 ? -9.648 29.953 8.914 1 97.69 53 LEU B N 1
ATOM 2848 C CA . LEU B 1 53 ? -8.484 29.375 9.578 1 97.69 53 LEU B CA 1
ATOM 2849 C C . LEU B 1 53 ? -8.039 30.25 10.75 1 97.69 53 LEU B C 1
ATOM 2851 O O . LEU B 1 53 ? -7.762 29.734 11.836 1 97.69 53 LEU B O 1
ATOM 2855 N N . LYS B 1 54 ? -8.055 31.516 10.547 1 97.06 54 LYS B N 1
ATOM 2856 C CA . LYS B 1 54 ? -7.559 32.469 11.547 1 97.06 54 LYS B CA 1
ATOM 2857 C C . LYS B 1 54 ? -8.547 32.625 12.695 1 97.06 54 LYS B C 1
ATOM 2859 O O . LYS B 1 54 ? -8.148 32.625 13.867 1 97.06 54 LYS B O 1
ATOM 2864 N N . ASN B 1 55 ? -9.844 32.594 12.406 1 94.69 55 ASN B N 1
ATOM 2865 C CA . ASN B 1 55 ? -10.781 33.094 13.398 1 94.69 55 ASN B CA 1
ATOM 2866 C C . ASN B 1 55 ? -11.719 32 13.891 1 94.69 55 ASN B C 1
ATOM 2868 O O . ASN B 1 55 ? -12.266 32.094 14.992 1 94.69 55 ASN B O 1
ATOM 2872 N N . SER B 1 56 ? -11.891 30.953 13.148 1 92.25 56 SER B N 1
ATOM 2873 C CA . SER B 1 56 ? -12.992 30.031 13.453 1 92.25 56 SER B CA 1
ATOM 2874 C C . SER B 1 56 ? -12.477 28.625 13.695 1 92.25 56 SER B C 1
ATOM 2876 O O . SER B 1 56 ? -13.109 27.844 14.406 1 92.25 56 SER B O 1
ATOM 2878 N N . SER B 1 57 ? -11.383 28.297 13.125 1 94.19 57 SER B N 1
ATOM 2879 C CA . SER B 1 57 ? -10.906 26.922 13.219 1 94.19 57 SER B CA 1
ATOM 2880 C C . SER B 1 57 ? -9.953 26.75 14.398 1 94.19 57 SER B C 1
ATOM 2882 O O . SER B 1 57 ? -9.117 27.625 14.664 1 94.19 57 SER B O 1
ATOM 2884 N N . SER B 1 58 ? -10.125 25.656 15.156 1 95.31 58 SER B N 1
ATOM 2885 C CA . SER B 1 58 ? -9.258 25.375 16.297 1 95.31 58 SER B CA 1
ATOM 2886 C C . SER B 1 58 ? -8.758 23.922 16.266 1 95.31 58 SER B C 1
ATOM 2888 O O . SER B 1 58 ? -8 23.516 17.141 1 95.31 58 SER B O 1
ATOM 2890 N N . ARG B 1 59 ? -9.172 23.141 15.312 1 98.5 59 ARG B N 1
ATOM 2891 C CA . ARG B 1 59 ? -8.758 21.75 15.141 1 98.5 59 ARG B CA 1
ATOM 2892 C C . ARG B 1 59 ? -8.32 21.484 13.703 1 98.5 59 ARG B C 1
ATOM 2894 O O . ARG B 1 59 ? -8.977 20.734 12.977 1 98.5 59 ARG B O 1
ATOM 2901 N N . VAL B 1 60 ? -7.168 22.016 13.398 1 98.88 60 VAL B N 1
ATOM 2902 C CA . VAL B 1 60 ? -6.648 21.938 12.031 1 98.88 60 VAL B CA 1
ATOM 2903 C C . VAL B 1 60 ? -5.875 20.641 11.852 1 98.88 60 VAL B C 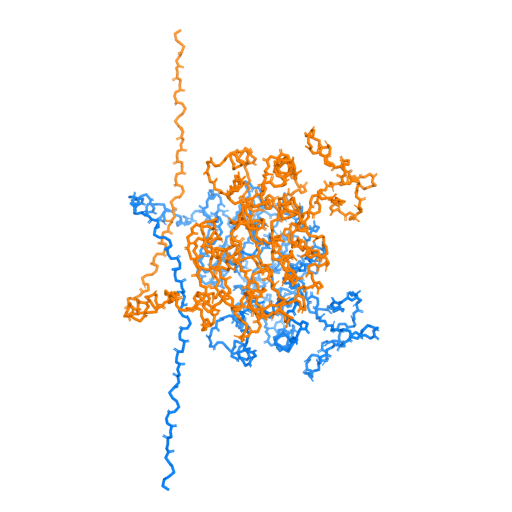1
ATOM 2905 O O . VAL B 1 60 ? -4.934 20.359 12.594 1 98.88 60 VAL B O 1
ATOM 2908 N N . LEU B 1 61 ? -6.312 19.844 10.922 1 98.88 61 LEU B N 1
ATOM 2909 C CA . LEU B 1 61 ? -5.586 18.641 10.508 1 98.88 61 LEU B CA 1
ATOM 2910 C C . LEU B 1 61 ? -4.656 18.953 9.336 1 98.88 61 LEU B C 1
ATOM 2912 O O . LEU B 1 61 ? -5.066 19.594 8.367 1 98.88 61 LEU B O 1
ATOM 2916 N N . VAL B 1 62 ? -3.396 18.562 9.438 1 98.94 62 VAL B N 1
ATOM 2917 C CA . VAL B 1 62 ? -2.428 18.797 8.375 1 98.94 62 VAL B CA 1
ATOM 2918 C C . VAL B 1 62 ? -1.896 17.469 7.848 1 98.94 62 VAL B C 1
ATOM 2920 O O . VAL B 1 62 ? -1.526 16.594 8.625 1 98.94 62 VAL B O 1
ATOM 2923 N N . LEU B 1 63 ? -1.941 17.281 6.566 1 98.81 63 LEU B N 1
ATOM 2924 C CA . LEU B 1 63 ? -1.337 16.141 5.883 1 98.81 63 LEU B CA 1
ATOM 2925 C C . LEU B 1 63 ? -0.161 16.594 5.02 1 98.81 63 LEU B C 1
ATOM 2927 O O . LEU B 1 63 ? -0.301 17.484 4.188 1 98.81 63 LEU B O 1
ATOM 2931 N N . THR B 1 64 ? 1.008 15.992 5.219 1 98.44 64 THR B N 1
ATOM 2932 C CA . THR B 1 64 ? 2.174 16.406 4.449 1 98.44 64 THR B CA 1
ATOM 2933 C C . THR B 1 64 ? 2.832 15.219 3.768 1 98.44 64 THR B C 1
ATOM 2935 O O . THR B 1 64 ? 2.678 14.078 4.211 1 98.44 64 THR B O 1
ATOM 2938 N N . GLY B 1 65 ? 3.479 15.5 2.68 1 95.75 65 GLY B N 1
ATOM 2939 C CA . GLY B 1 65 ? 4.246 14.5 1.952 1 95.75 65 GLY B CA 1
ATOM 2940 C C . GLY B 1 65 ? 5.574 15.031 1.441 1 95.75 65 GLY B C 1
ATOM 2941 O O . GLY B 1 65 ? 6.062 16.062 1.911 1 95.75 65 GLY B O 1
ATOM 2942 N N . ALA B 1 66 ? 6.16 14.289 0.469 1 92.38 66 ALA B N 1
ATOM 2943 C CA . ALA B 1 66 ? 7.531 14.539 0.027 1 92.38 66 ALA B CA 1
ATOM 2944 C C . ALA B 1 66 ? 7.66 15.922 -0.612 1 92.38 66 ALA B C 1
ATOM 2946 O O . ALA B 1 66 ? 8.727 16.547 -0.555 1 92.38 66 ALA B O 1
ATOM 2947 N N . GLY B 1 67 ? 6.609 16.453 -1.146 1 93.12 67 GLY B N 1
ATOM 2948 C CA . GLY B 1 67 ? 6.656 17.766 -1.771 1 93.12 67 GLY B CA 1
ATOM 2949 C C . GLY B 1 67 ? 7.047 18.859 -0.808 1 93.12 67 GLY B C 1
ATOM 2950 O O . GLY B 1 67 ? 7.695 19.844 -1.2 1 93.12 67 GLY B O 1
ATOM 2951 N N . LEU B 1 68 ? 6.66 18.75 0.373 1 96.06 68 LEU B N 1
ATOM 2952 C CA . LEU B 1 68 ? 6.973 19.766 1.382 1 96.06 68 LEU B CA 1
ATOM 2953 C C . LEU B 1 68 ? 8.477 19.844 1.614 1 96.06 68 LEU B C 1
ATOM 2955 O O . LEU B 1 68 ? 9.008 20.922 1.899 1 96.06 68 LEU B O 1
ATOM 2959 N N . SER B 1 69 ? 9.141 18.719 1.459 1 93.25 69 SER B N 1
ATOM 2960 C CA . SER B 1 69 ? 10.547 18.641 1.854 1 93.25 69 SER B CA 1
ATOM 2961 C C . SER B 1 69 ? 11.469 18.953 0.68 1 93.25 69 SER B C 1
ATOM 2963 O O . SER B 1 69 ? 12.688 19.047 0.846 1 93.25 69 SER B O 1
ATOM 2965 N N . THR B 1 70 ? 10.891 19.109 -0.503 1 89.44 70 THR B N 1
ATOM 2966 C CA . THR B 1 70 ? 11.727 19.359 -1.677 1 89.44 70 THR B CA 1
ATOM 2967 C C . THR B 1 70 ? 12.547 20.625 -1.502 1 89.44 70 THR B C 1
ATOM 2969 O O . THR B 1 70 ? 13.719 20.672 -1.889 1 89.44 70 THR B O 1
ATOM 2972 N N . ALA B 1 71 ? 11.969 21.625 -0.876 1 91.38 71 ALA B N 1
ATOM 2973 C CA . ALA B 1 71 ? 12.641 22.906 -0.701 1 91.38 71 ALA B CA 1
ATOM 2974 C C . ALA B 1 71 ? 13.758 22.797 0.332 1 91.38 71 ALA B C 1
ATOM 2976 O O . ALA B 1 71 ? 14.594 23.703 0.448 1 91.38 71 ALA B O 1
ATOM 2977 N N . SER B 1 72 ? 13.773 21.75 1.062 1 92.56 72 SER B N 1
ATOM 2978 C CA . SER B 1 72 ? 14.836 21.516 2.035 1 92.56 72 SER B CA 1
ATOM 2979 C C . SER B 1 72 ? 16.016 20.797 1.397 1 92.56 72 SER B C 1
ATOM 2981 O O . SER B 1 72 ? 17 20.469 2.08 1 92.56 72 SER B O 1
ATOM 2983 N N . GLY B 1 73 ? 15.875 20.484 0.113 1 86 73 GLY B N 1
ATOM 2984 C CA . GLY B 1 73 ? 16.984 19.906 -0.619 1 86 73 GLY B CA 1
ATOM 2985 C C . GLY B 1 73 ? 16.969 18.391 -0.644 1 86 73 GLY B C 1
ATOM 2986 O O . GLY B 1 73 ? 17.953 17.75 -1.002 1 86 73 GLY B O 1
ATOM 2987 N N . ILE B 1 74 ? 15.938 17.797 -0.153 1 82.06 74 ILE B N 1
ATOM 2988 C CA . ILE B 1 74 ? 15.844 16.344 -0.185 1 82.06 74 ILE B CA 1
ATOM 2989 C C . ILE B 1 74 ? 15.469 15.875 -1.591 1 82.06 74 ILE B C 1
ATOM 2991 O O . ILE B 1 74 ? 14.414 16.25 -2.111 1 82.06 74 ILE B O 1
ATOM 2995 N N . PRO B 1 75 ? 16.359 15.227 -2.219 1 68.88 75 PRO B N 1
ATOM 2996 C CA . PRO B 1 75 ? 16.078 14.797 -3.592 1 68.88 75 PRO B CA 1
ATOM 2997 C C . PRO B 1 75 ? 15 13.719 -3.664 1 68.88 75 PRO B C 1
ATOM 2999 O O . PRO B 1 75 ? 14.797 12.977 -2.697 1 68.88 75 PRO B O 1
ATOM 3002 N N . ASP B 1 76 ? 14.211 13.812 -4.672 1 64.62 76 ASP B N 1
ATOM 3003 C CA . ASP B 1 76 ? 13.328 12.695 -4.996 1 64.62 76 ASP B CA 1
ATOM 3004 C C . ASP B 1 76 ? 14.141 11.461 -5.387 1 64.62 76 ASP B C 1
ATOM 3006 O O . ASP B 1 76 ? 15.062 11.547 -6.199 1 64.62 76 ASP B O 1
ATOM 3010 N N . PHE B 1 77 ? 14.148 10.406 -4.699 1 62.59 77 PHE B N 1
ATOM 3011 C CA . PHE B 1 77 ? 15.031 9.281 -4.992 1 62.59 77 PHE B CA 1
ATOM 3012 C C . PHE B 1 77 ? 14.586 8.555 -6.258 1 62.59 77 PHE B C 1
ATOM 3014 O O . PHE B 1 77 ? 15.266 7.637 -6.727 1 62.59 77 PHE B O 1
ATOM 3021 N N . ARG B 1 78 ? 13.523 9.055 -6.836 1 61.31 78 ARG B N 1
ATOM 3022 C CA . ARG B 1 78 ? 13.039 8.375 -8.039 1 61.31 78 ARG B CA 1
ATOM 3023 C C . ARG B 1 78 ? 13.438 9.133 -9.297 1 61.31 78 ARG B C 1
ATOM 3025 O O . ARG B 1 78 ? 13.336 8.609 -10.406 1 61.31 78 ARG B O 1
ATOM 3032 N N . SER B 1 79 ? 13.836 10.391 -9.023 1 60.44 79 SER B N 1
ATOM 3033 C CA . SER B 1 79 ? 14.133 11.219 -10.188 1 60.44 79 SER B CA 1
ATOM 3034 C C . SER B 1 79 ? 15.586 11.055 -10.625 1 60.44 79 SER B C 1
ATOM 3036 O O . SER B 1 79 ? 16.5 11.289 -9.836 1 60.44 79 SER B O 1
ATOM 3038 N N . PRO B 1 80 ? 15.742 10.641 -11.914 1 61.5 80 PRO B N 1
ATOM 3039 C CA . PRO B 1 80 ? 17.109 10.555 -12.43 1 61.5 80 PRO B CA 1
ATOM 3040 C C . PRO B 1 80 ? 17.875 11.875 -12.305 1 61.5 80 PRO B C 1
ATOM 3042 O O . PRO B 1 80 ? 17.281 12.945 -12.508 1 61.5 80 PRO B O 1
ATOM 3045 N N . GLY B 1 81 ? 19.125 11.828 -11.93 1 61.09 81 GLY B N 1
ATOM 3046 C CA . GLY B 1 81 ? 19.984 13 -11.859 1 61.09 81 GLY B CA 1
ATOM 3047 C C . GLY B 1 81 ? 20.125 13.555 -10.453 1 61.09 81 GLY B C 1
ATOM 3048 O O . GLY B 1 81 ? 21 14.391 -10.195 1 61.09 81 GLY B O 1
ATOM 3049 N N . SER B 1 82 ? 19.25 12.992 -9.703 1 64.25 82 SER B N 1
ATOM 3050 C CA . SER B 1 82 ? 19.469 13.414 -8.328 1 64.25 82 SER B CA 1
ATOM 3051 C C . SER B 1 82 ? 20.625 12.633 -7.688 1 64.25 82 SER B C 1
ATOM 3053 O O . SER B 1 82 ? 20.953 11.539 -8.141 1 64.25 82 SER B O 1
ATOM 3055 N N . GLY B 1 83 ? 21.375 13.352 -6.801 1 63 83 GLY B N 1
ATOM 3056 C CA . GLY B 1 83 ? 22.453 12.695 -6.09 1 63 83 GLY B CA 1
ATOM 3057 C C . GLY B 1 83 ? 22.047 11.383 -5.453 1 63 83 GLY B C 1
ATOM 3058 O O . GLY B 1 83 ? 22.734 10.367 -5.594 1 63 83 GLY B O 1
ATOM 3059 N N . LEU B 1 84 ? 20.875 11.242 -4.91 1 70.56 84 LEU B N 1
ATOM 3060 C CA . LEU B 1 84 ? 20.391 10.039 -4.234 1 70.56 84 LEU B CA 1
ATOM 3061 C C . LEU B 1 84 ? 20.062 8.945 -5.246 1 70.56 84 LEU B C 1
ATOM 3063 O O . LEU B 1 84 ? 20.391 7.777 -5.039 1 70.56 84 LEU B O 1
ATOM 3067 N N . TYR B 1 85 ? 19.422 9.367 -6.316 1 68.12 85 TYR B N 1
ATOM 3068 C CA . TYR B 1 85 ? 19.125 8.398 -7.363 1 68.12 85 TYR B CA 1
ATOM 3069 C C . TYR B 1 85 ? 20.391 7.758 -7.902 1 68.12 85 TYR B C 1
ATOM 3071 O O . TYR B 1 85 ? 20.453 6.535 -8.07 1 68.12 85 TYR B O 1
ATOM 3079 N N . ASP B 1 86 ? 21.359 8.641 -8.148 1 71.19 86 ASP B N 1
ATOM 3080 C CA . ASP B 1 86 ? 22.609 8.148 -8.688 1 71.19 86 ASP B CA 1
ATOM 3081 C C . ASP B 1 86 ? 23.281 7.16 -7.727 1 71.19 86 ASP B C 1
ATOM 3083 O O . ASP B 1 86 ? 23.812 6.137 -8.156 1 71.19 86 ASP B O 1
ATOM 3087 N N . ASN B 1 87 ? 23.203 7.52 -6.516 1 74.12 87 ASN B N 1
ATOM 3088 C CA . ASN B 1 87 ? 23.781 6.648 -5.5 1 74.12 87 ASN B CA 1
ATOM 3089 C C . ASN B 1 87 ? 23.062 5.309 -5.434 1 74.12 87 ASN B C 1
ATOM 3091 O O . ASN B 1 87 ? 23.672 4.285 -5.105 1 74.12 87 ASN B O 1
ATOM 3095 N N . LEU B 1 88 ? 21.844 5.34 -5.797 1 79.12 88 LEU B N 1
ATOM 3096 C CA . LEU B 1 88 ? 21.031 4.129 -5.684 1 79.12 88 LEU B CA 1
ATOM 3097 C C . LEU B 1 88 ? 21.078 3.32 -6.977 1 79.12 88 LEU B C 1
ATOM 3099 O O . LEU B 1 88 ? 20.828 2.115 -6.973 1 79.12 88 LEU B O 1
ATOM 3103 N N . GLU B 1 89 ? 21.5 3.967 -8.008 1 78 89 GLU B N 1
ATOM 3104 C CA . GLU B 1 89 ? 21.547 3.328 -9.32 1 78 89 GLU B CA 1
ATOM 3105 C C . GLU B 1 89 ? 22.547 2.18 -9.336 1 78 89 GLU B C 1
ATOM 3107 O O . GLU B 1 89 ? 22.344 1.182 -10.023 1 78 89 GLU B O 1
ATOM 3112 N N . LYS B 1 90 ? 23.562 2.33 -8.555 1 80.38 90 LYS B N 1
ATOM 3113 C CA . LYS B 1 90 ? 24.625 1.333 -8.531 1 80.38 90 LYS B CA 1
ATOM 3114 C C . LYS B 1 90 ? 24.109 -0.02 -8.055 1 80.38 90 LYS B C 1
ATOM 3116 O O . LYS B 1 90 ? 24.75 -1.05 -8.273 1 80.38 90 LYS B O 1
ATOM 3121 N N . TYR B 1 91 ? 23 -0.019 -7.445 1 83.81 91 TYR B N 1
ATOM 3122 C CA . TYR B 1 91 ? 22.5 -1.267 -6.887 1 83.81 91 TYR B CA 1
ATOM 3123 C C . TYR B 1 91 ? 21.562 -1.967 -7.871 1 83.81 91 TYR B C 1
ATOM 3125 O O . TYR B 1 91 ? 21.094 -3.072 -7.605 1 83.81 91 TYR B O 1
ATOM 3133 N N . ASN B 1 92 ? 21.297 -1.442 -9 1 82.19 92 ASN B N 1
ATOM 3134 C CA . ASN B 1 92 ? 20.484 -2.078 -10.039 1 82.19 92 ASN B CA 1
ATOM 3135 C C . ASN B 1 92 ? 19.188 -2.639 -9.477 1 82.19 92 ASN B C 1
ATOM 3137 O O . ASN B 1 92 ? 18.875 -3.814 -9.672 1 82.19 92 ASN B O 1
ATOM 3141 N N . LEU B 1 93 ? 18.5 -1.766 -8.883 1 85.19 93 LEU B N 1
ATOM 3142 C CA . LEU B 1 93 ? 17.219 -2.182 -8.312 1 85.19 93 LEU B CA 1
ATOM 3143 C C . LEU B 1 93 ? 16.312 -2.766 -9.383 1 85.19 93 LEU B C 1
ATOM 3145 O O . LEU B 1 93 ? 16.25 -2.254 -10.5 1 85.19 93 LEU B O 1
ATOM 3149 N N . PRO B 1 94 ? 15.68 -3.863 -9.102 1 80.19 94 PRO B N 1
ATOM 3150 C CA . PRO B 1 94 ? 14.766 -4.438 -10.086 1 80.19 94 PRO B CA 1
ATOM 3151 C C . PRO B 1 94 ? 13.617 -3.502 -10.445 1 80.19 94 PRO B C 1
ATOM 3153 O O . PRO B 1 94 ? 13.078 -3.57 -11.547 1 80.19 94 PRO B O 1
ATOM 3156 N N . TYR B 1 95 ? 13.125 -2.672 -9.57 1 76.06 95 TYR B N 1
ATOM 3157 C CA . TYR B 1 95 ? 12.164 -1.581 -9.703 1 76.06 95 TYR B CA 1
ATOM 3158 C C . TYR B 1 95 ? 12.359 -0.542 -8.602 1 76.06 95 TYR B C 1
ATOM 3160 O O . TYR B 1 95 ? 12.867 -0.858 -7.527 1 76.06 95 TYR B O 1
ATOM 3168 N N . PRO B 1 96 ? 12.086 0.677 -8.828 1 75.5 96 PRO B N 1
ATOM 3169 C CA . PRO B 1 96 ? 12.43 1.735 -7.879 1 75.5 96 PRO B CA 1
ATOM 3170 C C . PRO B 1 96 ? 11.883 1.472 -6.48 1 75.5 96 PRO B C 1
ATOM 3172 O O . PRO B 1 96 ? 12.578 1.688 -5.484 1 75.5 96 PRO B O 1
ATOM 3175 N N . GLU B 1 97 ? 10.711 0.922 -6.363 1 81.25 97 GLU B N 1
ATOM 3176 C CA . GLU B 1 97 ? 10.039 0.724 -5.082 1 81.25 97 GLU B CA 1
ATOM 3177 C C . GLU B 1 97 ? 10.664 -0.433 -4.305 1 81.25 97 GLU B C 1
ATOM 3179 O O . GLU B 1 97 ? 10.414 -0.591 -3.109 1 81.25 97 GLU B O 1
ATOM 3184 N N . ALA B 1 98 ? 11.617 -1.107 -4.938 1 87.38 98 ALA B N 1
ATOM 3185 C CA . ALA B 1 98 ? 12.219 -2.285 -4.316 1 87.38 98 ALA B CA 1
ATOM 3186 C C . ALA B 1 98 ? 12.977 -1.906 -3.045 1 87.38 98 ALA B C 1
ATOM 3188 O O . ALA B 1 98 ? 13.141 -2.73 -2.141 1 87.38 98 ALA B O 1
ATOM 3189 N N . ILE B 1 99 ? 13.391 -0.667 -3.008 1 89.12 99 ILE B N 1
ATOM 3190 C CA . ILE B 1 99 ? 14.188 -0.19 -1.884 1 89.12 99 ILE B CA 1
ATOM 3191 C C . ILE B 1 99 ? 13.367 -0.262 -0.599 1 89.12 99 ILE B C 1
ATOM 3193 O O . ILE B 1 99 ? 13.922 -0.342 0.498 1 89.12 99 ILE B O 1
ATOM 3197 N N . PHE B 1 100 ? 12.039 -0.264 -0.713 1 90.62 100 PHE B N 1
ATOM 3198 C CA . PHE B 1 100 ? 11.156 -0.313 0.447 1 90.62 100 PHE B CA 1
ATOM 3199 C C . PHE B 1 100 ? 10.359 -1.616 0.47 1 90.62 100 PHE B C 1
ATOM 3201 O O . PHE B 1 100 ? 9.234 -1.654 0.964 1 90.62 100 PHE B O 1
ATOM 3208 N N . ASP B 1 101 ? 10.898 -2.617 -0.062 1 90.44 101 ASP B N 1
ATOM 3209 C CA . ASP B 1 101 ? 10.297 -3.949 -0.086 1 90.44 101 ASP B CA 1
ATOM 3210 C C . ASP B 1 101 ? 11.031 -4.895 0.863 1 90.44 101 ASP B C 1
ATOM 3212 O O . ASP B 1 101 ? 12.234 -5.113 0.726 1 90.44 101 ASP B O 1
ATOM 3216 N N . LEU B 1 102 ? 10.312 -5.461 1.763 1 88.94 102 LEU B N 1
ATOM 3217 C CA . LEU B 1 102 ? 10.906 -6.297 2.799 1 88.94 102 LEU B CA 1
ATOM 3218 C C . LEU B 1 102 ? 11.617 -7.496 2.184 1 88.94 102 LEU B C 1
ATOM 3220 O O . LEU B 1 102 ? 12.711 -7.867 2.619 1 88.94 102 LEU B O 1
ATOM 3224 N N . SER B 1 103 ? 11.008 -8.125 1.232 1 87.06 103 SER B N 1
ATOM 3225 C CA . SER B 1 103 ? 11.609 -9.297 0.6 1 87.06 103 SER B CA 1
ATOM 3226 C C . SER B 1 103 ? 12.922 -8.938 -0.095 1 87.06 103 SER B C 1
ATOM 3228 O O . SER B 1 103 ? 13.891 -9.695 -0.017 1 87.06 103 SER B O 1
ATOM 3230 N N . TYR B 1 104 ? 12.914 -7.844 -0.714 1 89.31 104 TYR B N 1
ATOM 3231 C CA . TYR B 1 104 ? 14.141 -7.402 -1.362 1 89.31 104 TYR B CA 1
ATOM 3232 C C . TYR B 1 104 ? 15.195 -7.016 -0.329 1 89.31 104 TYR B C 1
ATOM 3234 O O . TYR B 1 104 ? 16.375 -7.312 -0.5 1 89.31 104 TYR B O 1
ATOM 3242 N N . PHE B 1 105 ? 14.781 -6.352 0.683 1 93.75 105 PHE B N 1
ATOM 3243 C CA . PHE B 1 105 ? 15.688 -5.965 1.76 1 93.75 105 PHE B CA 1
ATOM 3244 C C . PHE B 1 105 ? 16.375 -7.191 2.352 1 93.75 105 PHE B C 1
ATOM 3246 O O . PHE B 1 105 ? 17.562 -7.148 2.67 1 93.75 105 PHE B O 1
ATOM 3253 N N . HIS B 1 106 ? 15.625 -8.172 2.5 1 90.75 106 HIS B N 1
ATOM 3254 C CA . HIS B 1 106 ? 16.188 -9.414 3.025 1 90.75 106 HIS B CA 1
ATOM 3255 C C . HIS B 1 106 ? 17.297 -9.938 2.131 1 90.75 106 HIS B C 1
ATOM 3257 O O . HIS B 1 106 ? 18.312 -10.438 2.627 1 90.75 106 HIS B O 1
ATOM 3263 N N . GLN B 1 107 ? 17.125 -9.797 0.859 1 88.81 107 GLN B N 1
ATOM 3264 C CA . GLN B 1 107 ? 18.094 -10.305 -0.105 1 88.81 107 GLN B CA 1
ATOM 3265 C C . GLN B 1 107 ? 19.266 -9.344 -0.256 1 88.81 107 GLN B C 1
ATOM 3267 O O . GLN B 1 107 ? 20.422 -9.773 -0.374 1 88.81 107 GLN B O 1
ATOM 3272 N N . ASN B 1 108 ? 18.953 -8.109 -0.291 1 92.25 108 ASN B N 1
ATOM 3273 C CA . ASN B 1 108 ? 19.953 -7.059 -0.474 1 92.25 108 ASN B CA 1
ATOM 3274 C C . ASN B 1 108 ? 19.609 -5.809 0.333 1 92.25 108 ASN B C 1
ATOM 3276 O O . ASN B 1 108 ? 18.922 -4.914 -0.164 1 92.25 108 ASN B O 1
ATOM 3280 N N . PRO B 1 109 ? 20.172 -5.715 1.538 1 95 109 PRO B N 1
ATOM 3281 C CA . PRO B 1 109 ? 19.797 -4.613 2.426 1 95 109 PRO B CA 1
ATOM 3282 C C . PRO B 1 109 ? 20.547 -3.316 2.1 1 95 109 PRO B C 1
ATOM 3284 O O . PRO B 1 109 ? 20.188 -2.252 2.607 1 95 109 PRO B O 1
ATOM 3287 N N . LYS B 1 110 ? 21.516 -3.338 1.24 1 93.69 110 LYS B N 1
ATOM 3288 C CA . LYS B 1 110 ? 22.469 -2.24 1.062 1 93.69 110 LYS B CA 1
ATOM 3289 C C . LYS B 1 110 ? 21.781 -1.008 0.485 1 93.69 110 LYS B C 1
ATOM 3291 O O . LYS B 1 110 ? 22.031 0.115 0.928 1 93.69 110 LYS B O 1
ATOM 3296 N N . PRO B 1 111 ? 20.859 -1.272 -0.518 1 91.25 111 PRO B N 1
ATOM 3297 C CA . PRO B 1 111 ? 20.234 -0.08 -1.088 1 91.25 111 PRO B CA 1
ATOM 3298 C C . PRO B 1 111 ? 19.484 0.752 -0.043 1 91.25 111 PRO B C 1
ATOM 3300 O O . PRO B 1 111 ? 19.672 1.972 0.02 1 91.25 111 PRO B O 1
ATOM 3303 N N . PHE B 1 112 ? 18.719 0.176 0.784 1 93.56 112 PHE B N 1
ATOM 3304 C CA . PHE B 1 112 ? 18 0.914 1.809 1 93.56 112 PHE B CA 1
ATOM 3305 C C . PHE B 1 112 ? 18.953 1.521 2.824 1 93.56 112 PHE B C 1
ATOM 3307 O O . PHE B 1 112 ? 18.766 2.658 3.26 1 93.56 112 PHE B O 1
ATOM 3314 N N . LEU B 1 113 ? 19.938 0.792 3.191 1 92.81 113 LEU B N 1
ATOM 3315 C CA . LEU B 1 113 ? 20.891 1.286 4.188 1 92.81 113 LEU B CA 1
ATOM 3316 C C . LEU B 1 113 ? 21.641 2.502 3.664 1 92.81 113 LEU B C 1
ATOM 3318 O O . LEU B 1 113 ? 21.953 3.426 4.422 1 92.81 113 LEU B O 1
ATOM 3322 N N . THR B 1 114 ? 21.906 2.488 2.436 1 89.5 114 THR B N 1
ATOM 3323 C CA . THR B 1 114 ? 22.516 3.65 1.802 1 89.5 114 THR B CA 1
ATOM 3324 C C . THR B 1 114 ? 21.578 4.852 1.851 1 89.5 114 THR B C 1
ATOM 3326 O O . THR B 1 114 ? 22 5.965 2.17 1 89.5 114 THR B O 1
ATOM 3329 N N . LEU B 1 115 ? 20.344 4.605 1.529 1 87.69 115 LEU B N 1
ATOM 3330 C CA . LEU B 1 115 ? 19.344 5.664 1.628 1 87.69 115 LEU B CA 1
ATOM 3331 C C . LEU B 1 115 ? 19.234 6.172 3.061 1 87.69 115 LEU B C 1
ATOM 3333 O O . LEU B 1 115 ? 19.156 7.383 3.291 1 87.69 115 LEU B O 1
ATOM 3337 N N . ALA B 1 116 ? 19.219 5.258 3.963 1 90.12 116 ALA B N 1
ATOM 3338 C CA . ALA B 1 116 ? 19.094 5.594 5.379 1 90.12 116 ALA B CA 1
ATOM 3339 C C . ALA B 1 116 ? 20.234 6.492 5.836 1 90.12 116 ALA B C 1
ATOM 3341 O O . ALA B 1 116 ? 20.031 7.445 6.59 1 90.12 116 ALA B O 1
ATOM 3342 N N . GLN B 1 117 ? 21.359 6.215 5.359 1 89 117 GLN B N 1
ATOM 3343 C CA . GLN B 1 117 ? 22.516 7.047 5.688 1 89 117 GLN B CA 1
ATOM 3344 C C . GLN B 1 117 ? 22.281 8.5 5.285 1 89 117 GLN B C 1
ATOM 3346 O O . GLN B 1 117 ? 22.703 9.422 5.996 1 89 117 GLN B O 1
ATOM 3351 N N . GLU B 1 118 ? 21.609 8.586 4.23 1 83.19 118 GLU B N 1
ATOM 3352 C CA . GLU B 1 118 ? 21.359 9.922 3.695 1 83.19 118 GLU B CA 1
ATOM 3353 C C . GLU B 1 118 ? 20.234 10.633 4.449 1 83.19 118 GLU B C 1
ATOM 3355 O O . GLU B 1 118 ? 20.234 11.859 4.566 1 83.19 118 GLU B O 1
ATOM 3360 N N . LEU B 1 119 ? 19.359 9.898 5.016 1 85.25 119 LEU B N 1
ATOM 3361 C CA . LEU B 1 119 ? 18.109 10.5 5.473 1 85.25 119 LEU B CA 1
ATOM 3362 C C . LEU B 1 119 ? 18.078 10.609 6.992 1 85.25 119 LEU B C 1
ATOM 3364 O O . LEU B 1 119 ? 17.203 11.266 7.559 1 85.25 119 LEU B O 1
ATOM 3368 N N . TYR B 1 120 ? 19 9.93 7.582 1 86.12 120 TYR B N 1
ATOM 3369 C CA . TYR B 1 120 ? 18.969 10.062 9.031 1 86.12 120 TYR B CA 1
ATOM 3370 C C . TYR B 1 120 ? 18.844 11.531 9.438 1 86.12 120 TYR B C 1
ATOM 3372 O O . TYR B 1 120 ? 19.609 12.375 8.953 1 86.12 120 TYR B O 1
ATOM 3380 N N . PRO B 1 121 ? 17.875 11.812 10.273 1 74.38 121 PRO B N 1
ATOM 3381 C CA . PRO B 1 121 ? 17.609 13.195 10.656 1 74.38 121 PRO B CA 1
ATOM 3382 C C . PRO B 1 121 ? 18.812 13.875 11.305 1 74.38 121 PRO B C 1
ATOM 3384 O O . PRO B 1 121 ? 19.547 13.242 12.062 1 74.38 121 PRO B O 1
ATOM 3387 N N . GLY B 1 122 ? 18.844 15.156 11.133 1 69.81 122 GLY B N 1
ATOM 3388 C CA . GLY B 1 122 ? 19.859 15.977 11.758 1 69.81 122 GLY B CA 1
ATOM 3389 C C . GLY B 1 122 ? 21.188 15.945 11.023 1 69.81 122 GLY B C 1
ATOM 3390 O O . GLY B 1 122 ? 22.141 16.625 11.422 1 69.81 122 GLY B O 1
ATOM 3391 N N . SER B 1 123 ? 21.203 15.234 9.992 1 68.88 123 SER B N 1
ATOM 3392 C CA . SER B 1 123 ? 22.516 15.086 9.359 1 68.88 123 SER B CA 1
ATOM 3393 C C . SER B 1 123 ? 22.688 16.078 8.219 1 68.88 123 SER B C 1
ATOM 3395 O O . SER B 1 123 ? 23.672 16.828 8.188 1 68.88 123 SER B O 1
ATOM 3397 N N . LYS B 1 124 ? 21.703 16.156 7.312 1 81 124 LYS B N 1
ATOM 3398 C CA . LYS B 1 124 ? 21.984 16.875 6.07 1 81 124 LYS B CA 1
ATOM 3399 C C . LYS B 1 124 ? 20.891 17.891 5.746 1 81 124 LYS B C 1
ATOM 3401 O O . LYS B 1 124 ? 21.188 18.969 5.238 1 81 124 LYS B O 1
ATOM 3406 N N . TYR B 1 125 ? 19.719 17.688 6.25 1 88.12 125 TYR B N 1
ATOM 3407 C CA . TYR B 1 125 ? 18.594 18.469 5.777 1 88.12 125 TYR B CA 1
ATOM 3408 C C . TYR B 1 125 ? 17.953 19.25 6.922 1 88.12 125 TYR B C 1
ATOM 3410 O O . TYR B 1 125 ? 17.938 18.797 8.062 1 88.12 125 TYR B O 1
ATOM 3418 N N . VAL B 1 126 ? 17.516 20.438 6.574 1 91.94 126 VAL B N 1
ATOM 3419 C CA . VAL B 1 126 ? 16.906 21.312 7.578 1 91.94 126 VAL B CA 1
ATOM 3420 C C . VAL B 1 126 ? 15.469 21.656 7.16 1 91.94 126 VAL B C 1
ATOM 3422 O O . VAL B 1 126 ? 15.148 21.641 5.973 1 91.94 126 VAL B O 1
ATOM 3425 N N . PRO B 1 127 ? 14.617 21.953 8.141 1 95.81 127 PRO B N 1
ATOM 3426 C CA . PRO B 1 127 ? 13.242 22.359 7.816 1 95.81 127 PRO B CA 1
ATOM 3427 C C . PRO B 1 127 ? 13.172 23.641 7.008 1 95.81 127 PRO B C 1
ATOM 3429 O O . PRO B 1 127 ? 14.086 24.484 7.09 1 95.81 127 PRO B O 1
ATOM 3432 N N . ASN B 1 128 ? 12.219 23.781 6.207 1 95.88 128 ASN B N 1
ATOM 3433 C CA . ASN B 1 128 ? 11.914 25.016 5.492 1 95.88 128 ASN B CA 1
ATOM 3434 C C . ASN B 1 128 ? 10.672 25.703 6.055 1 95.88 128 ASN B C 1
ATOM 3436 O O . ASN B 1 128 ? 10.125 25.266 7.07 1 95.88 128 ASN B O 1
ATOM 3440 N N . ILE B 1 129 ? 10.242 26.766 5.441 1 97.25 129 ILE B N 1
ATOM 3441 C CA . ILE B 1 129 ? 9.188 27.609 5.969 1 97.25 129 ILE B CA 1
ATOM 3442 C C . ILE B 1 129 ? 7.883 26.828 6.078 1 97.25 129 ILE B C 1
ATOM 3444 O O . ILE B 1 129 ? 7.066 27.094 6.961 1 97.25 129 ILE B O 1
ATOM 3448 N N . GLY B 1 130 ? 7.68 25.875 5.211 1 98.06 130 GLY B N 1
ATOM 3449 C CA . GLY B 1 130 ? 6.492 25.047 5.281 1 98.06 130 GLY B CA 1
ATOM 3450 C C . GLY B 1 130 ? 6.422 24.219 6.555 1 98.06 130 GLY B C 1
ATOM 3451 O O . GLY B 1 130 ? 5.352 24.094 7.156 1 98.06 130 GLY B O 1
ATOM 3452 N N . HIS B 1 131 ? 7.488 23.656 6.977 1 98.19 131 HIS B N 1
ATOM 3453 C CA . HIS B 1 131 ? 7.543 22.906 8.227 1 98.19 131 HIS B CA 1
ATOM 3454 C C . HIS B 1 131 ? 7.277 23.828 9.422 1 98.19 131 HIS B C 1
ATOM 3456 O O . HIS B 1 131 ? 6.52 23.469 10.328 1 98.19 131 HIS B O 1
ATOM 3462 N N . TYR B 1 132 ? 7.879 24.969 9.352 1 98.25 132 TYR B N 1
ATOM 3463 C CA . TYR B 1 132 ? 7.699 25.922 10.445 1 98.25 132 TYR B CA 1
ATOM 3464 C C . TYR B 1 132 ? 6.262 26.438 10.492 1 98.25 132 TYR B C 1
ATOM 3466 O O . TYR B 1 132 ? 5.754 26.766 11.562 1 98.25 132 TYR B O 1
ATOM 3474 N N . PHE B 1 133 ? 5.594 26.516 9.398 1 98.75 133 PHE B N 1
ATOM 3475 C CA . PHE B 1 133 ? 4.191 26.922 9.375 1 98.75 133 PHE B CA 1
ATOM 3476 C C . PHE B 1 133 ? 3.344 25.938 10.188 1 98.75 133 PHE B C 1
ATOM 3478 O O . PHE B 1 133 ? 2.441 26.359 10.922 1 98.75 133 PHE B O 1
ATOM 3485 N N . VAL B 1 134 ? 3.629 24.656 10.023 1 98.69 134 VAL B N 1
ATOM 3486 C CA . VAL B 1 134 ? 2.918 23.641 10.805 1 98.69 134 VAL B CA 1
ATOM 3487 C C . VAL B 1 134 ? 3.164 23.891 12.297 1 98.69 134 VAL B C 1
ATOM 3489 O O . VAL B 1 134 ? 2.23 23.844 13.102 1 98.69 134 VAL B O 1
ATOM 3492 N N . ARG B 1 135 ? 4.402 24.172 12.617 1 98.38 135 ARG B N 1
ATOM 3493 C CA . ARG B 1 135 ? 4.75 24.516 13.992 1 98.38 135 ARG B CA 1
ATOM 3494 C C . ARG B 1 135 ? 3.998 25.75 14.461 1 98.38 135 ARG B C 1
ATOM 3496 O O . ARG B 1 135 ? 3.539 25.812 15.602 1 98.38 135 ARG B O 1
ATOM 3503 N N . LEU B 1 136 ? 3.906 26.703 13.625 1 98.56 136 LEU B N 1
ATOM 3504 C CA . LEU B 1 136 ? 3.203 27.938 13.953 1 98.56 136 LEU B CA 1
ATOM 3505 C C . LEU B 1 136 ? 1.735 27.672 14.258 1 98.56 136 LEU B C 1
ATOM 3507 O O . LEU B 1 136 ? 1.164 28.266 15.172 1 98.56 136 LEU B O 1
ATOM 3511 N N . LEU B 1 137 ? 1.076 26.75 13.492 1 98.62 137 LEU B N 1
ATOM 3512 C CA . LEU B 1 137 ? -0.301 26.359 13.773 1 98.62 137 LEU B CA 1
ATOM 3513 C C . LEU B 1 137 ? -0.435 25.844 15.203 1 98.62 137 LEU B C 1
ATOM 3515 O O . LEU B 1 137 ? -1.43 26.125 15.875 1 98.62 137 LEU B O 1
ATOM 3519 N N . GLU B 1 138 ? 0.556 25.031 15.609 1 98.5 138 GLU B N 1
ATOM 3520 C CA . GLU B 1 138 ? 0.566 24.547 16.984 1 98.5 138 GLU B CA 1
ATOM 3521 C C . GLU B 1 138 ? 0.689 25.703 17.984 1 98.5 138 GLU B C 1
ATOM 3523 O O . GLU B 1 138 ? -0.055 25.781 18.953 1 98.5 138 GLU B O 1
ATOM 3528 N N . ASN B 1 139 ? 1.584 26.641 17.688 1 97.75 139 ASN B N 1
ATOM 3529 C CA . ASN B 1 139 ? 1.783 27.797 18.562 1 97.75 139 ASN B CA 1
ATOM 3530 C C . ASN B 1 139 ? 0.508 28.625 18.688 1 97.75 139 ASN B C 1
ATOM 3532 O O . ASN B 1 139 ? 0.238 29.188 19.75 1 97.75 139 ASN B O 1
ATOM 3536 N N . LYS B 1 140 ? -0.195 28.703 17.609 1 98.12 140 LYS B N 1
ATOM 3537 C CA . LYS B 1 140 ? -1.439 29.469 17.594 1 98.12 140 LYS B CA 1
ATOM 3538 C C . LYS B 1 140 ? -2.586 28.672 18.203 1 98.12 140 LYS B C 1
ATOM 3540 O O . LYS B 1 140 ? -3.734 29.109 18.203 1 98.12 140 LYS B O 1
ATOM 3545 N N . LYS B 1 141 ? -2.254 27.406 18.719 1 97.94 141 LYS B N 1
ATOM 3546 C CA . LYS B 1 141 ? -3.199 26.516 19.375 1 97.94 141 LYS B CA 1
ATOM 3547 C C . LYS B 1 141 ? -4.328 26.109 18.438 1 97.94 141 LYS B C 1
ATOM 3549 O O . LYS B 1 141 ? -5.488 26.047 18.828 1 97.94 141 LYS B O 1
ATOM 3554 N N . LYS B 1 142 ? -3.934 25.875 17.234 1 98.56 142 LYS B N 1
ATOM 3555 C CA . LYS B 1 142 ? -4.941 25.547 16.234 1 98.56 142 LYS B CA 1
ATOM 3556 C C . LYS B 1 142 ? -4.734 24.125 15.703 1 98.56 142 LYS B C 1
ATOM 3558 O O . LYS B 1 142 ? -5.652 23.531 15.125 1 98.56 142 LYS B O 1
ATOM 3563 N N . LEU B 1 143 ? -3.578 23.578 15.867 1 98.81 143 LEU B N 1
ATOM 3564 C CA . LEU B 1 143 ? -3.209 22.297 15.266 1 98.81 143 LEU B CA 1
ATOM 3565 C C . LEU B 1 143 ? -3.836 21.141 16.031 1 98.81 143 LEU B C 1
ATOM 3567 O O . LEU B 1 143 ? -3.559 20.953 17.219 1 98.81 143 LEU B O 1
ATOM 3571 N N . LEU B 1 144 ? -4.648 20.438 15.375 1 98.75 144 LEU B N 1
ATOM 3572 C CA . LEU B 1 144 ? -5.164 19.188 15.93 1 98.75 144 LEU B CA 1
ATOM 3573 C C . LEU B 1 144 ? -4.105 18.094 15.867 1 98.75 144 LEU B C 1
ATOM 3575 O O . LEU B 1 144 ? -3.811 17.453 16.875 1 98.75 144 LEU B O 1
ATOM 3579 N N . ARG B 1 145 ? -3.592 17.859 14.633 1 98.81 145 ARG B N 1
ATOM 3580 C CA . ARG B 1 145 ? -2.6 16.828 14.328 1 98.81 145 ARG B CA 1
ATOM 3581 C C . ARG B 1 145 ? -1.921 17.094 12.992 1 98.81 145 ARG B C 1
ATOM 3583 O O . ARG B 1 145 ? -2.516 17.703 12.102 1 98.81 145 ARG B O 1
ATOM 3590 N N . VAL B 1 146 ? -0.729 16.766 12.922 1 98.88 146 VAL B N 1
ATOM 3591 C CA . VAL B 1 146 ? -0.087 16.672 11.617 1 98.88 146 VAL B CA 1
ATOM 3592 C C . VAL B 1 146 ? 0.293 15.219 11.336 1 98.88 146 VAL B C 1
ATOM 3594 O O . VAL B 1 146 ? 0.979 14.586 12.141 1 98.88 146 VAL B O 1
ATOM 3597 N N . PHE B 1 147 ? -0.245 14.695 10.25 1 98.75 147 PHE B N 1
ATOM 3598 C CA . PHE B 1 147 ? 0.185 13.422 9.688 1 98.75 147 PHE B CA 1
ATOM 3599 C C . PHE B 1 147 ? 1.182 13.641 8.555 1 98.75 147 PHE B C 1
ATOM 3601 O O . PHE B 1 147 ? 0.886 14.344 7.586 1 98.75 147 PHE B O 1
ATOM 3608 N N . THR B 1 148 ? 2.328 13.047 8.672 1 98.12 148 THR B N 1
ATOM 3609 C CA . THR B 1 148 ? 3.307 13.172 7.594 1 98.12 148 THR B CA 1
ATOM 3610 C C . THR B 1 148 ? 3.688 11.797 7.051 1 98.12 148 THR B C 1
ATOM 3612 O O . THR B 1 148 ? 3.84 10.836 7.812 1 98.12 148 THR B O 1
ATOM 3615 N N . GLN B 1 149 ? 3.771 11.727 5.738 1 96 149 GLN B N 1
ATOM 3616 C CA . GLN B 1 149 ? 4.289 10.531 5.082 1 96 149 GLN B CA 1
ATOM 3617 C C . GLN B 1 149 ? 5.812 10.516 5.086 1 96 149 GLN B C 1
ATOM 3619 O O . GLN B 1 149 ? 6.434 9.492 4.777 1 96 149 GLN B O 1
ATOM 3624 N N . ASN B 1 150 ? 6.402 11.609 5.387 1 93.06 150 ASN B N 1
ATOM 3625 C CA . ASN B 1 150 ? 7.852 11.758 5.301 1 93.06 150 ASN B CA 1
ATOM 3626 C C . ASN B 1 150 ? 8.562 11.062 6.457 1 93.06 150 ASN B C 1
ATOM 3628 O O . ASN B 1 150 ? 8.062 11.055 7.582 1 93.06 150 ASN B O 1
ATOM 3632 N N . ILE B 1 151 ? 9.727 10.578 6.133 1 92 151 ILE B N 1
ATOM 3633 C CA . ILE B 1 151 ? 10.523 9.906 7.156 1 92 151 ILE B CA 1
ATOM 3634 C C . ILE B 1 151 ? 11.773 10.727 7.461 1 92 151 ILE B C 1
ATOM 3636 O O . ILE B 1 151 ? 12.648 10.281 8.203 1 92 151 ILE B O 1
ATOM 3640 N N . ASP B 1 152 ? 11.844 11.914 6.973 1 89.75 152 ASP B N 1
ATOM 3641 C CA . ASP B 1 152 ? 13.047 12.734 7.066 1 89.75 152 ASP B CA 1
ATOM 3642 C C . ASP B 1 152 ? 13.133 13.43 8.422 1 89.75 152 ASP B C 1
ATOM 3644 O O . ASP B 1 152 ? 14.188 13.969 8.781 1 89.75 152 ASP B O 1
ATOM 3648 N N . GLY B 1 153 ? 12.062 13.5 9.141 1 92.12 153 GLY B N 1
ATOM 3649 C CA . GLY B 1 153 ? 12.062 14.023 10.5 1 92.12 153 GLY B CA 1
ATOM 3650 C C . GLY B 1 153 ? 12.039 15.539 10.547 1 92.12 153 GLY B C 1
ATOM 3651 O O . GLY B 1 153 ? 12.234 16.141 11.609 1 92.12 153 GLY B O 1
ATOM 3652 N N . LEU B 1 154 ? 11.68 16.172 9.516 1 94.69 154 LEU B N 1
ATOM 3653 C CA . LEU B 1 154 ? 11.828 17.625 9.453 1 94.69 154 LEU B CA 1
ATOM 3654 C C . LEU B 1 154 ? 10.727 18.312 10.258 1 94.69 154 LEU B C 1
ATOM 3656 O O . LEU B 1 154 ? 10.945 19.391 10.828 1 94.69 154 LEU B O 1
ATOM 3660 N N . GLU B 1 155 ? 9.562 17.719 10.336 1 96.31 155 GLU B N 1
ATOM 3661 C CA . GLU B 1 155 ? 8.516 18.281 11.188 1 96.31 155 GLU B CA 1
ATOM 3662 C C . GLU B 1 155 ? 8.969 18.344 12.648 1 96.31 155 GLU B C 1
ATOM 3664 O O . GLU B 1 155 ? 8.766 19.359 13.32 1 96.31 155 GLU B O 1
ATOM 3669 N N . ARG B 1 156 ? 9.578 17.266 13.062 1 93.44 156 ARG B N 1
ATOM 3670 C CA . ARG B 1 156 ? 10.117 17.234 14.414 1 93.44 156 ARG B CA 1
ATOM 3671 C C . ARG B 1 156 ? 11.211 18.266 14.602 1 93.44 156 ARG B C 1
ATOM 3673 O O . ARG B 1 156 ? 11.242 18.969 15.617 1 93.44 156 ARG B O 1
ATOM 3680 N N . LEU B 1 157 ? 12.07 18.359 13.68 1 93 157 LEU B N 1
ATOM 3681 C CA . LEU B 1 157 ? 13.172 19.312 13.742 1 93 157 LEU B CA 1
ATOM 3682 C C . LEU B 1 157 ? 12.648 20.75 13.773 1 93 157 LEU B C 1
ATOM 3684 O O . LEU B 1 157 ? 13.258 21.625 14.383 1 93 157 LEU B O 1
ATOM 3688 N N . ALA B 1 158 ? 11.547 20.922 13.117 1 96.06 158 ALA B N 1
ATOM 3689 C CA . ALA B 1 158 ? 10.93 22.25 13.094 1 96.06 158 ALA B CA 1
ATOM 3690 C C . ALA B 1 158 ? 10.289 22.578 14.438 1 96.06 158 ALA B C 1
ATOM 3692 O O . ALA B 1 158 ? 9.852 23.703 14.664 1 96.06 158 ALA B O 1
ATOM 3693 N N . GLY B 1 159 ? 10.164 21.547 15.273 1 95.81 159 GLY B N 1
ATOM 3694 C CA . GLY B 1 159 ? 9.719 21.812 16.641 1 95.81 159 GLY B CA 1
ATOM 3695 C C . GLY B 1 159 ? 8.281 21.391 16.891 1 95.81 159 GLY B C 1
ATOM 3696 O O . GLY B 1 159 ? 7.707 21.734 17.922 1 95.81 159 GLY B O 1
ATOM 3697 N N . VAL B 1 160 ? 7.648 20.703 16.031 1 97.88 160 VAL B N 1
ATOM 3698 C CA . VAL B 1 160 ? 6.305 20.188 16.281 1 97.88 160 VAL B CA 1
ATOM 3699 C C . VAL B 1 160 ? 6.348 19.172 17.422 1 97.88 160 VAL B C 1
ATOM 3701 O O . VAL B 1 160 ? 7.223 18.297 17.453 1 97.88 160 VAL B O 1
ATOM 3704 N N . SER B 1 161 ? 5.426 19.297 18.359 1 97.94 161 SER B N 1
ATOM 3705 C CA . SER B 1 161 ? 5.398 18.406 19.516 1 97.94 161 SER B CA 1
ATOM 3706 C C . SER B 1 161 ? 5.078 16.984 19.109 1 97.94 161 SER B C 1
ATOM 3708 O O . SER B 1 161 ? 4.258 16.75 18.219 1 97.94 161 SER B O 1
ATOM 3710 N N . ASP B 1 162 ? 5.66 15.984 19.812 1 96.19 162 ASP B N 1
ATOM 3711 C CA . ASP B 1 162 ? 5.477 14.562 19.531 1 96.19 162 ASP B CA 1
ATOM 3712 C C . ASP B 1 162 ? 4 14.172 19.625 1 96.19 162 ASP B C 1
ATOM 3714 O O . ASP B 1 162 ? 3.527 13.336 18.859 1 96.19 162 ASP B O 1
ATOM 3718 N N . GLU B 1 163 ? 3.365 14.844 20.484 1 97.5 163 GLU B N 1
ATOM 3719 C CA . GLU B 1 163 ? 1.966 14.508 20.734 1 97.5 163 GLU B CA 1
ATOM 3720 C C . GLU B 1 163 ? 1.096 14.875 19.531 1 97.5 163 GLU B C 1
ATOM 3722 O O . GLU B 1 163 ? 0.032 14.289 19.328 1 97.5 163 GLU B O 1
ATOM 3727 N N . LEU B 1 164 ? 1.556 15.82 18.75 1 98.56 164 LEU B N 1
ATOM 3728 C CA . LEU B 1 164 ? 0.742 16.312 17.641 1 98.56 164 LEU B CA 1
ATOM 3729 C C . LEU B 1 164 ? 1.281 15.812 16.312 1 98.56 164 LEU B C 1
ATOM 3731 O O . LEU B 1 164 ? 0.695 16.078 15.258 1 98.56 164 LEU B O 1
ATOM 3735 N N . LEU B 1 165 ? 2.34 15.102 16.391 1 98.31 165 LEU B N 1
ATOM 3736 C CA . LEU B 1 165 ? 3.002 14.617 15.188 1 98.31 165 LEU B CA 1
ATOM 3737 C C . LEU B 1 165 ? 2.764 13.125 14.992 1 98.31 165 LEU B C 1
ATOM 3739 O O . LEU B 1 165 ? 2.979 12.336 15.914 1 98.31 165 LEU B O 1
ATOM 3743 N N . VAL B 1 166 ? 2.285 12.789 13.836 1 98.19 166 VAL B N 1
ATOM 3744 C CA . VAL B 1 166 ? 2.143 11.383 13.453 1 98.19 166 VAL B CA 1
ATOM 3745 C C . VAL B 1 166 ? 2.975 11.102 12.203 1 98.19 166 VAL B C 1
ATOM 3747 O O . VAL B 1 166 ? 2.662 11.594 11.117 1 98.19 166 VAL B O 1
ATOM 3750 N N . GLU B 1 167 ? 3.986 10.352 12.359 1 97.06 167 GLU B N 1
ATOM 3751 C CA . GLU B 1 167 ? 4.781 9.859 11.242 1 97.06 167 GLU B CA 1
ATOM 3752 C C . GLU B 1 167 ? 4.188 8.57 10.672 1 97.06 167 GLU B C 1
ATOM 3754 O O . GLU B 1 167 ? 4.477 7.477 11.156 1 97.06 167 GLU B O 1
ATOM 3759 N N . ALA B 1 168 ? 3.48 8.719 9.578 1 96.94 168 ALA B N 1
ATOM 3760 C CA . ALA B 1 168 ? 2.607 7.676 9.047 1 96.94 168 ALA B CA 1
ATOM 3761 C C . ALA B 1 168 ? 3.418 6.48 8.555 1 96.94 168 ALA B C 1
ATOM 3763 O O . ALA B 1 168 ? 2.92 5.352 8.531 1 96.94 168 ALA B O 1
ATOM 3764 N N . HIS B 1 169 ? 4.664 6.715 8.125 1 95.62 169 HIS B N 1
ATOM 3765 C CA . HIS B 1 169 ? 5.48 5.633 7.586 1 95.62 169 HIS B CA 1
ATOM 3766 C C . HIS B 1 169 ? 6.652 5.316 8.508 1 95.62 169 HIS B C 1
ATOM 3768 O O . HIS B 1 169 ? 7.684 4.812 8.055 1 95.62 169 HIS B O 1
ATOM 3774 N N . GLY B 1 170 ? 6.504 5.676 9.797 1 94.94 170 GLY B N 1
ATOM 3775 C CA . GLY B 1 170 ? 7.523 5.355 10.789 1 94.94 170 GLY B CA 1
ATOM 3776 C C . GLY B 1 170 ? 8.641 6.375 10.844 1 94.94 170 GLY B C 1
ATOM 3777 O O . GLY B 1 170 ? 8.516 7.477 10.297 1 94.94 170 GLY B O 1
ATOM 3778 N N . SER B 1 171 ? 9.695 6.07 11.594 1 91.75 171 SER B N 1
ATOM 3779 C CA . SER B 1 171 ? 10.805 6.996 11.789 1 91.75 171 SER B CA 1
ATOM 3780 C C . SER B 1 171 ? 12.117 6.246 12.008 1 91.75 171 SER B C 1
ATOM 3782 O O . SER B 1 171 ? 12.117 5.02 12.156 1 91.75 171 SER B O 1
ATOM 3784 N N . PHE B 1 172 ? 13.148 6.961 12.047 1 91.38 172 PHE B N 1
ATOM 3785 C CA . PHE B 1 172 ? 14.484 6.41 12.203 1 91.38 172 PHE B CA 1
ATOM 3786 C C . PHE B 1 172 ? 14.859 6.312 13.68 1 91.38 172 PHE B C 1
ATOM 3788 O O . PHE B 1 172 ? 15.969 5.895 14.016 1 91.38 172 PHE B O 1
ATOM 3795 N N . VAL B 1 173 ? 13.969 6.633 14.539 1 87.88 173 VAL B N 1
ATOM 3796 C CA . VAL B 1 173 ? 14.281 6.73 15.961 1 87.88 173 VAL B CA 1
ATOM 3797 C C . VAL B 1 173 ? 14.461 5.332 16.547 1 87.88 173 VAL B C 1
ATOM 3799 O O . VAL B 1 173 ? 15.398 5.09 17.312 1 87.88 173 VAL B O 1
ATOM 3802 N N . THR B 1 174 ? 13.586 4.43 16.203 1 93 174 THR B N 1
ATOM 3803 C CA . THR B 1 174 ? 13.641 3.061 16.703 1 93 174 THR B CA 1
ATOM 3804 C C . THR B 1 174 ? 14.008 2.09 15.578 1 93 174 THR B C 1
ATOM 3806 O O . THR B 1 174 ? 14.039 2.469 14.406 1 93 174 THR B O 1
ATOM 3809 N N . ALA B 1 175 ? 14.359 0.903 15.992 1 96.81 175 ALA B N 1
ATOM 3810 C CA . ALA B 1 175 ? 14.734 -0.143 15.047 1 96.81 175 ALA B CA 1
ATOM 3811 C C . ALA B 1 175 ? 14.297 -1.518 15.547 1 96.81 175 ALA B C 1
ATOM 3813 O O . ALA B 1 175 ? 14.211 -1.748 16.75 1 96.81 175 ALA B O 1
ATOM 3814 N N . SER B 1 176 ? 14.008 -2.369 14.625 1 97.06 176 SER B N 1
ATOM 3815 C CA . SER B 1 176 ? 13.531 -3.699 14.992 1 97.06 176 SER B CA 1
ATOM 3816 C C . SER B 1 176 ? 14.016 -4.754 14.008 1 97.06 176 SER B C 1
ATOM 3818 O O . SER B 1 176 ? 14.305 -4.441 12.844 1 97.06 176 SER B O 1
ATOM 3820 N N . CYS B 1 177 ? 14.133 -5.969 14.531 1 96.38 177 CYS B N 1
ATOM 3821 C CA . CYS B 1 177 ? 14.445 -7.113 13.68 1 96.38 177 CYS B CA 1
ATOM 3822 C C . CYS B 1 177 ? 13.32 -7.383 12.688 1 96.38 177 CYS B C 1
ATOM 3824 O O . CYS B 1 177 ? 12.141 -7.32 13.047 1 96.38 177 CYS B O 1
ATOM 3826 N N . ILE B 1 178 ? 13.664 -7.785 11.453 1 92.44 178 ILE B N 1
ATOM 3827 C CA . ILE B 1 178 ? 12.648 -7.945 10.414 1 92.44 178 ILE B CA 1
ATOM 3828 C C . ILE B 1 178 ? 11.977 -9.312 10.547 1 92.44 178 ILE B C 1
ATOM 3830 O O . ILE B 1 178 ? 10.93 -9.562 9.945 1 92.44 178 ILE B O 1
ATOM 3834 N N . LYS B 1 179 ? 12.539 -10.141 11.352 1 89.5 179 LYS B N 1
ATOM 3835 C CA . LYS B 1 179 ? 12.008 -11.5 11.492 1 89.5 179 LYS B CA 1
ATOM 3836 C C . LYS B 1 179 ? 11.305 -11.68 12.828 1 89.5 179 LYS B C 1
ATOM 3838 O O . LYS B 1 179 ? 10.086 -11.867 12.875 1 89.5 179 LYS B O 1
ATOM 3843 N N . CYS B 1 180 ? 12.023 -11.508 13.922 1 92 180 CYS B N 1
ATOM 3844 C CA . CYS B 1 180 ? 11.43 -11.789 15.227 1 92 180 CYS B CA 1
ATOM 3845 C C . CYS B 1 180 ? 10.773 -10.547 15.805 1 92 180 CYS B C 1
ATOM 3847 O O . CYS B 1 180 ? 10.125 -10.609 16.844 1 92 180 CYS B O 1
ATOM 3849 N N . LYS B 1 181 ? 11.008 -9.367 15.234 1 91.44 181 LYS B N 1
ATOM 3850 C CA . LYS B 1 181 ? 10.344 -8.102 15.539 1 91.44 181 LYS B CA 1
ATOM 3851 C C . LYS B 1 181 ? 10.852 -7.512 16.844 1 91.44 181 LYS B C 1
ATOM 3853 O O . LYS B 1 181 ? 10.312 -6.52 17.344 1 91.44 181 LYS B O 1
ATOM 3858 N N . ARG B 1 182 ? 11.844 -8.078 17.312 1 94.5 182 ARG B N 1
ATOM 3859 C CA . ARG B 1 182 ? 12.414 -7.547 18.531 1 94.5 182 ARG B CA 1
ATOM 3860 C C . ARG B 1 182 ? 13.008 -6.16 18.312 1 94.5 182 ARG B C 1
ATOM 3862 O O . ARG B 1 182 ? 13.664 -5.918 17.281 1 94.5 182 ARG B O 1
ATOM 3869 N N . GLN B 1 183 ? 12.836 -5.359 19.328 1 95.56 183 GLN B N 1
ATOM 3870 C CA . GLN B 1 183 ? 13.375 -4.004 19.25 1 95.56 183 GLN B CA 1
ATOM 3871 C C . GLN B 1 183 ? 14.875 -3.998 19.484 1 95.56 183 GLN B C 1
ATOM 3873 O O . GLN B 1 183 ? 15.375 -4.711 20.359 1 95.56 183 GLN B O 1
ATOM 3878 N N . ALA B 1 184 ? 15.531 -3.307 18.641 1 96.69 184 ALA B N 1
ATOM 3879 C CA . ALA B 1 184 ? 16.969 -3.053 18.812 1 96.69 184 ALA B CA 1
ATOM 3880 C C . ALA B 1 184 ? 17.219 -1.627 19.297 1 96.69 184 ALA B C 1
ATOM 3882 O O . ALA B 1 184 ? 16.297 -0.801 19.312 1 96.69 184 ALA B O 1
ATOM 3883 N N . ASP B 1 185 ? 18.391 -1.449 19.797 1 95.56 185 ASP B N 1
ATOM 3884 C CA . ASP B 1 185 ? 18.781 -0.096 20.188 1 95.56 185 ASP B CA 1
ATOM 3885 C C . ASP B 1 185 ? 18.906 0.815 18.969 1 95.56 185 ASP B C 1
ATOM 3887 O O . ASP B 1 185 ? 19.797 0.644 18.156 1 95.56 185 ASP B O 1
ATOM 3891 N N . GLY B 1 186 ? 18.078 1.784 18.891 1 94.62 186 GLY B N 1
ATOM 3892 C CA . GLY B 1 186 ? 18.016 2.67 17.734 1 94.62 186 GLY B CA 1
ATOM 3893 C C . GLY B 1 186 ? 19.328 3.389 17.484 1 94.62 186 GLY B C 1
ATOM 3894 O O . GLY B 1 186 ? 19.734 3.555 16.328 1 94.62 186 GLY B O 1
ATOM 3895 N N . GLU B 1 187 ? 19.953 3.799 18.516 1 94.38 187 GLU B N 1
ATOM 3896 C CA . GLU B 1 187 ? 21.219 4.516 18.375 1 94.38 187 GLU B CA 1
ATOM 3897 C C . GLU B 1 187 ? 22.328 3.586 17.891 1 94.38 187 GLU B C 1
ATOM 3899 O O . GLU B 1 187 ? 23.156 3.979 17.062 1 94.38 187 GLU B O 1
ATOM 3904 N N . LEU B 1 188 ? 22.328 2.43 18.391 1 95.5 188 LEU B N 1
ATOM 3905 C CA . LEU B 1 188 ? 23.312 1.455 17.953 1 95.5 188 LEU B CA 1
ATOM 3906 C C . LEU B 1 188 ? 23.125 1.118 16.469 1 95.5 188 LEU B C 1
ATOM 3908 O O . LEU B 1 188 ? 24.109 1.036 15.719 1 95.5 188 LEU B O 1
ATOM 3912 N N . VAL B 1 189 ? 21.906 0.956 16.094 1 96.81 189 VAL B N 1
ATOM 3913 C CA . VAL B 1 189 ? 21.594 0.642 14.711 1 96.81 189 VAL B CA 1
ATOM 3914 C C . VAL B 1 189 ? 22 1.808 13.812 1 96.81 189 VAL B C 1
ATOM 3916 O O . VAL B 1 189 ? 22.609 1.604 12.758 1 96.81 189 VAL B O 1
ATOM 3919 N N . LYS B 1 190 ? 21.734 2.979 14.258 1 94.75 190 LYS B N 1
ATOM 3920 C CA . LYS B 1 190 ? 22.125 4.18 13.531 1 94.75 190 LYS B CA 1
ATOM 3921 C C . LYS B 1 190 ? 23.641 4.211 13.305 1 94.75 190 LYS B C 1
ATOM 3923 O O . LYS B 1 190 ? 24.109 4.43 12.188 1 94.75 190 LYS B O 1
ATOM 3928 N N . GLN B 1 191 ? 24.344 3.951 14.289 1 95.31 191 GLN B N 1
ATOM 3929 C CA . GLN B 1 191 ? 25.797 3.975 14.203 1 95.31 191 GLN B CA 1
ATOM 3930 C C . GLN B 1 191 ? 26.312 2.914 13.227 1 95.31 191 GLN B C 1
ATOM 3932 O O . GLN B 1 191 ? 27.234 3.17 12.453 1 95.31 191 GLN B O 1
ATOM 3937 N N . GLN B 1 192 ? 25.703 1.791 13.312 1 96.38 192 GLN B N 1
ATOM 3938 C CA . GLN B 1 192 ? 26.094 0.724 12.398 1 96.38 192 GLN B CA 1
ATOM 3939 C C . GLN B 1 192 ? 25.844 1.121 10.945 1 96.38 192 GLN B C 1
ATOM 3941 O O . GLN B 1 192 ? 26.719 0.96 10.086 1 96.38 192 GLN B O 1
ATOM 3946 N N . ILE B 1 193 ? 24.719 1.675 10.711 1 95.12 193 ILE B N 1
ATOM 3947 C CA . ILE B 1 193 ? 24.344 2.062 9.359 1 95.12 193 ILE B CA 1
ATOM 3948 C C . ILE B 1 193 ? 25.281 3.166 8.859 1 95.12 193 ILE B C 1
ATOM 3950 O O . ILE B 1 193 ? 25.766 3.117 7.73 1 95.12 193 ILE B O 1
ATOM 3954 N N . LEU B 1 194 ? 25.609 4.141 9.719 1 93.56 194 LEU B N 1
ATOM 3955 C CA . LEU B 1 194 ? 26.438 5.273 9.336 1 93.56 194 LEU B CA 1
ATOM 3956 C C . LEU B 1 194 ? 27.875 4.828 9.055 1 93.56 194 LEU B C 1
ATOM 3958 O O . LEU B 1 194 ? 28.609 5.52 8.352 1 93.56 194 LEU B O 1
ATOM 3962 N N . THR B 1 195 ? 28.219 3.662 9.617 1 94.88 195 THR B N 1
ATOM 3963 C CA . THR B 1 195 ? 29.562 3.146 9.398 1 94.88 195 THR B CA 1
ATOM 3964 C C . THR B 1 195 ? 29.547 2.01 8.383 1 94.88 195 THR B C 1
ATOM 3966 O O . THR B 1 195 ? 30.438 1.152 8.383 1 94.88 195 THR B O 1
ATOM 3969 N N . ASN B 1 196 ? 28.5 1.869 7.668 1 93.31 196 ASN B N 1
ATOM 3970 C CA . ASN B 1 196 ? 28.344 0.946 6.547 1 93.31 196 ASN B CA 1
ATOM 3971 C C . ASN B 1 196 ? 28.312 -0.506 7.016 1 93.31 196 ASN B C 1
ATOM 3973 O O . ASN B 1 196 ? 28.828 -1.395 6.332 1 93.31 196 ASN B O 1
ATOM 3977 N N . LYS B 1 197 ? 27.891 -0.683 8.18 1 96.06 197 LYS B N 1
ATOM 3978 C CA . LYS B 1 197 ? 27.656 -2.035 8.672 1 96.06 197 LYS B CA 1
ATOM 3979 C C . LYS B 1 197 ? 26.172 -2.412 8.562 1 96.06 197 LYS B C 1
ATOM 3981 O O . LYS B 1 197 ? 25.297 -1.542 8.609 1 96.06 197 LYS B O 1
ATOM 3986 N N . ILE B 1 198 ? 25.969 -3.662 8.391 1 97.19 198 ILE B N 1
ATOM 3987 C CA . ILE B 1 198 ? 24.609 -4.18 8.289 1 97.19 198 ILE B CA 1
ATOM 3988 C C . ILE B 1 198 ? 24.141 -4.656 9.664 1 97.19 198 ILE B C 1
ATOM 3990 O O . ILE B 1 198 ? 24.656 -5.637 10.203 1 97.19 198 ILE B O 1
ATOM 3994 N N . PRO B 1 199 ? 23.141 -3.992 10.219 1 97.75 199 PRO B N 1
ATOM 3995 C CA . PRO B 1 199 ? 22.688 -4.375 11.562 1 97.75 199 PRO B CA 1
ATOM 3996 C C . PRO B 1 199 ? 22.016 -5.75 11.586 1 97.75 199 PRO B C 1
ATOM 3998 O O . PRO B 1 199 ? 21.219 -6.07 10.695 1 97.75 199 PRO B O 1
ATOM 4001 N N . GLU B 1 200 ? 22.344 -6.496 12.602 1 97.38 200 GLU B N 1
ATOM 4002 C CA . GLU B 1 200 ? 21.781 -7.828 12.781 1 97.38 200 GLU B CA 1
ATOM 4003 C C . GLU B 1 200 ? 21.203 -7.996 14.18 1 97.38 200 GLU B C 1
ATOM 4005 O O . GLU B 1 200 ? 21.703 -7.41 15.141 1 97.38 200 GLU B O 1
ATOM 4010 N N . CYS B 1 201 ? 20.219 -8.773 14.211 1 96.81 201 CYS B N 1
ATOM 4011 C CA . CYS B 1 201 ? 19.578 -9.086 15.477 1 96.81 201 CYS B CA 1
ATOM 4012 C C . CYS B 1 201 ? 20.484 -9.898 16.375 1 96.81 201 CYS B C 1
ATOM 4014 O O . CYS B 1 201 ? 21.125 -10.852 15.93 1 96.81 201 CYS B O 1
ATOM 4016 N N . GLU B 1 202 ? 20.469 -9.586 17.594 1 93.5 202 GLU B N 1
ATOM 4017 C CA . GLU B 1 202 ? 21.328 -10.258 18.562 1 93.5 202 GLU B CA 1
ATOM 4018 C C . GLU B 1 202 ? 20.797 -11.648 18.906 1 93.5 202 GLU B C 1
ATOM 4020 O O . GLU B 1 202 ? 21.547 -12.516 19.344 1 93.5 202 GLU B O 1
ATOM 4025 N N . ILE B 1 203 ? 19.578 -11.797 18.672 1 93.81 203 ILE B N 1
ATOM 4026 C CA . ILE B 1 203 ? 18.922 -13.023 19.109 1 93.81 203 ILE B CA 1
ATOM 4027 C C . ILE B 1 203 ? 18.828 -14 17.938 1 93.81 203 ILE B C 1
ATOM 4029 O O . ILE B 1 203 ? 19.391 -15.102 18 1 93.81 203 ILE B O 1
ATOM 4033 N N . CYS B 1 204 ? 18.234 -13.602 16.75 1 95 204 CYS B N 1
ATOM 4034 C CA . CYS B 1 204 ? 17.969 -14.57 15.688 1 95 204 CYS B CA 1
ATOM 4035 C C . CYS B 1 204 ? 18.906 -14.344 14.508 1 95 204 CYS B C 1
ATOM 4037 O O . CYS B 1 204 ? 18.859 -15.086 13.523 1 95 204 CYS B O 1
ATOM 4039 N N . LYS B 1 205 ? 19.656 -13.312 14.516 1 95.06 205 LYS B N 1
ATOM 4040 C CA . LYS B 1 205 ? 20.75 -13.039 13.594 1 95.06 205 LYS B CA 1
ATOM 4041 C C . LYS B 1 205 ? 20.219 -12.539 12.25 1 95.06 205 LYS B C 1
ATOM 4043 O O . LYS B 1 205 ? 20.984 -12.391 11.297 1 95.06 205 LYS B O 1
ATOM 4048 N N . ASN B 1 206 ? 18.906 -12.258 12.203 1 94.69 206 ASN B N 1
ATOM 4049 C CA . ASN B 1 206 ? 18.359 -11.656 10.992 1 94.69 206 ASN B CA 1
ATOM 4050 C C . ASN B 1 206 ? 18.594 -10.148 10.961 1 94.69 206 ASN B C 1
ATOM 4052 O O . ASN B 1 206 ? 19.094 -9.578 11.93 1 94.69 206 ASN B O 1
ATOM 4056 N N . LEU B 1 207 ? 18.266 -9.57 9.898 1 96.62 207 LEU B N 1
ATOM 4057 C CA . LEU B 1 207 ? 18.547 -8.156 9.672 1 96.62 207 LEU B CA 1
ATOM 4058 C C . LEU B 1 207 ? 17.703 -7.285 10.594 1 96.62 207 LEU B C 1
ATOM 4060 O O . LEU B 1 207 ? 16.562 -7.648 10.93 1 96.62 207 LEU B O 1
ATOM 4064 N N . VAL B 1 208 ? 18.312 -6.215 10.992 1 97.38 208 VAL B N 1
ATOM 4065 C CA . VAL B 1 208 ? 17.609 -5.16 11.727 1 97.38 208 VAL B CA 1
ATOM 4066 C C . VAL B 1 208 ? 17.562 -3.889 10.883 1 97.38 208 VAL B C 1
ATOM 4068 O O . VAL B 1 208 ? 18.547 -3.549 10.211 1 97.38 208 VAL B O 1
ATOM 4071 N N . LYS B 1 209 ? 16.469 -3.283 10.828 1 96.75 209 LYS B N 1
ATOM 4072 C CA . LYS B 1 209 ? 16.359 -2.002 10.133 1 96.75 209 LYS B CA 1
ATOM 4073 C C . LYS B 1 209 ? 15.633 -0.973 11 1 96.75 209 LYS B C 1
ATOM 4075 O O . LYS B 1 209 ? 14.922 -1.335 11.945 1 96.75 209 LYS B O 1
ATOM 4080 N N . PRO B 1 210 ? 15.844 0.382 10.734 1 96.06 210 PRO B N 1
ATOM 4081 C CA . PRO B 1 210 ? 14.977 1.386 11.359 1 96.06 210 PRO B CA 1
ATOM 4082 C C . PRO B 1 210 ? 13.492 1.126 11.094 1 96.06 210 PRO B C 1
ATOM 4084 O O . PRO B 1 210 ? 13.141 0.503 10.094 1 96.06 210 PRO B O 1
ATOM 4087 N N . ASP B 1 211 ? 12.688 1.61 12.039 1 95.31 211 ASP B N 1
ATOM 4088 C CA . ASP B 1 211 ? 11.258 1.308 11.953 1 95.31 211 ASP B CA 1
ATOM 4089 C C . ASP B 1 211 ? 10.57 2.217 10.945 1 95.31 211 ASP B C 1
ATOM 4091 O O . ASP B 1 211 ? 9.609 2.916 11.281 1 95.31 211 ASP B O 1
ATOM 4095 N N . ILE B 1 212 ? 11.086 2.176 9.805 1 95 212 ILE B N 1
ATOM 4096 C CA . ILE B 1 212 ? 10.445 2.707 8.602 1 95 212 ILE B CA 1
ATOM 4097 C C . ILE B 1 212 ? 9.539 1.643 7.988 1 95 212 ILE B C 1
ATOM 4099 O O . ILE B 1 212 ? 9.938 0.483 7.855 1 95 212 ILE B O 1
ATOM 4103 N N . VAL B 1 213 ? 8.406 2.035 7.645 1 95 213 VAL B N 1
ATOM 4104 C CA . VAL B 1 213 ? 7.426 1.065 7.16 1 95 213 VAL B CA 1
ATOM 4105 C C . VAL B 1 213 ? 7.734 0.704 5.707 1 95 213 VAL B C 1
ATOM 4107 O O . VAL B 1 213 ? 7.797 1.58 4.844 1 95 213 VAL B O 1
ATOM 4110 N N . PHE B 1 214 ? 7.945 -0.593 5.469 1 93.44 214 PHE B N 1
ATOM 4111 C CA . PHE B 1 214 ? 8.094 -1.127 4.121 1 93.44 214 PHE B CA 1
ATOM 4112 C C . PHE B 1 214 ? 6.746 -1.588 3.572 1 93.44 214 PHE B C 1
ATOM 4114 O O . PHE B 1 214 ? 5.773 -1.717 4.32 1 93.44 214 PHE B O 1
ATOM 4121 N N . PHE B 1 215 ? 6.719 -1.785 2.291 1 87.94 215 PHE B N 1
ATOM 4122 C CA . PHE B 1 215 ? 5.512 -2.326 1.676 1 87.94 215 PHE B CA 1
ATOM 4123 C C . PHE B 1 215 ? 5.148 -3.674 2.289 1 87.94 215 PHE B C 1
ATOM 4125 O O . PHE B 1 215 ? 6.012 -4.539 2.449 1 87.94 215 PHE B O 1
ATOM 4132 N N . GLY B 1 216 ? 3.861 -3.684 2.635 1 84.06 216 GLY B N 1
ATOM 4133 C CA . GLY B 1 216 ? 3.363 -4.926 3.199 1 84.06 216 GLY B CA 1
ATOM 4134 C C . GLY B 1 216 ? 3.447 -4.973 4.711 1 84.06 216 GLY B C 1
ATOM 4135 O O . GLY B 1 216 ? 2.893 -5.875 5.344 1 84.06 216 GLY B O 1
ATOM 4136 N N . GLU B 1 217 ? 4.129 -4.035 5.219 1 90.88 217 GLU B N 1
ATOM 4137 C CA . GLU B 1 217 ? 4.219 -3.947 6.672 1 90.88 217 GLU B CA 1
ATOM 4138 C C . GLU B 1 217 ? 3.055 -3.143 7.246 1 90.88 217 GLU B C 1
ATOM 4140 O O . GLU B 1 217 ? 2.453 -2.324 6.547 1 90.88 217 GLU B O 1
ATOM 4145 N N . GLN B 1 218 ? 2.83 -3.438 8.539 1 90.81 218 GLN B N 1
ATOM 4146 C CA . GLN B 1 218 ? 1.789 -2.707 9.25 1 90.81 218 GLN B CA 1
ATOM 4147 C C . GLN B 1 218 ? 2.209 -1.263 9.508 1 90.81 218 GLN B C 1
ATOM 4149 O O . GLN B 1 218 ? 3.352 -1.001 9.891 1 90.81 218 GLN B O 1
ATOM 4154 N N . LEU B 1 219 ? 1.3 -0.372 9.242 1 93.81 219 LEU B N 1
ATOM 4155 C CA . LEU B 1 219 ? 1.558 1.014 9.617 1 93.81 219 LEU B CA 1
ATOM 4156 C C . LEU B 1 219 ? 1.632 1.161 11.133 1 93.81 219 LEU B C 1
ATOM 4158 O O . LEU B 1 219 ? 1.142 0.302 11.867 1 93.81 219 LEU B O 1
ATOM 4162 N N . PRO B 1 220 ? 2.256 2.223 11.617 1 94.5 220 PRO B N 1
ATOM 4163 C CA . PRO B 1 220 ? 2.387 2.438 13.055 1 94.5 220 PRO B CA 1
ATOM 4164 C C . PRO B 1 220 ? 1.037 2.486 13.773 1 94.5 220 PRO B C 1
ATOM 4166 O O . PRO B 1 220 ? 0.071 3.039 13.234 1 94.5 220 PRO B O 1
ATOM 4169 N N . GLU B 1 221 ? 1.021 1.922 14.938 1 91.25 221 GLU B N 1
ATOM 4170 C CA . GLU B 1 221 ? -0.209 1.877 15.719 1 91.25 221 GLU B CA 1
ATOM 4171 C C . GLU B 1 221 ? -0.771 3.277 15.945 1 91.25 221 GLU B C 1
ATOM 4173 O O . GLU B 1 221 ? -1.984 3.484 15.867 1 91.25 221 GLU B O 1
ATOM 4178 N N . ARG B 1 222 ? 0.067 4.18 16.234 1 94.25 222 ARG B N 1
ATOM 4179 C CA . ARG B 1 222 ? -0.361 5.555 16.469 1 94.25 222 ARG B CA 1
ATOM 4180 C C . ARG B 1 222 ? -1.099 6.113 15.25 1 94.25 222 ARG B C 1
ATOM 4182 O O . ARG B 1 222 ? -2.102 6.812 15.398 1 94.25 222 ARG B O 1
ATOM 4189 N N . TYR B 1 223 ? -0.587 5.828 14.086 1 96.12 223 TYR B N 1
ATOM 4190 C CA . TYR B 1 223 ? -1.266 6.254 12.867 1 96.12 223 TYR B CA 1
ATOM 4191 C C . TYR B 1 223 ? -2.664 5.652 12.781 1 96.12 223 TYR B C 1
ATOM 4193 O O . TYR B 1 223 ? -3.635 6.363 12.508 1 96.12 223 TYR B O 1
ATOM 4201 N N . ILE B 1 224 ? -2.754 4.383 12.984 1 91.69 224 ILE B N 1
ATOM 4202 C CA . ILE B 1 224 ? -4.02 3.668 12.859 1 91.69 224 ILE B CA 1
ATOM 4203 C C . ILE B 1 224 ? -5.031 4.242 13.852 1 91.69 224 ILE B C 1
ATOM 4205 O O . ILE B 1 224 ? -6.16 4.562 13.477 1 91.69 224 ILE B O 1
ATOM 4209 N N . GLU B 1 225 ? -4.609 4.418 15.008 1 92.06 225 GLU B N 1
ATOM 4210 C CA . GLU B 1 225 ? -5.504 4.879 16.062 1 92.06 225 GLU B CA 1
ATOM 4211 C C . GLU B 1 225 ? -6.004 6.293 15.789 1 92.06 225 GLU B C 1
ATOM 4213 O O . GLU B 1 225 ? -7.211 6.551 15.836 1 92.06 225 GLU B O 1
ATOM 4218 N N . LEU B 1 226 ? -5.145 7.156 15.477 1 96.38 226 LEU B N 1
ATOM 4219 C CA . LEU B 1 226 ? -5.504 8.562 15.352 1 96.38 226 LEU B CA 1
ATOM 4220 C C . LEU B 1 226 ? -6.199 8.828 14.016 1 96.38 226 LEU B C 1
ATOM 4222 O O . LEU B 1 226 ? -7.035 9.727 13.914 1 96.38 226 LEU B O 1
ATOM 4226 N N . SER B 1 227 ? -5.836 8.031 13 1 95.06 227 SER B N 1
ATOM 4227 C CA . SER B 1 227 ? -6.461 8.211 11.695 1 95.06 227 SER B CA 1
ATOM 4228 C C . SER B 1 227 ? -7.941 7.84 11.734 1 95.06 227 SER B C 1
ATOM 4230 O O . SER B 1 227 ? -8.719 8.258 10.875 1 95.06 227 SER B O 1
ATOM 4232 N N . MET B 1 228 ? -8.344 7.07 12.688 1 89.75 228 MET B N 1
ATOM 4233 C CA . MET B 1 228 ? -9.727 6.621 12.82 1 89.75 228 MET B CA 1
ATOM 4234 C C . MET B 1 228 ? -10.617 7.75 13.312 1 89.75 228 MET B C 1
ATOM 4236 O O . MET B 1 228 ? -11.82 7.762 13.047 1 89.75 228 MET B O 1
ATOM 4240 N N . ASN B 1 229 ? -10.039 8.742 13.992 1 93.38 229 ASN B N 1
ATOM 4241 C CA . ASN B 1 229 ? -10.883 9.734 14.648 1 93.38 229 ASN B CA 1
ATOM 4242 C C . ASN B 1 229 ? -10.547 11.148 14.188 1 93.38 229 ASN B C 1
ATOM 4244 O O . ASN B 1 229 ? -11.445 11.969 13.984 1 93.38 229 ASN B O 1
ATOM 4248 N N . ASP B 1 230 ? -9.312 11.422 13.93 1 97.31 230 ASP B N 1
ATOM 4249 C CA . ASP B 1 230 ? -8.852 12.789 13.734 1 97.31 230 ASP B CA 1
ATOM 4250 C C . ASP B 1 230 ? -9.539 13.43 12.531 1 97.31 230 ASP B C 1
ATOM 4252 O O . ASP B 1 230 ? -9.961 14.586 12.594 1 97.31 230 ASP B O 1
ATOM 4256 N N . PRO B 1 231 ? -9.703 12.68 11.438 1 96.25 231 PRO B N 1
ATOM 4257 C CA . PRO B 1 231 ? -10.367 13.312 10.297 1 96.25 231 PRO B CA 1
ATOM 4258 C C . PRO B 1 231 ? -11.781 13.781 10.617 1 96.25 231 PRO B C 1
ATOM 4260 O O . PRO B 1 231 ? -12.258 14.766 10.047 1 96.25 231 PRO B O 1
ATOM 4263 N N . PHE B 1 232 ? -12.383 13.219 11.523 1 93.62 232 PHE B N 1
ATOM 4264 C CA . PHE B 1 232 ? -13.773 13.523 11.836 1 93.62 232 PHE B CA 1
ATOM 4265 C C . PHE B 1 232 ? -13.852 14.602 12.914 1 93.62 232 PHE B C 1
ATOM 4267 O O . PHE B 1 232 ? -14.922 15.172 13.148 1 93.62 232 PHE B O 1
ATOM 4274 N N . LEU B 1 233 ? -12.781 14.828 13.523 1 97 233 LEU B N 1
ATOM 4275 C CA . LEU B 1 233 ? -12.727 15.867 14.555 1 97 233 LEU B CA 1
ATOM 4276 C C . LEU B 1 233 ? -12.281 17.203 13.953 1 97 233 LEU B C 1
ATOM 4278 O O . LEU B 1 233 ? -12.531 18.266 14.531 1 97 233 LEU B O 1
ATOM 4282 N N . ALA B 1 234 ? -11.656 17.125 12.828 1 98.12 234 ALA B N 1
ATOM 4283 C CA . ALA B 1 234 ? -11.062 18.312 12.227 1 98.12 234 ALA B CA 1
ATOM 4284 C C . ALA B 1 234 ? -12.141 19.297 11.766 1 98.12 234 ALA B C 1
ATOM 4286 O O . ALA B 1 234 ? -13.188 18.891 11.266 1 98.12 234 ALA B O 1
ATOM 4287 N N . ASP B 1 235 ? -11.875 20.594 11.914 1 98.56 235 ASP B N 1
ATOM 4288 C CA . ASP B 1 235 ? -12.773 21.609 11.383 1 98.56 235 ASP B CA 1
ATOM 4289 C C . ASP B 1 235 ? -12.125 22.375 10.234 1 98.56 235 ASP B C 1
ATOM 4291 O O . ASP B 1 235 ? -12.719 23.297 9.68 1 98.56 235 ASP B O 1
ATOM 4295 N N . PHE B 1 236 ? -10.922 22.016 9.922 1 98.75 236 PHE B N 1
ATOM 4296 C CA . PHE B 1 236 ? -10.164 22.531 8.781 1 98.75 236 PHE B CA 1
ATOM 4297 C C . PHE B 1 236 ? -9.07 21.547 8.375 1 98.75 236 PHE B C 1
ATOM 4299 O O . PHE B 1 236 ? -8.398 20.969 9.234 1 98.75 236 PHE B O 1
ATOM 4306 N N . LEU B 1 237 ? -8.898 21.297 7.055 1 98.75 237 LEU B N 1
ATOM 4307 C CA . LEU B 1 237 ? -7.844 20.406 6.562 1 98.75 237 LEU B CA 1
ATOM 4308 C C . LEU B 1 237 ? -6.871 21.156 5.664 1 98.75 237 LEU B C 1
ATOM 4310 O O . LEU B 1 237 ? -7.293 21.891 4.762 1 98.75 237 LEU B O 1
ATOM 4314 N N . ILE B 1 238 ? -5.582 21.062 5.949 1 98.88 238 ILE B N 1
ATOM 4315 C CA . ILE B 1 238 ? -4.539 21.562 5.059 1 98.88 238 ILE B CA 1
ATOM 4316 C C . ILE B 1 238 ? -3.68 20.391 4.566 1 98.88 238 ILE B C 1
ATOM 4318 O O . ILE B 1 238 ? -3.17 19.609 5.363 1 98.88 238 ILE B O 1
ATOM 4322 N N . VAL B 1 239 ? -3.59 20.25 3.285 1 98.88 239 VAL B N 1
ATOM 4323 C CA . VAL B 1 239 ? -2.73 19.25 2.662 1 98.88 239 VAL B CA 1
ATOM 4324 C C . VAL B 1 239 ? -1.565 19.938 1.953 1 98.88 239 VAL B C 1
ATOM 4326 O O . VAL B 1 239 ? -1.772 20.844 1.136 1 98.88 239 VAL B O 1
ATOM 4329 N N . ILE B 1 240 ? -0.324 19.5 2.281 1 98.62 240 ILE B N 1
ATOM 4330 C CA . ILE B 1 240 ? 0.842 20.219 1.774 1 98.62 240 ILE B CA 1
ATOM 4331 C C . ILE B 1 240 ? 1.809 19.219 1.121 1 98.62 240 ILE B C 1
ATOM 4333 O O . ILE B 1 240 ? 2.35 18.344 1.79 1 98.62 240 ILE B O 1
ATOM 4337 N N . GLY B 1 241 ? 2.035 19.375 -0.129 1 96.94 241 GLY B N 1
ATOM 4338 C CA . GLY B 1 241 ? 3.162 18.734 -0.798 1 96.94 241 GLY B CA 1
ATOM 4339 C C . GLY B 1 241 ? 3.035 17.234 -0.888 1 96.94 241 GLY B C 1
ATOM 4340 O O . GLY B 1 241 ? 3.959 16.5 -0.523 1 96.94 241 GLY B O 1
ATOM 4341 N N . THR B 1 242 ? 1.959 16.734 -1.439 1 95.81 242 THR B N 1
ATOM 4342 C CA . THR B 1 242 ? 1.753 15.297 -1.59 1 95.81 242 THR B CA 1
ATOM 4343 C C . THR B 1 242 ? 0.986 14.992 -2.873 1 95.81 242 THR B C 1
ATOM 4345 O O . THR B 1 242 ? 0.163 15.797 -3.316 1 95.81 242 THR B O 1
ATOM 4348 N N . SER B 1 243 ? 1.3 13.82 -3.443 1 91.31 243 SER B N 1
ATOM 4349 C CA . SER B 1 243 ? 0.569 13.375 -4.625 1 91.31 243 SER B CA 1
ATOM 4350 C C . SER B 1 243 ? -0.758 12.727 -4.238 1 91.31 243 SER B C 1
ATOM 4352 O O . SER B 1 243 ? -1.616 12.5 -5.098 1 91.31 243 SER B O 1
ATOM 4354 N N . LEU B 1 244 ? -0.979 12.477 -3.043 1 93.12 244 LEU B N 1
ATOM 4355 C CA . LEU B 1 244 ? -2.16 11.797 -2.521 1 93.12 244 LEU B CA 1
ATOM 4356 C C . LEU B 1 244 ? -2.461 10.531 -3.324 1 93.12 244 LEU B C 1
ATOM 4358 O O . LEU B 1 244 ? -3.609 10.297 -3.711 1 93.12 244 LEU B O 1
ATOM 4362 N N . GLN B 1 245 ? -1.378 9.734 -3.479 1 85.25 245 GLN B N 1
ATOM 4363 C CA . GLN B 1 245 ? -1.522 8.531 -4.285 1 85.25 245 GLN B CA 1
ATOM 4364 C C . GLN B 1 245 ? -1.372 7.273 -3.43 1 85.25 245 GLN B C 1
ATOM 4366 O O . GLN B 1 245 ? -1.789 6.188 -3.834 1 85.25 245 GLN B O 1
ATOM 4371 N N . VAL B 1 246 ? -0.824 7.406 -2.352 1 85.5 246 VAL B N 1
ATOM 4372 C CA . VAL B 1 246 ? -0.511 6.227 -1.553 1 85.5 246 VAL B CA 1
ATOM 4373 C C . VAL B 1 246 ? -1.553 6.055 -0.45 1 85.5 246 VAL B C 1
ATOM 4375 O O . VAL B 1 246 ? -1.668 6.902 0.439 1 85.5 246 VAL B O 1
ATOM 4378 N N . TYR B 1 247 ? -2.256 5.012 -0.544 1 88.19 247 TYR B N 1
ATOM 4379 C CA . TYR B 1 247 ? -3.264 4.691 0.46 1 88.19 247 TYR B CA 1
ATOM 4380 C C . TYR B 1 247 ? -2.67 3.844 1.579 1 88.19 247 TYR B C 1
ATOM 4382 O O . TYR B 1 247 ? -1.739 3.068 1.351 1 88.19 247 TYR B O 1
ATOM 4390 N N . PRO B 1 248 ? -3.195 4.031 2.795 1 91.19 248 PRO B N 1
ATOM 4391 C CA . PRO B 1 248 ? -4.449 4.695 3.154 1 91.19 248 PRO B CA 1
ATOM 4392 C C . PRO B 1 248 ? -4.266 6.18 3.455 1 91.19 248 PRO B C 1
ATOM 4394 O O . PRO B 1 248 ? -5.246 6.895 3.689 1 91.19 248 PRO B O 1
ATOM 4397 N N . PHE B 1 249 ? -3.053 6.672 3.447 1 95.06 249 PHE B N 1
ATOM 4398 C CA . PHE B 1 249 ? -2.785 8.055 3.824 1 95.06 249 PHE B CA 1
ATOM 4399 C C . PHE B 1 249 ? -3.609 9.016 2.977 1 95.06 249 PHE B C 1
ATOM 4401 O O . PHE B 1 249 ? -4.25 9.93 3.506 1 95.06 249 PHE B O 1
ATOM 4408 N N . ALA B 1 250 ? -3.645 8.75 1.739 1 93.75 250 ALA B N 1
ATOM 4409 C CA . ALA B 1 250 ? -4.363 9.609 0.802 1 93.75 250 ALA B CA 1
ATOM 4410 C C . ALA B 1 250 ? -5.848 9.68 1.152 1 93.75 250 ALA B C 1
ATOM 4412 O O . ALA B 1 250 ? -6.5 10.703 0.909 1 93.75 250 ALA B O 1
ATOM 4413 N N . GLY B 1 251 ? -6.359 8.664 1.726 1 93.38 251 GLY B N 1
ATOM 4414 C CA . GLY B 1 251 ? -7.773 8.594 2.049 1 93.38 251 GLY B CA 1
ATOM 4415 C C . GLY B 1 251 ? -8.188 9.555 3.146 1 93.38 251 GLY B C 1
ATOM 4416 O O . GLY B 1 251 ? -9.352 9.93 3.248 1 93.38 251 GLY B O 1
ATOM 4417 N N . LEU B 1 252 ? -7.262 9.984 3.932 1 95.62 252 LEU B N 1
ATOM 4418 C CA . LEU B 1 252 ? -7.555 10.883 5.043 1 95.62 252 LEU B CA 1
ATOM 4419 C C . LEU B 1 252 ? -8.172 12.18 4.539 1 95.62 252 LEU B C 1
ATOM 4421 O O . LEU B 1 252 ? -9.07 12.742 5.188 1 95.62 252 LEU B O 1
ATOM 4425 N N . ALA B 1 253 ? -7.746 12.609 3.414 1 96.38 253 ALA B N 1
ATOM 4426 C CA . ALA B 1 253 ? -8.25 13.859 2.85 1 96.38 253 ALA B CA 1
ATOM 4427 C C . ALA B 1 253 ? -9.719 13.742 2.475 1 96.38 253 ALA B C 1
ATOM 4429 O O . ALA B 1 253 ? -10.438 14.742 2.436 1 96.38 253 ALA B O 1
ATOM 4430 N N . ASN B 1 254 ? -10.125 12.562 2.209 1 93.94 254 ASN B N 1
ATOM 4431 C CA . ASN B 1 254 ? -11.5 12.336 1.785 1 93.94 254 ASN B CA 1
ATOM 4432 C C . ASN B 1 254 ? -12.391 11.961 2.963 1 93.94 254 ASN B C 1
ATOM 4434 O O . ASN B 1 254 ? -13.617 11.969 2.846 1 93.94 254 ASN B O 1
ATOM 4438 N N . MET B 1 255 ? -11.805 11.656 3.984 1 92.62 255 MET B N 1
ATOM 4439 C CA . MET B 1 255 ? -12.562 11.211 5.148 1 92.62 255 MET B CA 1
ATOM 4440 C C . MET B 1 255 ? -13.102 12.398 5.934 1 92.62 255 MET B C 1
ATOM 4442 O O . MET B 1 255 ? -14.031 12.25 6.734 1 92.62 255 MET B O 1
ATOM 4446 N N . VAL B 1 256 ? -12.508 13.531 5.734 1 95.25 256 VAL B N 1
ATOM 4447 C CA . VAL B 1 256 ? -12.992 14.734 6.41 1 95.25 256 VAL B CA 1
ATOM 4448 C C . VAL B 1 256 ? -14.406 15.055 5.941 1 95.25 256 VAL B C 1
ATOM 4450 O O . VAL B 1 256 ? -14.711 14.977 4.746 1 95.25 256 VAL B O 1
ATOM 4453 N N . PRO B 1 257 ? -15.273 15.445 6.875 1 93.38 257 PRO B N 1
ATOM 4454 C CA . PRO B 1 257 ? -16.656 15.75 6.5 1 93.38 257 PRO B CA 1
ATOM 4455 C C . PRO B 1 257 ? -16.75 16.812 5.414 1 93.38 257 PRO B C 1
ATOM 4457 O O . PRO B 1 257 ? -15.859 17.656 5.281 1 93.38 257 PRO B O 1
ATOM 4460 N N . SER B 1 258 ? -17.891 16.781 4.715 1 92.75 258 SER B N 1
ATOM 4461 C CA . SER B 1 258 ? -18.062 17.594 3.518 1 92.75 258 SER B CA 1
ATOM 4462 C C . SER B 1 258 ? -18.156 19.078 3.867 1 92.75 258 SER B C 1
ATOM 4464 O O . SER B 1 258 ? -17.906 19.938 3.023 1 92.75 258 SER B O 1
ATOM 4466 N N . ASN B 1 259 ? -18.531 19.375 5.023 1 94.69 259 ASN B N 1
ATOM 4467 C CA . ASN B 1 259 ? -18.703 20.766 5.414 1 94.69 259 ASN B CA 1
ATOM 4468 C C . ASN B 1 259 ? -17.375 21.391 5.875 1 94.69 259 ASN B C 1
ATOM 4470 O O . ASN B 1 259 ? -17.312 22.578 6.152 1 94.69 259 ASN B O 1
ATOM 4474 N N . VAL B 1 260 ? -16.406 20.562 5.957 1 96.94 260 VAL B N 1
ATOM 4475 C CA . VAL B 1 260 ? -15.094 21.047 6.398 1 96.94 260 VAL B CA 1
ATOM 4476 C C . VAL B 1 260 ? -14.312 21.578 5.207 1 96.94 260 VAL B C 1
ATOM 4478 O O . VAL B 1 260 ? -14.25 20.938 4.152 1 96.94 260 VAL B O 1
ATOM 4481 N N . THR B 1 261 ? -13.734 22.781 5.367 1 97.75 261 THR B N 1
ATOM 4482 C CA . THR B 1 261 ? -12.891 23.375 4.336 1 97.75 261 THR B CA 1
ATOM 4483 C C . THR B 1 261 ? -11.602 22.594 4.18 1 97.75 261 THR B C 1
ATOM 4485 O O . THR B 1 261 ? -10.977 22.203 5.168 1 97.75 261 THR B O 1
ATOM 4488 N N . ARG B 1 262 ? -11.281 22.281 2.953 1 98.12 262 ARG B N 1
ATOM 4489 C CA . ARG B 1 262 ? -10 21.672 2.648 1 98.12 262 ARG B CA 1
ATOM 4490 C C . ARG B 1 262 ? -9.125 22.594 1.812 1 98.12 262 ARG B C 1
ATOM 4492 O O . ARG B 1 262 ? -9.578 23.125 0.794 1 98.12 262 ARG B O 1
ATOM 4499 N N . MET B 1 263 ? -7.902 22.781 2.232 1 98.62 263 MET B N 1
ATOM 4500 C CA . MET B 1 263 ? -6.934 23.594 1.494 1 98.62 263 MET B CA 1
ATOM 4501 C C . MET B 1 263 ? -5.762 22.75 1.021 1 98.62 263 MET B C 1
ATOM 4503 O O . MET B 1 263 ? -5.137 22.047 1.818 1 98.62 263 MET B O 1
ATOM 4507 N N . LEU B 1 264 ? -5.531 22.766 -0.252 1 98.69 264 LEU B N 1
ATOM 4508 C CA . LEU B 1 264 ? -4.391 22.078 -0.855 1 98.69 264 LEU B CA 1
ATOM 4509 C C . LEU B 1 264 ? -3.299 23.078 -1.231 1 98.69 264 LEU B C 1
ATOM 4511 O O . LEU B 1 264 ? -3.553 24.047 -1.956 1 98.69 264 LEU B O 1
ATOM 4515 N N . ILE B 1 265 ? -2.133 22.922 -0.674 1 98.56 265 ILE B N 1
ATOM 4516 C CA . ILE B 1 265 ? -0.934 23.656 -1.062 1 98.56 265 ILE B CA 1
ATOM 4517 C C . ILE B 1 265 ? 0.063 22.703 -1.721 1 98.56 265 ILE B C 1
ATOM 4519 O O . ILE B 1 265 ? 0.771 21.969 -1.035 1 98.56 265 ILE B O 1
ATOM 4523 N N . ASN B 1 266 ? 0.088 22.75 -2.998 1 97.75 266 ASN B N 1
ATOM 4524 C CA . ASN B 1 266 ? 0.809 21.75 -3.791 1 97.75 266 ASN B CA 1
ATOM 4525 C C . ASN B 1 266 ? 1.226 22.312 -5.148 1 97.75 266 ASN B C 1
ATOM 4527 O O . ASN B 1 266 ? 0.684 23.328 -5.598 1 97.75 266 ASN B O 1
ATOM 4531 N N . ARG B 1 267 ? 2.213 21.672 -5.77 1 95.19 267 ARG B N 1
ATOM 4532 C CA . ARG B 1 267 ? 2.611 22.094 -7.105 1 95.19 267 ARG B CA 1
ATOM 4533 C C . ARG B 1 267 ? 1.464 21.938 -8.102 1 95.19 267 ARG B C 1
ATOM 4535 O O . ARG B 1 267 ? 1.195 22.844 -8.891 1 95.19 267 ARG B O 1
ATOM 4542 N N . GLU B 1 268 ? 0.814 20.844 -8.031 1 95.56 268 GLU B N 1
ATOM 4543 C CA . GLU B 1 268 ? -0.331 20.547 -8.883 1 95.56 268 GLU B CA 1
ATOM 4544 C C . GLU B 1 268 ? -1.519 20.047 -8.062 1 95.56 268 GLU B C 1
ATOM 4546 O O . GLU B 1 268 ? -1.354 19.625 -6.918 1 95.56 268 GLU B O 1
ATOM 4551 N N . THR B 1 269 ? -2.691 20.219 -8.695 1 96.75 269 THR B N 1
ATOM 4552 C CA . THR B 1 269 ? -3.891 19.688 -8.055 1 96.75 269 THR B CA 1
ATOM 4553 C C . THR B 1 269 ? -3.854 18.156 -8 1 96.75 269 THR B C 1
ATOM 4555 O O . THR B 1 269 ? -3.469 17.516 -8.977 1 96.75 269 THR B O 1
ATOM 4558 N N . VAL B 1 270 ? -4.203 17.609 -6.898 1 95.25 270 VAL B N 1
ATOM 4559 C CA . VAL B 1 270 ? -4.141 16.156 -6.719 1 95.25 270 VAL B CA 1
ATOM 4560 C C . VAL B 1 270 ? -5.395 15.672 -6 1 95.25 270 VAL B C 1
ATOM 4562 O O . VAL B 1 270 ? -6.129 16.469 -5.406 1 95.25 270 VAL B O 1
ATOM 4565 N N . GLY B 1 271 ? -5.605 14.391 -6.102 1 91.75 271 GLY B N 1
ATOM 4566 C CA . GLY B 1 271 ? -6.73 13.781 -5.41 1 91.75 271 GLY B CA 1
ATOM 4567 C C . GLY B 1 271 ? -8.07 14.352 -5.832 1 91.75 271 GLY B C 1
ATOM 4568 O O . GLY B 1 271 ? -8.289 14.625 -7.016 1 91.75 271 GLY B O 1
ATOM 4569 N N . SER B 1 272 ? -8.938 14.492 -4.84 1 92.25 272 SER B N 1
ATOM 4570 C CA . SER B 1 272 ? -10.289 14.945 -5.125 1 92.25 272 SER B CA 1
ATOM 4571 C C . SER B 1 272 ? -10.414 16.453 -4.926 1 92.25 272 SER B C 1
ATOM 4573 O O . SER B 1 272 ? -11.523 16.984 -4.844 1 92.25 272 SER B O 1
ATOM 4575 N N . PHE B 1 273 ? -9.328 17.047 -4.754 1 95.81 273 PHE B N 1
ATOM 4576 C CA . PHE B 1 273 ? -9.383 18.484 -4.52 1 95.81 273 PHE B CA 1
ATOM 4577 C C . PHE B 1 273 ? -9.961 19.219 -5.727 1 95.81 273 PHE B C 1
ATOM 4579 O O . PHE B 1 273 ? -9.617 18.906 -6.871 1 95.81 273 PHE B O 1
ATOM 4586 N N . GLY B 1 274 ? -10.781 20.188 -5.457 1 93.44 274 GLY B N 1
ATOM 4587 C CA . GLY B 1 274 ? -11.477 20.891 -6.516 1 93.44 274 GLY B CA 1
ATOM 4588 C C . GLY B 1 274 ? -12.883 20.375 -6.766 1 93.44 274 GLY B C 1
ATOM 4589 O O . GLY B 1 274 ? -13.672 21.031 -7.461 1 93.44 274 GLY B O 1
ATOM 4590 N N . MET B 1 275 ? -13.203 19.375 -6.07 1 90.75 275 MET B N 1
ATOM 4591 C CA . MET B 1 275 ? -14.508 18.75 -6.312 1 90.75 275 MET B CA 1
ATOM 4592 C C . MET B 1 275 ? -15.539 19.234 -5.301 1 90.75 275 MET B C 1
ATOM 4594 O O . MET B 1 275 ? -16.734 19.078 -5.52 1 90.75 275 MET B O 1
ATOM 4598 N N . ARG B 1 276 ? -15.086 19.719 -4.188 1 92.31 276 ARG B N 1
ATOM 4599 C CA . ARG B 1 276 ? -15.977 20.281 -3.178 1 92.31 276 ARG B CA 1
ATOM 4600 C C . ARG B 1 276 ? -16.062 21.797 -3.293 1 92.31 276 ARG B C 1
ATOM 4602 O O . ARG B 1 276 ? -15.062 22.453 -3.623 1 92.31 276 ARG B O 1
ATOM 4609 N N . ASP B 1 277 ? -17.125 22.328 -2.916 1 91.31 277 ASP B N 1
ATOM 4610 C CA . ASP B 1 277 ? -17.328 23.781 -3.006 1 91.31 277 ASP B CA 1
ATOM 4611 C C . ASP B 1 277 ? -16.391 24.516 -2.053 1 91.31 277 ASP B C 1
ATOM 4613 O O . ASP B 1 277 ? -15.969 25.641 -2.342 1 91.31 277 ASP B O 1
ATOM 4617 N N . ASN B 1 278 ? -16.125 23.891 -0.992 1 93.88 278 ASN B N 1
ATOM 4618 C CA . ASN B 1 278 ? -15.328 24.578 0.019 1 93.88 278 ASN B CA 1
ATOM 4619 C C . ASN B 1 278 ? -13.852 24.188 -0.083 1 93.88 278 ASN B C 1
ATOM 4621 O O . ASN B 1 278 ? -13.086 24.406 0.854 1 93.88 278 ASN B O 1
ATOM 4625 N N . ASP B 1 279 ? -13.484 23.641 -1.205 1 97.12 279 ASP B N 1
ATOM 4626 C CA . ASP B 1 279 ? -12.078 23.375 -1.479 1 97.12 279 ASP B CA 1
ATOM 4627 C C . ASP B 1 279 ? -11.344 24.641 -1.894 1 97.12 279 ASP B C 1
ATOM 4629 O O . ASP B 1 279 ? -11.883 25.469 -2.643 1 97.12 279 ASP B O 1
ATOM 4633 N N . VAL B 1 280 ? -10.164 24.828 -1.396 1 98 280 VAL B N 1
ATOM 4634 C CA . VAL B 1 280 ? -9.25 25.875 -1.825 1 98 280 VAL B CA 1
ATOM 4635 C C . VAL B 1 280 ? -7.945 25.25 -2.316 1 98 280 VAL B C 1
ATOM 4637 O O . VAL B 1 280 ? -7.301 24.5 -1.593 1 98 280 VAL B O 1
ATOM 4640 N N . VAL B 1 281 ? -7.609 25.578 -3.502 1 97.94 281 VAL B N 1
ATOM 4641 C CA . VAL B 1 281 ? -6.414 24.984 -4.098 1 97.94 281 VAL B CA 1
ATOM 4642 C C . VAL B 1 281 ? -5.395 26.078 -4.402 1 97.94 281 VAL B C 1
ATOM 4644 O O . VAL B 1 281 ? -5.68 27.016 -5.164 1 97.94 281 VAL B O 1
ATOM 4647 N N . LEU B 1 282 ? -4.266 25.969 -3.803 1 97.88 282 LEU B N 1
ATOM 4648 C CA . LEU B 1 282 ? -3.125 26.844 -4.078 1 97.88 282 LEU B CA 1
ATOM 4649 C C . LEU B 1 282 ? -2.033 26.078 -4.824 1 97.88 282 LEU B C 1
ATOM 4651 O O . LEU B 1 282 ? -1.15 25.484 -4.203 1 97.88 282 LEU B O 1
ATOM 4655 N N . ASN B 1 283 ? -2.076 26.203 -6.125 1 97.06 283 ASN B N 1
ATOM 4656 C CA . ASN B 1 283 ? -1.092 25.531 -6.961 1 97.06 283 ASN B CA 1
ATOM 4657 C C . ASN B 1 283 ? 0.176 26.359 -7.121 1 97.06 283 ASN B C 1
ATOM 4659 O O . ASN B 1 283 ? 0.114 27.594 -7.156 1 97.06 283 ASN B O 1
ATOM 4663 N N . GLY B 1 284 ? 1.262 25.75 -7.254 1 96.5 284 GLY B N 1
ATOM 4664 C CA . GLY B 1 284 ? 2.529 26.438 -7.449 1 96.5 284 GLY B CA 1
ATOM 4665 C C . GLY B 1 284 ? 3.572 26.078 -6.41 1 96.5 284 GLY B C 1
ATOM 4666 O O . GLY B 1 284 ? 3.508 25 -5.812 1 96.5 284 GLY B O 1
ATOM 4667 N N . ASP B 1 285 ? 4.5 26.938 -6.316 1 96.69 285 ASP B N 1
ATOM 4668 C CA . ASP B 1 285 ? 5.574 26.703 -5.363 1 96.69 285 ASP B CA 1
ATOM 4669 C C . ASP B 1 285 ? 5.047 26.672 -3.932 1 96.69 285 ASP B C 1
ATOM 4671 O O . ASP B 1 285 ? 4.352 27.609 -3.508 1 96.69 285 ASP B O 1
ATOM 4675 N N . ILE B 1 286 ? 5.418 25.688 -3.209 1 97.06 286 ILE B N 1
ATOM 4676 C CA . ILE B 1 286 ? 4.84 25.438 -1.894 1 97.06 286 ILE B CA 1
ATOM 4677 C C . ILE B 1 286 ? 5.277 26.531 -0.922 1 97.06 286 ILE B C 1
ATOM 4679 O O . ILE B 1 286 ? 4.453 27.094 -0.195 1 97.06 286 ILE B O 1
ATOM 4683 N N . THR B 1 287 ? 6.543 26.906 -0.944 1 97.38 287 THR B N 1
ATOM 4684 C CA . THR B 1 287 ? 7.043 27.906 -0.013 1 97.38 287 THR B CA 1
ATOM 4685 C C . THR B 1 287 ? 6.426 29.281 -0.305 1 97.38 287 THR B C 1
ATOM 4687 O O . THR B 1 287 ? 6.082 30.016 0.617 1 97.38 287 THR B O 1
ATOM 4690 N N . SER B 1 288 ? 6.254 29.562 -1.535 1 98 288 SER B N 1
ATOM 4691 C CA . SER B 1 288 ? 5.621 30.812 -1.928 1 98 288 SER B CA 1
ATOM 4692 C C . SER B 1 288 ? 4.164 30.859 -1.475 1 98 288 SER B C 1
ATOM 4694 O O . SER B 1 288 ? 3.691 31.891 -0.999 1 98 288 SER B O 1
ATOM 4696 N N . ASN B 1 289 ? 3.496 29.781 -1.637 1 98.38 289 ASN B N 1
ATOM 4697 C CA . ASN B 1 289 ? 2.09 29.734 -1.252 1 98.38 289 ASN B CA 1
ATOM 4698 C C . ASN B 1 289 ? 1.921 29.781 0.264 1 98.38 289 ASN B C 1
ATOM 4700 O O . ASN B 1 289 ? 0.944 30.344 0.766 1 98.38 289 ASN B O 1
ATOM 4704 N N . ILE B 1 290 ? 2.85 29.234 0.966 1 98.5 290 ILE B N 1
ATOM 4705 C CA . ILE B 1 290 ? 2.83 29.312 2.422 1 98.5 290 ILE B CA 1
ATOM 4706 C C . ILE B 1 290 ? 3.039 30.766 2.854 1 98.5 290 ILE B C 1
ATOM 4708 O O . ILE B 1 290 ? 2.371 31.25 3.77 1 98.5 290 ILE B O 1
ATOM 4712 N N . GLU B 1 291 ? 3.957 31.391 2.168 1 98 291 GLU B N 1
ATOM 4713 C CA . GLU B 1 291 ? 4.168 32.812 2.432 1 98 291 GLU B CA 1
ATOM 4714 C C . GLU B 1 291 ? 2.895 33.625 2.184 1 98 291 GLU B C 1
ATOM 4716 O O . GLU B 1 291 ? 2.512 34.438 3.004 1 98 291 GLU B O 1
ATOM 4721 N N . LEU B 1 292 ? 2.279 33.344 1.086 1 97.94 292 LEU B N 1
ATOM 4722 C CA . LEU B 1 292 ? 1.031 34 0.736 1 97.94 292 LEU B CA 1
ATOM 4723 C C . LEU B 1 292 ? -0.019 33.812 1.823 1 97.94 292 LEU B C 1
ATOM 4725 O O . LEU B 1 292 ? -0.678 34.75 2.242 1 97.94 292 LEU B O 1
ATOM 4729 N N . LEU B 1 293 ? -0.182 32.594 2.26 1 98.31 293 LEU B N 1
ATOM 4730 C CA . LEU B 1 293 ? -1.164 32.281 3.289 1 98.31 293 LEU B CA 1
ATOM 4731 C C . LEU B 1 293 ? -0.818 32.969 4.605 1 98.31 293 LEU B C 1
ATOM 4733 O O . LEU B 1 293 ? -1.688 33.562 5.254 1 98.31 293 LEU B O 1
ATOM 4737 N N . ALA B 1 294 ? 0.446 32.906 4.98 1 98.44 294 ALA B N 1
ATOM 4738 C CA . ALA B 1 294 ? 0.878 33.531 6.234 1 98.44 294 ALA B CA 1
ATOM 4739 C C . ALA B 1 294 ? 0.617 35.031 6.227 1 98.44 294 ALA B C 1
ATOM 4741 O O . ALA B 1 294 ? 0.198 35.594 7.238 1 98.44 294 ALA B O 1
ATOM 4742 N N . LYS B 1 295 ? 0.864 35.656 5.133 1 98.06 295 LYS B N 1
ATOM 4743 C CA . LYS B 1 295 ? 0.613 37.094 5.004 1 98.06 295 LYS B CA 1
ATOM 4744 C C . LYS B 1 295 ? -0.878 37.406 5.102 1 98.06 295 LYS B C 1
ATOM 4746 O O . LYS B 1 295 ? -1.281 38.344 5.793 1 98.06 295 LYS B O 1
ATOM 4751 N N . GLU B 1 296 ? -1.641 36.594 4.395 1 97.44 296 GLU B N 1
ATOM 4752 C CA . GLU B 1 296 ? -3.088 36.781 4.457 1 97.44 296 GLU B CA 1
ATOM 4753 C C . GLU B 1 296 ? -3.602 36.625 5.887 1 97.44 296 GLU B C 1
ATOM 4755 O O . GLU B 1 296 ? -4.531 37.344 6.289 1 97.44 296 GLU B O 1
ATOM 4760 N N . LEU B 1 297 ? -2.982 35.781 6.672 1 98.06 297 LEU B N 1
ATOM 4761 C CA . LEU B 1 297 ? -3.379 35.531 8.047 1 98.06 297 LEU B CA 1
ATOM 4762 C C . LEU B 1 297 ? -2.822 36.594 8.992 1 98.06 297 LEU B C 1
ATOM 4764 O O . LEU B 1 297 ? -3.238 36.688 10.148 1 98.06 297 LEU B O 1
ATOM 4768 N N . GLY B 1 298 ? -1.872 37.375 8.516 1 97.69 298 GLY B N 1
ATOM 4769 C CA . GLY B 1 298 ? -1.162 38.312 9.367 1 97.69 298 GLY B CA 1
ATOM 4770 C C . GLY B 1 298 ? -0.15 37.656 10.281 1 97.69 298 GLY B C 1
ATOM 4771 O O . GLY B 1 298 ? 0.124 38.125 11.375 1 97.69 298 GLY B O 1
ATOM 4772 N N . TRP B 1 299 ? 0.307 36.438 9.883 1 98.12 299 TRP B N 1
ATOM 4773 C CA . TRP B 1 299 ? 1.187 35.656 10.734 1 98.12 299 TRP B CA 1
ATOM 4774 C C . TRP B 1 299 ? 2.6 35.594 10.164 1 98.12 299 TRP B C 1
ATOM 4776 O O . TRP B 1 299 ? 3.443 34.844 10.633 1 98.12 299 TRP B O 1
ATOM 4786 N N . TRP B 1 300 ? 2.906 36.406 9.125 1 97.69 300 TRP B N 1
ATOM 4787 C CA . TRP B 1 300 ? 4.172 36.312 8.406 1 97.69 300 TRP B CA 1
ATOM 4788 C C . TRP B 1 300 ? 5.352 36.562 9.328 1 97.69 300 TRP B C 1
ATOM 4790 O O . TRP B 1 300 ? 6.316 35.812 9.359 1 97.69 300 TRP B O 1
ATOM 4800 N N . ASP B 1 301 ? 5.242 37.625 10.133 1 97.38 301 ASP B N 1
ATOM 4801 C CA . ASP B 1 301 ? 6.336 37.969 11.031 1 97.38 301 ASP B CA 1
ATOM 4802 C C . ASP B 1 301 ? 6.582 36.875 12.062 1 97.38 301 ASP B C 1
ATOM 4804 O O . ASP B 1 301 ? 7.73 36.562 12.375 1 97.38 301 ASP B O 1
ATOM 4808 N N . ASP B 1 302 ? 5.543 36.344 12.594 1 97.62 302 ASP B N 1
ATOM 4809 C CA . ASP B 1 302 ? 5.66 35.25 13.547 1 97.62 302 ASP B CA 1
ATOM 4810 C C . ASP B 1 302 ? 6.328 34.031 12.906 1 97.62 302 ASP B C 1
ATOM 4812 O O . ASP B 1 302 ? 7.16 33.375 13.539 1 97.62 302 ASP B O 1
ATOM 4816 N N . LEU B 1 303 ? 5.969 33.719 11.633 1 97.75 303 LEU B N 1
ATOM 4817 C CA . LEU B 1 303 ? 6.508 32.594 10.922 1 97.75 303 LEU B CA 1
ATOM 4818 C C . LEU B 1 303 ? 8 32.75 10.664 1 97.75 303 LEU B C 1
ATOM 4820 O O . LEU B 1 303 ? 8.789 31.828 10.906 1 97.75 303 LEU B O 1
ATOM 4824 N N . VAL B 1 304 ? 8.438 33.875 10.242 1 96.19 304 VAL B N 1
ATOM 4825 C CA . VAL B 1 304 ? 9.836 34.188 9.969 1 96.19 304 VAL B CA 1
ATOM 4826 C C . VAL B 1 304 ? 10.648 34.125 11.258 1 96.19 304 VAL B C 1
ATOM 4828 O O . VAL B 1 304 ? 11.773 33.594 11.266 1 96.19 304 VAL B O 1
ATOM 4831 N N . ALA B 1 305 ? 10.102 34.594 12.328 1 95.62 305 ALA B N 1
ATOM 4832 C CA . ALA B 1 305 ? 10.773 34.531 13.617 1 95.62 305 ALA B CA 1
ATOM 4833 C C . ALA B 1 305 ? 11.031 33.094 14.055 1 95.62 305 ALA B C 1
ATOM 4835 O O . ALA B 1 305 ? 12.086 32.781 14.617 1 95.62 305 ALA B O 1
ATOM 4836 N N . LEU B 1 306 ? 10.086 32.281 13.836 1 94.25 306 LEU B N 1
ATOM 4837 C CA . LEU B 1 306 ? 10.219 30.859 14.188 1 94.25 306 LEU B CA 1
ATOM 4838 C C . LEU B 1 306 ? 11.352 30.219 13.398 1 94.25 306 LEU B C 1
ATOM 4840 O O . LEU B 1 306 ? 12.102 29.391 13.93 1 94.25 306 LEU B O 1
ATOM 4844 N N . GLU B 1 307 ? 11.375 30.484 12.109 1 91.31 307 GLU B N 1
ATOM 4845 C CA . GLU B 1 307 ? 12.414 29.938 11.25 1 91.31 307 GLU B CA 1
ATOM 4846 C C . GLU B 1 307 ? 13.805 30.375 11.695 1 91.31 307 GLU B C 1
ATOM 4848 O O . GLU B 1 307 ? 14.75 29.594 11.68 1 91.31 307 GLU B O 1
ATOM 4853 N N . LYS B 1 308 ? 13.961 31.609 12.164 1 87.44 308 LYS B N 1
ATOM 4854 C CA . LYS B 1 308 ? 15.242 32.188 12.586 1 87.44 308 LYS B CA 1
ATOM 4855 C C . LYS B 1 308 ? 15.656 31.641 13.953 1 87.44 308 LYS B C 1
ATOM 4857 O O . LYS B 1 308 ? 16.844 31.469 14.227 1 87.44 308 LYS B O 1
ATOM 4862 N N . ASP B 1 309 ? 14.797 31.422 14.844 1 77.56 309 ASP B N 1
ATOM 4863 C CA . ASP B 1 309 ? 15.094 30.953 16.188 1 77.56 309 ASP B CA 1
ATOM 4864 C C . ASP B 1 309 ? 15.742 29.562 16.172 1 77.56 309 ASP B C 1
ATOM 4866 O O . ASP B 1 309 ? 16.609 29.266 16.984 1 77.56 309 ASP B O 1
ATOM 4870 N N . LEU B 1 310 ? 15.242 28.688 15.305 1 60.34 310 LEU B N 1
ATOM 4871 C CA . LEU B 1 310 ? 15.719 27.312 15.352 1 60.34 310 LEU B CA 1
ATOM 4872 C C . LEU B 1 310 ? 17.016 27.156 14.57 1 60.34 310 LEU B C 1
ATOM 4874 O O . LEU B 1 310 ? 17.797 26.219 14.805 1 60.34 310 LEU B O 1
ATOM 4878 N N . VAL B 1 311 ? 17.281 28.047 13.57 1 53.56 311 VAL B N 1
ATOM 4879 C CA . VAL B 1 311 ? 18.562 27.984 12.875 1 53.56 311 VAL B CA 1
ATOM 4880 C C . VAL B 1 311 ? 19.656 28.609 13.742 1 53.56 311 VAL B C 1
ATOM 4882 O O . VAL B 1 311 ? 20.844 28.297 13.586 1 53.56 311 VAL B O 1
ATOM 4885 N N . SER B 1 312 ? 19.281 29.453 14.734 1 44.09 312 SER B N 1
ATOM 4886 C CA . SER B 1 312 ? 20.297 30.031 15.617 1 44.09 312 SER B CA 1
ATOM 4887 C C . SER B 1 312 ? 20.609 29.109 16.781 1 44.09 312 SER B C 1
ATOM 4889 O O . SER B 1 312 ? 19.719 28.422 17.297 1 44.09 312 SER B O 1
#

Solvent-accessible surface area (backbone atoms only — not comparable to full-atom values): 34442 Å² total; per-residue (Å²): 142,82,81,81,80,77,79,75,77,77,76,77,71,79,71,75,78,71,80,67,72,80,68,75,82,63,87,50,63,65,59,28,54,53,50,65,63,56,65,50,55,47,74,62,51,50,52,51,50,42,49,37,55,69,74,69,39,55,26,30,32,34,41,38,23,65,54,57,42,42,84,35,65,53,66,56,62,81,40,84,85,24,73,57,19,55,66,46,52,79,64,63,61,73,44,86,68,41,60,43,23,56,40,46,34,74,76,51,49,60,59,38,43,55,50,44,56,63,40,44,63,84,69,78,57,55,58,44,68,58,35,31,46,56,28,45,35,45,73,72,63,20,49,55,35,37,41,27,57,45,56,49,50,38,52,53,72,41,58,41,53,71,92,36,50,35,48,46,36,25,37,68,68,43,22,26,22,78,76,84,57,47,76,47,62,23,68,60,46,48,53,31,36,68,67,74,40,81,42,56,30,91,82,82,61,39,52,36,44,53,42,50,55,32,48,48,40,48,44,42,65,68,41,57,59,46,58,49,46,47,39,71,62,35,54,29,38,40,37,34,13,54,68,52,77,56,71,49,66,34,49,49,76,49,57,33,52,87,87,36,38,37,34,39,35,17,65,58,89,41,70,70,65,75,73,48,91,57,42,32,65,46,67,35,61,52,60,59,50,47,50,51,50,28,50,74,59,71,39,41,67,62,45,54,50,54,55,51,55,71,76,95,140,83,83,79,79,76,79,76,77,78,75,79,73,82,66,76,68,74,81,69,70,81,67,74,81,64,82,52,58,62,59,48,52,53,51,63,63,57,61,51,51,49,73,62,52,49,53,50,49,41,48,37,54,70,74,69,40,55,25,30,32,34,41,37,25,65,54,58,43,43,82,35,67,52,64,57,64,82,42,84,84,25,73,57,21,55,65,46,51,80,65,62,63,74,44,85,68,43,60,43,23,55,40,47,34,72,77,51,48,59,58,39,43,54,50,45,56,63,40,44,63,83,71,76,58,55,59,43,70,58,35,31,46,57,28,46,34,44,74,71,61,20,50,55,34,34,43,25,58,46,56,50,50,38,50,53,74,42,59,40,52,71,90,37,49,37,48,46,36,27,37,68,69,43,22,27,23,76,76,84,56,47,75,48,63,22,66,61,47,49,52,31,37,70,67,73,41,82,43,56,30,90,83,81,61,40,53,36,44,53,42,50,55,31,48,49,41,49,45,42,64,69,41,57,59,47,58,50,45,49,39,71,64,36,52,30,38,40,37,33,14,54,68,52,76,56,69,49,67,36,49,50,73,49,55,33,52,89,87,37,38,36,34,38,36,16,64,59,90,40,71,69,67,73,73,48,90,56,40,31,65,48,66,36,60,53,60,62,50,47,50,52,52,27,50,74,58,70,39,41,69,62,47,54,49,54,55,51,57,72,76,96